Protein AF-A0A3F2S3S7-F1 (afdb_monomer_lite)

Structure (mmCIF, N/CA/C/O backbone):
data_AF-A0A3F2S3S7-F1
#
_entry.id   AF-A0A3F2S3S7-F1
#
loop_
_atom_site.group_PDB
_atom_site.id
_atom_site.type_symbol
_atom_site.label_atom_id
_atom_site.label_alt_id
_atom_site.label_comp_id
_atom_site.label_asym_id
_atom_site.label_entity_id
_atom_site.label_seq_id
_atom_site.pdbx_PDB_ins_code
_atom_site.Cartn_x
_atom_site.Cartn_y
_atom_site.Cartn_z
_atom_site.occupancy
_atom_site.B_iso_or_equiv
_atom_site.auth_seq_id
_atom_site.auth_comp_id
_atom_site.auth_asym_id
_atom_site.auth_atom_id
_atom_site.pdbx_PDB_model_num
ATOM 1 N N . MET A 1 1 ? 6.492 31.441 -4.919 1.00 53.03 1 MET A N 1
ATOM 2 C CA . MET A 1 1 ? 5.828 30.799 -6.078 1.00 53.03 1 MET A CA 1
ATOM 3 C C . MET A 1 1 ? 6.768 29.996 -6.998 1.00 53.03 1 MET A C 1
ATOM 5 O O . MET A 1 1 ? 6.278 29.413 -7.951 1.00 53.03 1 MET A O 1
ATOM 9 N N . SER A 1 2 ? 8.088 29.900 -6.761 1.00 66.88 2 SER A N 1
ATOM 10 C CA . SER A 1 2 ? 9.006 29.275 -7.739 1.00 66.88 2 SER A CA 1
ATOM 11 C C . SER A 1 2 ? 9.050 27.738 -7.707 1.00 66.88 2 SER A C 1
ATOM 13 O O . SER A 1 2 ? 9.159 27.119 -8.759 1.00 66.88 2 SER A O 1
ATOM 15 N N . ALA A 1 3 ? 8.939 27.093 -6.540 1.00 77.31 3 ALA A N 1
ATOM 16 C CA . ALA A 1 3 ? 9.101 25.634 -6.430 1.00 77.31 3 ALA A CA 1
ATOM 17 C C . ALA A 1 3 ? 7.978 24.833 -7.119 1.00 77.31 3 ALA A C 1
ATOM 19 O O . ALA A 1 3 ? 8.246 23.836 -7.785 1.00 77.31 3 ALA A O 1
ATOM 20 N N . THR A 1 4 ? 6.731 25.294 -7.005 1.00 84.00 4 THR A N 1
ATOM 21 C CA . THR A 1 4 ? 5.565 24.675 -7.656 1.00 84.00 4 THR A CA 1
ATOM 22 C C . THR A 1 4 ? 5.602 24.838 -9.175 1.00 84.00 4 THR A C 1
ATOM 24 O O . THR A 1 4 ? 5.294 23.894 -9.897 1.00 84.00 4 THR A O 1
ATOM 27 N N . ALA A 1 5 ? 6.055 25.993 -9.671 1.00 88.06 5 ALA A N 1
ATOM 28 C CA . ALA A 1 5 ? 6.214 26.232 -11.104 1.00 88.06 5 ALA A CA 1
ATOM 29 C C . ALA A 1 5 ? 7.306 25.338 -11.722 1.00 88.06 5 ALA A C 1
ATOM 31 O O . ALA A 1 5 ? 7.126 24.797 -12.812 1.00 88.06 5 ALA A O 1
ATOM 32 N N . TRP A 1 6 ? 8.403 25.109 -10.992 1.00 90.00 6 TRP A N 1
ATOM 33 C CA . TRP A 1 6 ? 9.445 24.163 -11.392 1.00 90.00 6 TRP A CA 1
ATOM 34 C C . TRP A 1 6 ? 8.971 22.702 -11.400 1.00 90.00 6 TRP A C 1
ATOM 36 O O . TRP A 1 6 ? 9.357 21.961 -12.300 1.00 90.00 6 TRP A O 1
ATOM 46 N N . ALA A 1 7 ? 8.132 22.289 -10.443 1.00 88.50 7 ALA A N 1
ATOM 47 C CA . ALA A 1 7 ? 7.537 20.948 -10.436 1.00 88.50 7 ALA A CA 1
ATOM 48 C C . ALA A 1 7 ? 6.604 20.741 -11.642 1.00 88.50 7 ALA A C 1
ATOM 50 O O . ALA A 1 7 ? 6.771 19.790 -12.394 1.00 88.50 7 ALA A O 1
ATOM 51 N N . SER A 1 8 ? 5.718 21.705 -11.910 1.00 92.31 8 SER A N 1
ATOM 52 C CA . SER A 1 8 ? 4.833 21.670 -13.084 1.00 92.31 8 SER A CA 1
ATOM 53 C C . SER A 1 8 ? 5.595 21.688 -14.418 1.00 92.31 8 SER A C 1
ATOM 55 O O . SER A 1 8 ? 5.136 21.136 -15.419 1.00 92.31 8 SER A O 1
ATOM 57 N N . TRP A 1 9 ? 6.760 22.339 -14.473 1.00 94.88 9 TRP A N 1
ATOM 58 C CA . TRP A 1 9 ? 7.630 22.280 -15.647 1.00 94.88 9 TRP A CA 1
ATOM 59 C C . TRP A 1 9 ? 8.229 20.879 -15.851 1.00 94.88 9 TRP A C 1
ATOM 61 O O . TRP A 1 9 ? 8.246 20.397 -16.981 1.00 94.88 9 TRP A O 1
ATOM 71 N N . LEU A 1 10 ? 8.652 20.201 -14.776 1.00 92.94 10 LEU A N 1
ATOM 72 C CA . LEU A 1 10 ? 9.173 18.829 -14.843 1.00 92.94 10 LEU A CA 1
ATOM 73 C C . LEU A 1 10 ? 8.110 17.823 -15.301 1.00 92.94 10 LEU A C 1
ATOM 75 O O . LEU A 1 10 ? 8.396 17.027 -16.190 1.00 92.94 10 LEU A O 1
ATOM 79 N N . ASP A 1 11 ? 6.880 17.914 -14.792 1.00 94.06 11 ASP A N 1
ATOM 80 C CA . ASP A 1 11 ? 5.785 17.033 -15.229 1.00 94.06 11 ASP A CA 1
ATOM 81 C C . ASP A 1 11 ? 5.514 17.181 -16.738 1.00 94.06 11 ASP A C 1
ATOM 83 O O . ASP A 1 11 ? 5.297 16.207 -17.464 1.00 94.06 11 ASP A O 1
ATOM 87 N N . ARG A 1 12 ? 5.580 18.418 -17.249 1.00 95.69 12 ARG A N 1
ATOM 88 C CA . ARG A 1 12 ? 5.424 18.702 -18.683 1.00 95.69 12 ARG A CA 1
ATOM 89 C C . ARG A 1 12 ? 6.602 18.185 -19.509 1.00 95.69 12 ARG A C 1
ATOM 91 O O . ARG A 1 12 ? 6.380 17.714 -20.623 1.00 95.69 12 ARG A O 1
ATOM 98 N N . LEU A 1 13 ? 7.822 18.230 -18.972 1.00 95.19 13 LEU A N 1
ATOM 99 C CA . LEU A 1 13 ? 9.010 17.651 -19.603 1.00 95.19 13 LEU A CA 1
ATOM 100 C C . LEU A 1 13 ? 8.894 16.122 -19.707 1.00 95.19 13 LEU A C 1
ATOM 102 O O . LEU A 1 13 ? 9.175 15.556 -20.762 1.00 95.19 13 LEU A O 1
ATOM 106 N N . GLU A 1 14 ? 8.443 15.453 -18.644 1.00 94.81 14 GLU A N 1
ATOM 107 C CA . GLU A 1 14 ? 8.211 14.003 -18.643 1.00 94.81 14 GLU A CA 1
ATOM 108 C C . GLU A 1 14 ? 7.103 13.607 -19.624 1.00 94.81 14 GLU A C 1
ATOM 110 O O . GLU A 1 14 ? 7.271 12.666 -20.403 1.00 94.81 14 GLU A O 1
ATOM 115 N N . SER A 1 15 ? 6.012 14.377 -19.676 1.00 94.00 15 SER A N 1
ATOM 116 C CA . SER A 1 15 ? 4.956 14.166 -20.668 1.00 94.00 15 SER A CA 1
ATOM 117 C C . SER A 1 15 ? 5.464 14.329 -22.106 1.00 94.00 15 SER A C 1
ATOM 119 O O . SER A 1 15 ? 5.075 13.542 -22.969 1.00 94.00 15 SER A O 1
ATOM 121 N N . ALA A 1 16 ? 6.314 15.324 -22.381 1.00 94.38 16 ALA A N 1
ATOM 122 C CA . ALA A 1 16 ? 6.889 15.533 -23.711 1.00 94.38 16 ALA A CA 1
ATOM 123 C C . ALA A 1 16 ? 7.863 14.406 -24.098 1.00 94.38 16 ALA A C 1
ATOM 125 O O . ALA A 1 16 ? 7.842 13.945 -25.236 1.00 94.38 16 ALA A O 1
ATOM 126 N N . ARG A 1 17 ? 8.636 13.873 -23.143 1.00 95.31 17 ARG A N 1
ATOM 127 C CA . ARG A 1 17 ? 9.455 12.665 -23.350 1.00 95.31 17 ARG A CA 1
ATOM 128 C C . ARG A 1 17 ? 8.622 11.427 -23.663 1.00 95.31 17 ARG A C 1
ATOM 130 O O . ARG A 1 17 ? 8.972 10.662 -24.552 1.00 95.31 17 ARG A O 1
ATOM 137 N N . GLY A 1 18 ? 7.493 11.239 -22.981 1.00 91.81 18 GLY A N 1
ATOM 138 C CA . GLY A 1 18 ? 6.561 10.161 -23.320 1.00 91.81 18 GLY A CA 1
ATOM 139 C C . GLY A 1 18 ? 6.016 10.290 -24.750 1.00 91.81 18 GLY A C 1
ATOM 140 O O . GLY A 1 18 ? 5.890 9.295 -25.461 1.00 91.81 18 GLY A O 1
ATOM 141 N N . GLN A 1 19 ? 5.730 11.519 -25.196 1.00 91.62 19 GLN A N 1
ATOM 142 C CA . GLN A 1 19 ? 5.289 11.796 -26.568 1.00 91.62 19 GLN A CA 1
ATOM 143 C C . GLN A 1 19 ? 6.383 11.520 -27.608 1.00 91.62 19 GLN A C 1
ATOM 145 O O . GLN A 1 19 ? 6.072 10.947 -28.652 1.00 91.62 19 GLN A O 1
ATOM 150 N N . GLU A 1 20 ? 7.635 11.880 -27.318 1.00 95.12 20 GLU A N 1
ATOM 151 C CA . GLU A 1 20 ? 8.806 11.575 -28.153 1.00 95.12 20 GLU A CA 1
ATOM 152 C C . GLU A 1 20 ? 8.982 10.062 -28.326 1.00 95.12 20 GLU A C 1
ATOM 154 O O . GLU A 1 20 ? 8.972 9.575 -29.451 1.00 95.12 20 GLU A O 1
ATOM 159 N N . GLN A 1 21 ? 8.952 9.276 -27.247 1.00 92.06 21 GLN A N 1
ATOM 160 C CA . GLN A 1 21 ? 9.091 7.818 -27.353 1.00 92.06 21 GLN A CA 1
ATOM 161 C C . GLN A 1 21 ? 7.981 7.178 -28.197 1.00 92.06 21 GLN A C 1
ATOM 163 O O . GLN A 1 21 ? 8.213 6.243 -28.973 1.00 92.06 21 GLN A O 1
ATOM 168 N N . VAL A 1 22 ? 6.748 7.674 -28.060 1.00 89.38 22 VAL A N 1
ATOM 169 C CA . VAL A 1 22 ? 5.618 7.237 -28.889 1.00 89.38 22 VAL A CA 1
ATOM 170 C C . VAL A 1 22 ? 5.836 7.626 -30.352 1.00 89.38 22 VAL A C 1
ATOM 172 O O . VAL A 1 22 ? 5.530 6.826 -31.241 1.00 89.38 22 VAL A O 1
ATOM 175 N N . LEU A 1 23 ? 6.366 8.820 -30.618 1.00 90.81 23 LEU A N 1
ATOM 176 C CA . LEU A 1 23 ? 6.694 9.284 -31.961 1.00 90.81 23 LEU A CA 1
ATOM 177 C C . LEU A 1 23 ? 7.798 8.425 -32.594 1.00 90.81 23 LEU A C 1
ATOM 179 O O . LEU A 1 23 ? 7.564 7.871 -33.671 1.00 90.81 23 LEU A O 1
ATOM 183 N N . ALA A 1 24 ? 8.914 8.206 -31.903 1.00 90.62 24 ALA A N 1
ATOM 184 C CA . ALA A 1 24 ? 10.000 7.333 -32.338 1.00 90.62 24 ALA A CA 1
ATOM 185 C C . ALA A 1 24 ? 9.495 5.909 -32.649 1.00 90.62 24 ALA A C 1
ATOM 187 O O . ALA A 1 24 ? 9.855 5.292 -33.656 1.00 90.62 24 ALA A O 1
ATOM 188 N N . ASN A 1 25 ? 8.574 5.377 -31.836 1.00 88.31 25 ASN A N 1
ATOM 189 C CA . ASN A 1 25 ? 7.920 4.087 -32.093 1.00 88.31 25 ASN A CA 1
ATOM 190 C C . ASN A 1 25 ? 7.022 4.103 -33.341 1.00 88.31 25 ASN A C 1
ATOM 192 O O . ASN A 1 25 ? 7.020 3.141 -34.118 1.00 88.31 25 ASN A O 1
ATOM 196 N N . LYS A 1 26 ? 6.273 5.185 -33.578 1.00 87.56 26 LYS A N 1
ATOM 197 C CA . LYS A 1 26 ? 5.453 5.354 -34.792 1.00 87.56 26 LYS A CA 1
ATOM 198 C C . LYS A 1 26 ? 6.315 5.477 -36.049 1.00 87.56 26 LYS A C 1
ATOM 200 O O . LYS A 1 26 ? 5.993 4.868 -37.070 1.00 87.56 26 LYS A O 1
ATOM 205 N N . ILE A 1 27 ? 7.430 6.202 -35.966 1.00 86.56 27 ILE A N 1
ATOM 206 C CA . ILE A 1 27 ? 8.414 6.314 -37.045 1.00 86.56 27 ILE A CA 1
ATOM 207 C C . ILE A 1 27 ? 9.010 4.933 -37.343 1.00 86.56 27 ILE A C 1
ATOM 209 O O . ILE A 1 27 ? 8.982 4.501 -38.495 1.00 86.56 27 ILE A O 1
ATOM 213 N N . ARG A 1 28 ? 9.445 4.172 -36.331 1.00 86.31 28 ARG A N 1
ATOM 214 C CA . ARG A 1 28 ? 9.983 2.811 -36.528 1.00 86.31 28 ARG A CA 1
ATOM 215 C C . ARG A 1 28 ? 8.964 1.837 -37.126 1.00 86.31 28 ARG A C 1
ATOM 217 O O . ARG A 1 28 ? 9.299 1.103 -38.050 1.00 86.31 28 ARG A O 1
ATOM 224 N N . SER A 1 29 ? 7.716 1.874 -36.662 1.00 85.06 29 SER A N 1
ATOM 225 C CA . SER A 1 29 ? 6.637 0.999 -37.154 1.00 85.06 29 SER A CA 1
ATOM 226 C C . SER A 1 29 ? 6.087 1.381 -38.537 1.00 85.06 29 SER A C 1
ATOM 228 O O . SER A 1 29 ? 5.342 0.605 -39.127 1.00 85.06 29 SER A O 1
ATOM 230 N N . GLY A 1 30 ? 6.465 2.540 -39.089 1.00 79.62 30 GLY A N 1
ATOM 231 C CA . GLY A 1 30 ? 6.090 2.944 -40.449 1.00 79.62 30 GLY A CA 1
ATOM 232 C C . GLY A 1 30 ? 4.631 3.379 -40.613 1.00 79.62 30 GLY A C 1
ATOM 233 O O . GLY A 1 30 ? 4.138 3.451 -41.738 1.00 79.62 30 GLY A O 1
ATOM 234 N N . ASN A 1 31 ? 3.931 3.694 -39.522 1.00 76.44 31 ASN A N 1
ATOM 235 C CA . ASN A 1 31 ? 2.533 4.119 -39.568 1.00 76.44 31 ASN A CA 1
ATOM 236 C C . ASN A 1 31 ? 2.408 5.605 -39.960 1.00 76.44 31 ASN A C 1
ATOM 238 O O . ASN A 1 31 ? 2.245 6.472 -39.106 1.00 76.44 31 ASN A O 1
ATOM 242 N N . ALA A 1 32 ? 2.514 5.910 -41.257 1.00 67.25 32 ALA A N 1
ATOM 243 C CA . ALA A 1 32 ? 2.670 7.274 -41.776 1.00 67.25 32 ALA A CA 1
ATOM 244 C C . ALA A 1 32 ? 1.478 8.223 -41.533 1.00 67.25 32 ALA A C 1
ATOM 246 O O . ALA A 1 32 ? 1.677 9.432 -41.416 1.00 67.25 32 ALA A O 1
ATOM 247 N N . ALA A 1 33 ? 0.251 7.702 -41.422 1.00 68.94 33 ALA A N 1
ATOM 248 C CA . ALA A 1 33 ? -0.969 8.517 -41.440 1.00 68.94 33 ALA A CA 1
ATOM 249 C C . ALA A 1 33 ? -1.153 9.422 -40.203 1.00 68.94 33 ALA A C 1
ATOM 251 O O . ALA A 1 33 ? -1.863 10.420 -40.281 1.00 68.94 33 ALA A O 1
ATOM 252 N N . ALA A 1 34 ? -0.501 9.108 -39.076 1.00 70.50 34 ALA A N 1
ATOM 253 C CA . ALA A 1 34 ? -0.641 9.844 -37.811 1.00 70.50 34 ALA A CA 1
ATOM 254 C C . ALA A 1 34 ? 0.682 10.428 -37.273 1.00 70.50 34 ALA A C 1
ATOM 256 O O . ALA A 1 34 ? 0.738 10.904 -36.133 1.00 70.50 34 ALA A O 1
ATOM 257 N N . ILE A 1 35 ? 1.764 10.371 -38.060 1.00 84.12 35 ILE A N 1
ATOM 258 C CA . ILE A 1 35 ? 3.079 10.873 -37.632 1.00 84.12 35 ILE A CA 1
ATOM 259 C C . ILE A 1 35 ? 3.093 12.402 -37.653 1.00 84.12 35 ILE A C 1
ATOM 261 O O . ILE A 1 35 ? 3.485 13.003 -36.661 1.00 84.12 35 ILE A O 1
ATOM 265 N N . GLY A 1 36 ? 2.581 13.037 -38.713 1.00 80.31 36 GLY A N 1
ATOM 266 C CA . GLY A 1 36 ? 2.633 14.498 -38.865 1.00 80.31 36 GLY A CA 1
ATOM 267 C C . GLY A 1 36 ? 1.998 15.278 -37.705 1.00 80.31 36 GLY A C 1
ATOM 268 O O . GLY A 1 36 ? 2.596 16.225 -37.201 1.00 80.31 36 GLY A O 1
ATOM 269 N N . THR A 1 37 ? 0.835 14.839 -37.218 1.00 82.50 37 THR A N 1
ATOM 270 C CA . THR A 1 37 ? 0.155 15.468 -36.071 1.00 82.50 37 THR A CA 1
ATOM 271 C C . THR A 1 37 ? 0.921 15.269 -34.762 1.00 82.50 37 THR A C 1
ATOM 273 O O . THR A 1 37 ? 1.019 16.193 -33.959 1.00 82.50 37 THR A O 1
ATOM 276 N N . SER A 1 38 ? 1.516 14.087 -34.569 1.00 85.62 38 SER A N 1
ATOM 277 C CA . SER A 1 38 ? 2.321 13.766 -33.381 1.00 85.62 38 SER A CA 1
ATOM 278 C C . SER A 1 38 ? 3.622 14.582 -33.347 1.00 85.62 38 SER A C 1
ATOM 280 O O . SER A 1 38 ? 3.979 15.120 -32.302 1.00 85.62 38 SER A O 1
ATOM 282 N N . VAL A 1 39 ? 4.286 14.731 -34.499 1.00 88.81 39 VAL A N 1
ATOM 283 C CA . VAL A 1 39 ? 5.495 15.555 -34.668 1.00 88.81 39 VAL A CA 1
ATOM 284 C C . VAL A 1 39 ? 5.210 17.017 -34.324 1.00 88.81 39 VAL A C 1
ATOM 286 O O . VAL A 1 39 ? 5.943 17.629 -33.548 1.00 88.81 39 VAL A O 1
ATOM 289 N N . PHE A 1 40 ? 4.130 17.580 -34.872 1.00 87.38 40 PHE A N 1
ATOM 290 C CA . PHE A 1 40 ? 3.785 18.984 -34.653 1.00 87.38 40 PHE A CA 1
ATOM 291 C C . PHE A 1 40 ? 3.396 19.268 -33.195 1.00 87.38 40 PHE A C 1
ATOM 293 O O . PHE A 1 40 ? 3.816 20.275 -32.622 1.00 87.38 40 PHE A O 1
ATOM 300 N N . ALA A 1 41 ? 2.638 18.362 -32.568 1.00 87.44 41 ALA A N 1
ATOM 301 C CA . ALA A 1 41 ? 2.272 18.476 -31.159 1.00 87.44 41 ALA A CA 1
ATOM 302 C C . ALA A 1 41 ? 3.507 18.464 -30.241 1.00 87.44 41 ALA A C 1
ATOM 304 O O . ALA A 1 41 ? 3.605 19.301 -29.340 1.00 87.44 41 ALA A O 1
ATOM 305 N N . LEU A 1 42 ? 4.469 17.572 -30.508 1.00 91.62 42 LEU A N 1
ATOM 306 C CA . LEU A 1 42 ? 5.729 17.507 -29.768 1.00 91.62 42 LEU A CA 1
ATOM 307 C C . LEU A 1 42 ? 6.570 18.775 -29.980 1.00 91.62 42 LEU A C 1
ATOM 309 O O . LEU A 1 42 ? 7.049 19.375 -29.023 1.00 91.62 42 LEU A O 1
ATOM 313 N N . GLN A 1 43 ? 6.672 19.267 -31.214 1.00 93.38 43 GLN A N 1
ATOM 314 C CA . GLN A 1 43 ? 7.387 20.513 -31.502 1.00 93.38 43 GLN A CA 1
ATOM 315 C C . GLN A 1 43 ? 6.808 21.710 -30.743 1.00 93.38 43 GLN A C 1
ATOM 317 O O . GLN A 1 43 ? 7.548 22.558 -30.228 1.00 93.38 43 GLN A O 1
ATOM 322 N N . GLN A 1 44 ? 5.480 21.782 -30.646 1.00 91.94 44 GLN A N 1
ATOM 323 C CA . GLN A 1 44 ? 4.812 22.837 -29.900 1.00 91.94 44 GLN A CA 1
ATOM 324 C C . GLN A 1 44 ? 5.039 22.699 -28.388 1.00 91.94 44 GLN A C 1
ATOM 326 O O . GLN A 1 44 ? 5.221 23.720 -27.717 1.00 91.94 44 GLN A O 1
ATOM 331 N N . SER A 1 45 ? 5.047 21.475 -27.846 1.00 92.00 45 SER A N 1
ATOM 332 C CA . SER A 1 45 ? 5.262 21.238 -26.414 1.00 92.00 45 SER A CA 1
ATOM 333 C C . SER A 1 45 ? 6.699 21.566 -25.997 1.00 92.00 45 SER A C 1
ATOM 335 O O . SER A 1 45 ? 6.881 22.316 -25.037 1.00 92.00 45 SER A O 1
ATOM 337 N N . VAL A 1 46 ? 7.702 21.145 -26.774 1.00 95.44 46 VAL A N 1
ATOM 338 C CA . VAL A 1 46 ? 9.125 21.471 -26.563 1.00 95.44 46 VAL A CA 1
ATOM 339 C C . VAL A 1 46 ? 9.358 22.987 -26.649 1.00 95.44 46 VAL A C 1
ATOM 341 O O . VAL A 1 46 ? 9.963 23.581 -25.757 1.00 95.44 46 VAL A O 1
ATOM 344 N N . SER A 1 47 ? 8.773 23.666 -27.643 1.00 94.31 47 SER A N 1
ATOM 345 C CA . SER A 1 47 ? 8.894 25.130 -27.790 1.00 94.31 47 SER A CA 1
ATOM 346 C C . SER A 1 47 ? 8.251 25.921 -26.642 1.00 94.31 47 SER A C 1
ATOM 348 O O . SER A 1 47 ? 8.649 27.055 -26.352 1.00 94.31 47 SER A O 1
ATOM 350 N N . ARG A 1 48 ? 7.201 25.376 -26.015 1.00 94.00 48 ARG A N 1
ATOM 351 C CA . ARG A 1 48 ? 6.590 25.955 -24.806 1.00 94.00 48 ARG A CA 1
ATOM 352 C C . ARG A 1 48 ? 7.458 25.674 -23.579 1.00 94.00 48 ARG A C 1
ATOM 354 O O . ARG A 1 48 ? 7.741 26.603 -22.834 1.00 94.00 48 ARG A O 1
ATOM 361 N N . LEU A 1 49 ? 7.949 24.441 -23.426 1.00 95.75 49 LEU A N 1
ATOM 362 C CA . LEU A 1 49 ? 8.870 24.045 -22.356 1.00 95.75 49 LEU A CA 1
ATOM 363 C C . LEU A 1 49 ? 10.126 24.917 -22.318 1.00 95.75 49 LEU A C 1
ATOM 365 O O . LEU A 1 49 ? 10.522 25.339 -21.234 1.00 95.75 49 LEU A O 1
ATOM 369 N N . LYS A 1 50 ? 10.708 25.241 -23.477 1.00 96.06 50 LYS A N 1
ATOM 370 C CA . LYS A 1 50 ? 11.873 26.130 -23.573 1.00 96.06 50 LYS A CA 1
ATOM 371 C C . LYS A 1 50 ? 11.581 27.545 -23.081 1.00 96.06 50 LYS A C 1
ATOM 373 O O . LYS A 1 50 ? 12.321 28.080 -22.262 1.00 96.06 50 LYS A O 1
ATOM 378 N N . ARG A 1 51 ? 10.464 28.134 -23.518 1.00 95.88 51 ARG A N 1
ATOM 379 C CA . ARG A 1 51 ? 10.046 29.474 -23.072 1.00 95.88 51 ARG A CA 1
ATOM 380 C C . ARG A 1 51 ? 9.786 29.522 -21.569 1.00 95.88 51 ARG A C 1
ATOM 382 O O . ARG A 1 51 ? 10.257 30.443 -20.903 1.00 95.88 51 ARG A O 1
ATOM 389 N N . ASP A 1 52 ? 9.090 28.519 -21.041 1.00 94.19 52 ASP A N 1
ATOM 390 C CA . ASP A 1 52 ? 8.824 28.401 -19.608 1.00 94.19 52 ASP A CA 1
ATOM 391 C C . ASP A 1 52 ? 10.132 28.216 -18.823 1.00 94.19 52 ASP A C 1
ATOM 393 O O . ASP A 1 52 ? 10.312 28.835 -17.775 1.00 94.19 52 ASP A O 1
ATOM 397 N N . PHE A 1 53 ? 11.072 27.421 -19.346 1.00 94.88 53 PHE A N 1
ATOM 398 C CA . PHE A 1 53 ? 12.393 27.229 -18.749 1.00 94.88 53 PHE A CA 1
ATOM 399 C C . PHE A 1 53 ? 13.171 28.544 -18.668 1.00 94.88 53 PHE A C 1
ATOM 401 O O . PHE A 1 53 ? 13.664 28.894 -17.597 1.00 94.88 53 PHE A O 1
ATOM 408 N N . ASP A 1 54 ? 13.225 29.315 -19.756 1.00 94.44 54 ASP A N 1
ATOM 409 C CA . ASP A 1 54 ? 13.898 30.617 -19.788 1.00 94.44 54 ASP A CA 1
ATOM 410 C C . ASP A 1 54 ? 13.251 31.625 -18.831 1.00 94.44 54 ASP A C 1
ATOM 412 O O . ASP A 1 54 ? 13.946 32.378 -18.141 1.00 94.44 54 ASP A O 1
ATOM 416 N N . GLN A 1 55 ? 11.918 31.634 -18.750 1.00 92.25 55 GLN A N 1
ATOM 417 C CA . GLN A 1 55 ? 11.183 32.487 -17.820 1.00 92.25 55 GLN A CA 1
ATOM 418 C C . GLN A 1 55 ? 11.475 32.105 -16.361 1.00 92.25 55 GLN A C 1
ATOM 420 O O . GLN A 1 55 ? 11.709 32.980 -15.518 1.00 92.25 55 GLN A O 1
ATOM 425 N N . LEU A 1 56 ? 11.513 30.806 -16.056 1.00 91.19 56 LEU A N 1
ATOM 426 C CA . LEU A 1 56 ? 11.853 30.289 -14.731 1.00 91.19 56 LEU A CA 1
ATOM 427 C C . LEU A 1 56 ? 13.322 30.545 -14.376 1.00 91.19 56 LEU A C 1
ATOM 429 O O . LEU A 1 56 ? 13.616 30.949 -13.254 1.00 91.19 56 LEU A O 1
ATOM 433 N N . LYS A 1 57 ? 14.243 30.405 -15.333 1.00 91.00 57 LYS A N 1
ATOM 434 C CA . LYS A 1 57 ? 15.673 30.707 -15.172 1.00 91.00 57 LYS A CA 1
ATOM 435 C C . LYS A 1 57 ? 15.901 32.186 -14.839 1.00 91.00 57 LYS A C 1
ATOM 437 O O . LYS A 1 57 ? 16.719 32.484 -13.975 1.00 91.00 57 LYS A O 1
ATOM 442 N N . ARG A 1 58 ? 15.138 33.105 -15.447 1.00 89.06 58 ARG A N 1
ATOM 443 C CA . ARG A 1 58 ? 15.195 34.555 -15.154 1.00 89.06 58 ARG A CA 1
ATOM 444 C C . ARG A 1 58 ? 14.538 34.951 -13.828 1.00 89.06 58 ARG A C 1
ATOM 446 O O . ARG A 1 58 ? 14.971 35.917 -13.211 1.00 89.06 58 ARG A O 1
ATOM 453 N N . SER A 1 59 ? 13.492 34.240 -13.401 1.00 84.12 59 SER A N 1
ATOM 454 C CA . SER A 1 59 ? 12.728 34.549 -12.175 1.00 84.12 59 SER A CA 1
ATOM 455 C C . SER A 1 59 ? 13.192 33.779 -10.932 1.00 84.12 59 SER A C 1
ATOM 457 O O . SER A 1 59 ? 12.743 34.062 -9.821 1.00 84.12 59 SER A O 1
ATOM 459 N N . SER A 1 60 ? 14.094 32.808 -11.086 1.00 77.06 60 SER A N 1
ATOM 460 C CA . SER A 1 60 ? 14.597 31.989 -9.985 1.00 77.06 60 SER A CA 1
ATOM 461 C C . SER A 1 60 ? 15.664 32.734 -9.184 1.00 77.06 60 SER A C 1
ATOM 463 O O . SER A 1 60 ? 16.838 32.719 -9.541 1.00 77.06 60 SER A O 1
ATOM 465 N N . THR A 1 61 ? 15.270 33.351 -8.067 1.00 59.84 61 THR A N 1
ATOM 466 C CA . THR A 1 61 ? 16.205 34.086 -7.200 1.00 59.84 61 THR A CA 1
ATOM 467 C C . THR A 1 61 ? 16.831 33.260 -6.073 1.00 59.84 61 THR A C 1
ATOM 469 O O . THR A 1 61 ? 17.918 33.622 -5.644 1.00 59.84 61 THR A O 1
ATOM 472 N N . THR A 1 62 ? 16.248 32.142 -5.607 1.00 57.75 62 THR A N 1
ATOM 473 C CA . THR A 1 62 ? 16.826 31.397 -4.451 1.00 57.75 62 THR A CA 1
ATOM 474 C C . THR A 1 62 ? 16.432 29.918 -4.286 1.00 57.75 62 THR A C 1
ATOM 476 O O . THR A 1 62 ? 17.055 29.219 -3.492 1.00 57.75 62 THR A O 1
ATOM 479 N N . ALA A 1 63 ? 15.413 29.402 -4.985 1.00 67.19 63 ALA A N 1
ATOM 480 C CA . ALA A 1 63 ? 14.818 28.097 -4.640 1.00 67.19 63 ALA A CA 1
ATOM 481 C C . ALA A 1 63 ? 15.442 26.873 -5.338 1.00 67.19 63 ALA A C 1
ATOM 483 O O . ALA A 1 63 ? 15.224 25.746 -4.900 1.00 67.19 63 ALA A O 1
ATOM 484 N N . VAL A 1 64 ? 16.180 27.072 -6.433 1.00 78.44 64 VAL A N 1
ATOM 485 C CA . VAL A 1 64 ? 16.786 25.987 -7.219 1.00 78.44 64 VAL A CA 1
ATOM 486 C C . VAL A 1 64 ? 18.272 26.270 -7.369 1.00 78.44 64 VAL A C 1
ATOM 488 O O . VAL A 1 64 ? 18.662 27.372 -7.753 1.00 78.44 64 VAL A O 1
ATOM 491 N N . THR A 1 65 ? 19.107 25.286 -7.035 1.00 86.12 65 THR A N 1
ATOM 492 C CA . THR A 1 65 ? 20.562 25.422 -7.133 1.00 86.12 65 THR A CA 1
ATOM 493 C C . THR A 1 65 ? 20.982 25.576 -8.595 1.00 86.12 65 THR A C 1
ATOM 495 O O . THR A 1 65 ? 20.368 25.004 -9.497 1.00 86.12 65 THR A O 1
ATOM 498 N N . LYS A 1 66 ? 22.065 26.320 -8.850 1.00 86.88 66 LYS A N 1
ATOM 499 C CA . LYS A 1 66 ? 22.609 26.516 -10.206 1.00 86.88 66 LYS A CA 1
ATOM 500 C C . LYS A 1 66 ? 22.864 25.184 -10.932 1.00 86.88 66 LYS A C 1
ATOM 502 O O . LYS A 1 66 ? 22.532 25.052 -12.103 1.00 86.88 66 LYS A O 1
ATOM 507 N N . GLN A 1 67 ? 23.359 24.182 -10.205 1.00 85.00 67 GLN A N 1
ATOM 508 C CA . GLN A 1 67 ? 23.594 22.830 -10.724 1.00 85.00 67 GLN A CA 1
ATOM 509 C C . GLN A 1 67 ? 22.307 22.138 -11.197 1.00 85.00 67 GLN A C 1
ATOM 511 O O . GLN A 1 67 ? 22.313 21.432 -12.203 1.00 85.00 67 GLN A O 1
ATOM 516 N N . GLU A 1 68 ? 21.193 22.337 -10.492 1.00 86.94 68 GLU A N 1
ATOM 517 C CA . GLU A 1 68 ? 19.904 21.758 -10.872 1.00 86.94 68 GLU A CA 1
ATOM 518 C C . GLU A 1 68 ? 19.305 22.480 -12.091 1.00 86.94 68 GLU A C 1
ATOM 520 O O . GLU A 1 68 ? 18.695 21.836 -12.942 1.00 86.94 68 GLU A O 1
ATOM 525 N N . ILE A 1 69 ? 19.547 23.788 -12.243 1.00 90.62 69 ILE A N 1
ATOM 526 C CA . ILE A 1 69 ? 19.194 24.526 -13.468 1.00 90.62 69 ILE A CA 1
ATOM 527 C C . ILE A 1 69 ? 19.980 23.971 -14.667 1.00 90.62 69 ILE A C 1
ATOM 529 O O . ILE A 1 69 ? 19.374 23.629 -15.677 1.00 90.62 69 ILE A O 1
ATOM 533 N N . GLU A 1 70 ? 21.298 23.790 -14.539 1.00 92.50 70 GLU A N 1
ATOM 534 C CA . GLU A 1 70 ? 22.154 23.213 -15.593 1.00 92.50 70 GLU A CA 1
ATOM 535 C C . GLU A 1 70 ? 21.787 21.757 -15.931 1.00 92.50 70 GLU A C 1
ATOM 537 O O . GLU A 1 70 ? 21.934 21.300 -17.065 1.00 92.50 70 GLU A O 1
ATOM 542 N N . ARG A 1 71 ? 21.312 20.981 -14.950 1.00 91.12 71 ARG A N 1
ATOM 543 C CA . ARG A 1 71 ? 20.793 19.629 -15.192 1.00 91.12 71 ARG A CA 1
ATOM 544 C C . ARG A 1 71 ? 19.520 19.670 -16.035 1.00 91.12 71 ARG A C 1
ATOM 546 O O . ARG A 1 71 ? 19.399 18.891 -16.974 1.00 91.12 71 ARG A O 1
ATOM 553 N N . ARG A 1 72 ? 18.579 20.547 -15.692 1.00 93.00 72 ARG A N 1
ATOM 554 C CA . ARG A 1 72 ? 17.302 20.688 -16.407 1.00 93.00 72 ARG A CA 1
ATOM 555 C C . ARG A 1 72 ? 17.493 21.215 -17.825 1.00 93.00 72 ARG A C 1
ATOM 557 O O . ARG A 1 72 ? 16.828 20.720 -18.726 1.00 93.00 72 ARG A O 1
ATOM 564 N N . GLU A 1 73 ? 18.444 22.126 -18.017 1.00 95.31 73 GLU A N 1
ATOM 565 C CA . GLU A 1 73 ? 18.871 22.612 -19.335 1.00 95.31 73 GLU A CA 1
ATOM 566 C C . GLU A 1 73 ? 19.349 21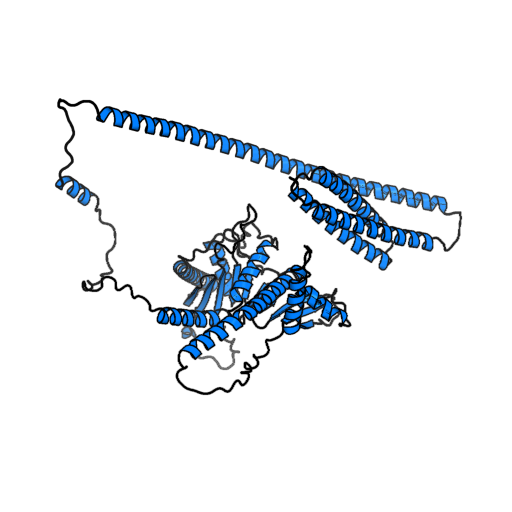.450 -20.216 1.00 95.31 73 GLU A C 1
ATOM 568 O O . GLU A 1 73 ? 18.796 21.229 -21.285 1.00 95.31 73 GLU A O 1
ATOM 573 N N . ARG A 1 74 ? 20.239 20.589 -19.701 1.00 96.00 74 ARG A N 1
ATOM 574 C CA . ARG A 1 74 ? 20.707 19.399 -20.437 1.00 96.00 74 ARG A CA 1
ATOM 575 C C . ARG A 1 74 ? 19.595 18.418 -20.812 1.00 96.00 74 ARG A C 1
ATOM 577 O O . ARG A 1 74 ? 19.668 17.793 -21.864 1.00 96.00 74 ARG A O 1
ATOM 584 N N . LEU A 1 75 ? 18.590 18.236 -19.953 1.00 93.38 75 LEU A N 1
ATOM 585 C CA . LEU A 1 75 ? 17.457 17.352 -20.258 1.00 93.38 75 LEU A CA 1
ATOM 586 C C . LEU A 1 75 ? 16.562 17.926 -21.359 1.00 93.38 75 LEU A C 1
ATOM 588 O O . LEU A 1 75 ? 16.033 17.161 -22.164 1.00 93.38 75 LEU A O 1
ATOM 592 N N . LEU A 1 76 ? 16.396 19.250 -21.377 1.00 95.50 76 LEU A N 1
ATOM 593 C CA . LEU A 1 76 ? 15.667 19.955 -22.424 1.00 95.50 76 LEU A CA 1
ATOM 594 C C . LEU A 1 76 ? 16.434 19.910 -23.751 1.00 95.50 76 LEU A C 1
ATOM 596 O O . LEU A 1 76 ? 15.840 19.564 -24.766 1.00 95.50 76 LEU A O 1
ATOM 600 N N . ASP A 1 77 ? 17.744 20.169 -23.730 1.00 95.69 77 ASP A N 1
ATOM 601 C CA . ASP A 1 77 ? 18.607 20.092 -24.916 1.00 95.69 77 ASP A CA 1
ATOM 602 C C . ASP A 1 77 ? 18.613 18.679 -25.515 1.00 95.69 77 ASP A C 1
ATOM 604 O O . ASP A 1 77 ? 18.552 18.514 -26.731 1.00 95.69 77 ASP A O 1
ATOM 608 N N . GLN A 1 78 ? 18.634 17.647 -24.663 1.00 95.12 78 GLN A N 1
ATOM 609 C CA . GLN A 1 78 ? 18.526 16.260 -25.110 1.00 95.12 78 GLN A CA 1
ATOM 610 C C . GLN A 1 78 ? 17.189 16.001 -25.814 1.00 95.12 78 GLN A C 1
ATOM 612 O O . GLN A 1 78 ? 17.178 15.441 -26.901 1.00 95.12 78 GLN A O 1
ATOM 617 N N . LEU A 1 79 ? 16.073 16.454 -25.232 1.00 94.81 79 LEU A N 1
ATOM 618 C CA . LEU A 1 79 ? 14.753 16.298 -25.846 1.00 94.81 79 LEU A CA 1
ATOM 619 C C . LEU A 1 79 ? 14.643 17.054 -27.182 1.00 94.81 79 LEU A C 1
ATOM 621 O O . LEU A 1 79 ? 14.020 16.555 -28.113 1.00 94.81 79 LEU A O 1
ATOM 625 N N . GLU A 1 80 ? 15.247 18.242 -27.293 1.00 95.00 80 GLU A N 1
ATOM 626 C CA . GLU A 1 80 ? 15.318 18.988 -28.557 1.00 95.00 80 GLU A CA 1
ATOM 627 C C . GLU A 1 80 ? 16.118 18.238 -29.625 1.00 95.00 80 GLU A C 1
ATOM 629 O O . GLU A 1 80 ? 15.719 18.220 -30.791 1.00 95.00 80 GLU A O 1
ATOM 634 N N . GLN A 1 81 ? 17.231 17.616 -29.232 1.00 95.69 81 GLN A N 1
ATOM 635 C CA . GLN A 1 81 ? 18.057 16.824 -30.135 1.00 95.69 81 GLN A CA 1
ATOM 636 C C . GLN A 1 81 ? 17.320 15.564 -30.606 1.00 95.69 81 GLN A C 1
ATOM 638 O O . GLN A 1 81 ? 17.241 15.341 -31.811 1.00 95.69 81 GLN A O 1
ATOM 643 N N . ASP A 1 82 ? 16.710 14.810 -29.688 1.00 92.44 82 ASP A N 1
ATOM 644 C CA . ASP A 1 82 ? 15.938 13.600 -30.004 1.00 92.44 82 ASP A CA 1
ATOM 645 C C . ASP A 1 82 ? 14.770 13.935 -30.956 1.00 92.44 82 ASP A C 1
ATOM 647 O O . ASP A 1 82 ? 14.574 13.295 -31.991 1.00 92.44 82 ASP A O 1
ATOM 651 N N . GLN A 1 83 ? 14.050 15.029 -30.676 1.00 93.69 83 GLN A N 1
ATOM 652 C CA . GLN A 1 83 ? 12.978 15.521 -31.540 1.00 93.69 83 GLN A CA 1
ATOM 653 C C . GLN A 1 83 ? 13.483 15.887 -32.947 1.00 93.69 83 GLN A C 1
ATOM 655 O O . GLN A 1 83 ? 12.790 15.649 -33.941 1.00 93.69 83 GLN A O 1
ATOM 660 N N . LYS A 1 84 ? 14.659 16.514 -33.044 1.00 93.56 84 LYS A N 1
ATOM 661 C CA . LYS A 1 84 ? 15.261 16.901 -34.323 1.00 93.56 84 LYS A CA 1
ATOM 662 C C . LYS A 1 84 ? 15.673 15.676 -35.138 1.00 93.56 84 LYS A C 1
ATOM 664 O O . LYS A 1 84 ? 15.383 15.634 -36.332 1.00 93.56 84 LYS A O 1
ATOM 669 N N . ASP A 1 85 ? 16.274 14.683 -34.493 1.00 92.25 85 ASP A N 1
ATOM 670 C CA . ASP A 1 85 ? 16.689 13.437 -35.136 1.00 92.25 85 ASP A CA 1
ATOM 671 C C . ASP A 1 85 ? 15.469 12.677 -35.691 1.00 92.25 85 ASP A C 1
ATOM 673 O O . ASP A 1 85 ? 15.466 12.253 -36.851 1.00 92.25 85 ASP A O 1
ATOM 677 N N . ASP A 1 86 ? 14.377 12.605 -34.924 1.00 89.12 86 ASP A N 1
ATOM 678 C CA . ASP A 1 86 ? 13.095 12.048 -35.377 1.00 89.12 86 ASP A CA 1
ATOM 679 C C . ASP A 1 86 ? 12.512 12.812 -36.580 1.00 89.12 86 ASP A C 1
ATOM 681 O O . ASP A 1 86 ? 11.980 12.211 -37.524 1.00 89.12 86 ASP A O 1
ATOM 685 N N . LEU A 1 87 ? 12.629 14.145 -36.579 1.00 88.88 87 LEU A N 1
ATOM 686 C CA . LEU A 1 87 ? 12.184 14.997 -37.682 1.00 88.88 87 LEU A CA 1
ATOM 687 C C . LEU A 1 87 ? 12.975 14.719 -38.966 1.00 88.88 87 LEU A C 1
ATOM 689 O O . LEU A 1 87 ? 12.391 14.630 -40.050 1.00 88.88 87 LEU A O 1
ATOM 693 N N . ASP A 1 88 ? 14.292 14.570 -38.848 1.00 90.00 88 ASP A N 1
ATOM 694 C CA . ASP A 1 88 ? 15.185 14.296 -39.970 1.00 90.00 88 ASP A CA 1
ATOM 695 C C . ASP A 1 88 ? 14.917 12.903 -40.552 1.00 90.00 88 ASP A C 1
ATOM 697 O O . ASP A 1 88 ? 14.811 12.748 -41.773 1.00 90.00 88 ASP A O 1
ATOM 701 N N . VAL A 1 89 ? 14.687 11.894 -39.704 1.00 87.75 89 VAL A N 1
ATOM 702 C CA . VAL A 1 89 ? 14.264 10.553 -40.144 1.00 87.75 89 VAL A CA 1
ATOM 703 C C . VAL A 1 89 ? 12.920 10.615 -40.874 1.00 87.75 89 VAL A C 1
ATOM 705 O O . VAL A 1 89 ? 12.768 10.018 -41.946 1.00 87.75 89 VAL A O 1
ATOM 708 N N . TYR A 1 90 ? 11.950 11.362 -40.343 1.00 85.44 90 TYR A N 1
ATOM 709 C CA . TYR A 1 90 ? 10.649 11.545 -40.985 1.00 85.44 90 TYR A CA 1
ATOM 710 C C . TYR A 1 90 ? 10.765 12.235 -42.356 1.00 85.44 90 TYR A C 1
ATOM 712 O O . TYR A 1 90 ? 10.194 11.753 -43.340 1.00 85.44 90 TYR A O 1
ATOM 720 N N . ASN A 1 91 ? 11.544 13.316 -42.456 1.00 85.56 91 ASN A N 1
ATOM 721 C CA . ASN A 1 91 ? 11.758 14.061 -43.700 1.00 85.56 91 ASN A CA 1
ATOM 722 C C . ASN A 1 91 ? 12.500 13.228 -44.755 1.00 85.56 91 ASN A C 1
ATOM 724 O O . ASN A 1 91 ? 12.086 13.195 -45.917 1.00 85.56 91 ASN A O 1
ATOM 728 N N . ASN A 1 92 ? 13.536 12.487 -44.353 1.00 85.88 92 ASN A N 1
ATOM 729 C CA . ASN A 1 92 ? 14.268 11.580 -45.239 1.00 85.88 92 ASN A CA 1
ATOM 730 C C . ASN A 1 92 ? 13.359 10.477 -45.798 1.00 85.88 92 ASN A C 1
ATOM 732 O O . ASN A 1 92 ? 13.459 10.112 -46.974 1.00 85.88 92 ASN A O 1
ATOM 736 N N . ARG A 1 93 ? 12.415 9.979 -44.991 1.00 80.06 93 ARG A N 1
ATOM 737 C CA . ARG A 1 93 ? 11.442 8.967 -45.422 1.00 80.06 93 ARG A CA 1
ATOM 738 C C . ARG A 1 93 ? 10.381 9.535 -46.366 1.00 80.06 93 ARG A C 1
ATOM 740 O O . ARG A 1 93 ? 10.058 8.919 -47.377 1.00 80.06 93 ARG A O 1
ATOM 747 N N . LYS A 1 94 ? 9.886 10.741 -46.084 1.00 77.25 94 LYS A N 1
A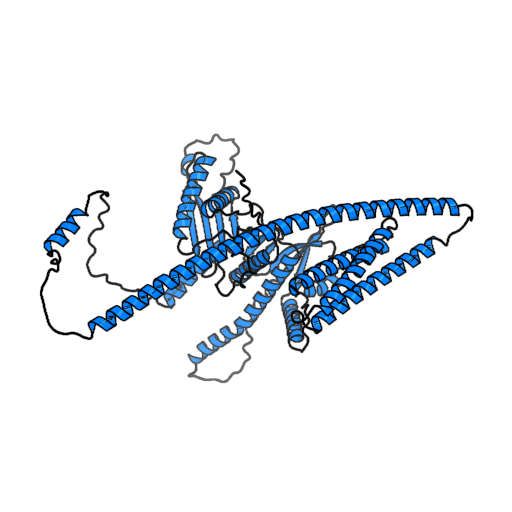TOM 748 C CA . LYS A 1 94 ? 8.935 11.452 -46.952 1.00 77.25 94 LYS A CA 1
ATOM 749 C C . LYS A 1 94 ? 9.540 11.768 -48.329 1.00 77.25 94 LYS A C 1
ATOM 751 O O . LYS A 1 94 ? 8.865 11.597 -49.347 1.00 77.25 94 LYS A O 1
ATOM 756 N N . ASN A 1 95 ? 10.814 12.164 -48.367 1.00 74.25 95 ASN A N 1
ATOM 757 C CA . ASN A 1 95 ? 11.539 12.459 -49.607 1.00 74.25 95 ASN A CA 1
ATOM 758 C C . ASN A 1 95 ? 11.900 11.194 -50.408 1.00 74.25 95 ASN A C 1
ATOM 760 O O . ASN A 1 95 ? 11.866 11.214 -51.634 1.00 74.25 95 ASN A O 1
ATOM 764 N N . SER A 1 96 ? 12.193 10.069 -49.747 1.00 66.69 96 SER A N 1
ATOM 765 C CA . SER A 1 96 ? 12.475 8.797 -50.439 1.00 66.69 96 SER A CA 1
ATOM 766 C C . SER A 1 96 ? 11.217 8.133 -51.011 1.00 66.69 96 SER A C 1
ATOM 768 O O . SER A 1 96 ? 11.280 7.504 -52.065 1.00 66.69 96 SER A O 1
ATOM 770 N N . GLN A 1 97 ? 10.050 8.333 -50.394 1.00 61.78 97 GLN A N 1
ATOM 771 C CA . GLN A 1 97 ? 8.774 7.800 -50.888 1.00 61.78 97 GLN A CA 1
ATOM 772 C C . GLN A 1 97 ? 8.200 8.584 -52.088 1.00 61.78 97 GLN A C 1
ATOM 774 O O . GLN A 1 97 ? 7.286 8.110 -52.757 1.00 61.78 97 GLN A O 1
ATOM 779 N N . SER A 1 98 ? 8.748 9.766 -52.388 1.00 53.59 98 SER A N 1
ATOM 780 C CA . SER A 1 98 ? 8.359 10.606 -53.531 1.00 53.59 98 SER A CA 1
ATOM 781 C C . SER A 1 98 ? 9.252 10.426 -54.773 1.00 53.59 98 SER A C 1
ATOM 783 O O . SER A 1 98 ? 8.972 11.028 -55.807 1.00 53.59 98 SER A O 1
ATOM 785 N N . ALA A 1 99 ? 10.275 9.562 -54.713 1.00 47.53 99 ALA A N 1
ATOM 786 C CA . ALA A 1 99 ? 11.249 9.348 -55.791 1.00 47.53 99 ALA A CA 1
ATOM 787 C C . ALA A 1 99 ? 10.916 8.196 -56.774 1.00 47.53 99 ALA A C 1
ATOM 789 O O . ALA A 1 99 ? 11.724 7.893 -57.650 1.00 47.53 99 ALA A O 1
ATOM 790 N N . VAL A 1 100 ? 9.731 7.574 -56.692 1.00 48.12 100 VAL A N 1
ATOM 791 C CA . VAL A 1 100 ? 9.243 6.594 -57.688 1.00 48.12 100 VAL A CA 1
ATOM 792 C C . VAL A 1 100 ? 8.081 7.221 -58.494 1.00 48.12 100 VAL A C 1
ATOM 794 O O . VAL A 1 100 ? 6.978 7.378 -57.985 1.00 48.12 100 VAL A O 1
ATOM 797 N N . SER A 1 101 ? 8.418 7.648 -59.722 1.00 45.97 101 SER A N 1
ATOM 798 C CA . SER A 1 101 ? 7.715 8.429 -60.789 1.00 45.97 101 SER A CA 1
ATOM 799 C C . SER A 1 101 ? 6.325 7.924 -61.272 1.00 45.97 101 SER A C 1
ATOM 801 O O . SER A 1 101 ? 5.969 6.815 -60.883 1.00 45.97 101 SER A O 1
ATOM 803 N N . PRO A 1 102 ? 5.583 8.578 -62.223 1.00 52.47 102 PRO A N 1
ATOM 804 C CA . PRO A 1 102 ? 5.739 9.892 -62.897 1.00 52.47 102 PRO A CA 1
ATOM 805 C C . PRO A 1 102 ? 4.437 10.762 -62.944 1.00 52.47 102 PRO A C 1
ATOM 807 O O . PRO A 1 102 ? 3.356 10.293 -62.611 1.00 52.47 102 PRO A O 1
ATOM 810 N N . GLY A 1 103 ? 4.505 12.005 -63.457 1.00 42.12 103 GLY A N 1
ATOM 811 C CA . GLY A 1 103 ? 3.343 12.674 -64.091 1.00 42.12 103 GLY A CA 1
ATOM 812 C C . GLY A 1 103 ? 2.999 14.094 -63.615 1.00 42.12 103 GLY A C 1
ATOM 813 O O . GLY A 1 103 ? 2.351 14.293 -62.593 1.00 42.12 103 GLY A O 1
ATOM 814 N N . ALA A 1 104 ? 3.350 15.099 -64.422 1.00 49.59 104 ALA A N 1
ATOM 815 C CA . ALA A 1 104 ? 3.114 16.530 -64.193 1.00 49.59 104 ALA A CA 1
ATOM 816 C C . ALA A 1 104 ? 1.647 17.006 -64.382 1.00 49.59 104 ALA A C 1
ATOM 818 O O . ALA A 1 104 ? 1.416 18.197 -64.571 1.00 49.59 104 ALA A O 1
ATOM 819 N N . ALA A 1 105 ? 0.653 16.110 -64.323 1.00 52.59 105 ALA A N 1
ATOM 820 C CA . ALA A 1 105 ? -0.767 16.444 -64.514 1.00 52.59 105 ALA A CA 1
ATOM 821 C C . ALA A 1 105 ? -1.575 16.564 -63.199 1.00 52.59 105 ALA A C 1
ATOM 823 O O . ALA A 1 105 ? -2.628 17.194 -63.191 1.00 52.59 105 ALA A O 1
ATOM 824 N N . ASP A 1 106 ? -1.063 16.048 -62.072 1.00 52.88 106 ASP A N 1
ATOM 825 C CA . ASP A 1 106 ? -1.796 15.980 -60.789 1.00 52.88 106 ASP A CA 1
ATOM 826 C C . ASP A 1 106 ? -1.484 17.117 -59.799 1.00 52.88 106 ASP A C 1
ATOM 828 O O . ASP A 1 106 ? -1.983 17.137 -58.668 1.00 52.88 106 ASP A O 1
ATOM 832 N N . ALA A 1 107 ? -0.667 18.095 -60.197 1.00 57.22 107 ALA A N 1
ATOM 833 C CA . ALA A 1 107 ? -0.315 19.235 -59.348 1.00 57.22 107 ALA A CA 1
ATOM 834 C C . ALA A 1 107 ? -1.537 20.027 -58.814 1.00 57.22 107 ALA A C 1
ATOM 836 O O . ALA A 1 107 ? -1.527 20.367 -57.627 1.00 57.22 107 ALA A O 1
ATOM 837 N N . PRO A 1 108 ? -2.614 20.273 -59.597 1.00 60.62 108 PRO A N 1
ATOM 838 C CA . PRO A 1 108 ? -3.787 21.000 -59.104 1.00 60.62 108 PRO A CA 1
ATOM 839 C C . PRO A 1 108 ? -4.592 20.192 -58.081 1.00 60.62 108 PRO A C 1
ATOM 841 O O . PRO A 1 108 ? -5.013 20.732 -57.062 1.00 60.62 108 PRO A O 1
ATOM 844 N N . ALA A 1 109 ? -4.764 18.886 -58.312 1.00 63.41 109 ALA A N 1
ATOM 845 C CA . ALA A 1 109 ? -5.499 18.001 -57.410 1.00 63.41 109 ALA A CA 1
ATOM 846 C C . ALA A 1 109 ? -4.757 17.808 -56.077 1.00 63.41 109 ALA A C 1
ATOM 848 O O . ALA A 1 109 ? -5.378 17.800 -55.013 1.00 63.41 109 ALA A O 1
ATOM 849 N N . ARG A 1 110 ? -3.418 17.739 -56.113 1.00 64.69 110 ARG A N 1
ATOM 850 C CA . ARG A 1 110 ? -2.581 17.727 -54.904 1.00 64.69 110 ARG A CA 1
ATOM 851 C C . ARG A 1 110 ? -2.643 19.046 -54.136 1.00 64.69 110 ARG A C 1
ATOM 853 O O . ARG A 1 110 ? -2.714 19.009 -52.912 1.00 64.69 110 ARG A O 1
ATOM 860 N N . LEU A 1 111 ? -2.663 20.190 -54.822 1.00 71.81 111 LEU A N 1
ATOM 861 C CA . LEU A 1 111 ? -2.840 21.498 -54.178 1.00 71.81 111 LEU A CA 1
ATOM 862 C C . LEU A 1 111 ? -4.214 21.627 -53.513 1.00 71.81 111 LEU A C 1
ATOM 864 O O . LEU A 1 111 ? -4.282 22.063 -52.368 1.00 71.81 111 LEU A O 1
ATOM 868 N N . LEU A 1 112 ? -5.285 21.177 -54.172 1.00 75.50 112 LEU A N 1
ATOM 869 C CA . LEU A 1 112 ? -6.639 21.184 -53.604 1.00 75.50 112 LEU A CA 1
ATOM 870 C C . LEU A 1 112 ? -6.768 20.228 -52.409 1.00 75.50 112 LEU A C 1
ATOM 872 O O . LEU A 1 112 ? -7.360 20.572 -51.390 1.00 75.50 112 LEU A O 1
ATOM 876 N N . SER A 1 113 ? -6.154 19.046 -52.500 1.00 72.88 113 SER A N 1
ATOM 877 C CA . SER A 1 113 ? -6.022 18.107 -51.381 1.00 72.88 113 SER A CA 1
ATOM 878 C C . SER A 1 113 ? -5.275 18.736 -50.205 1.00 72.88 113 SER A C 1
ATOM 880 O O . SER A 1 113 ? -5.688 18.577 -49.059 1.00 72.88 113 SER A O 1
ATOM 882 N N . MET A 1 114 ? -4.173 19.441 -50.470 1.00 70.88 114 MET A N 1
ATOM 883 C CA . MET A 1 114 ? -3.386 20.105 -49.433 1.00 70.88 114 MET A CA 1
ATOM 884 C C . MET A 1 114 ? -4.167 21.260 -48.804 1.00 70.88 114 MET A C 1
ATOM 886 O O . MET A 1 114 ? -4.161 21.399 -47.587 1.00 70.88 114 MET A O 1
ATOM 890 N N . GLN A 1 115 ? -4.894 22.042 -49.603 1.00 75.31 115 GLN A N 1
ATOM 891 C CA . GLN A 1 115 ? -5.740 23.131 -49.121 1.00 75.31 115 GLN A CA 1
ATOM 892 C C . GLN A 1 115 ? -6.888 22.619 -48.241 1.00 75.31 115 GLN A C 1
ATOM 894 O O . GLN A 1 115 ? -7.110 23.162 -47.162 1.00 75.31 115 GLN A O 1
ATOM 899 N N . ASN A 1 116 ? -7.564 21.538 -48.641 1.00 82.44 116 ASN A N 1
ATOM 900 C CA . ASN A 1 116 ? -8.608 20.912 -47.826 1.00 82.44 116 ASN A CA 1
ATOM 901 C C . ASN A 1 116 ? -8.054 20.344 -46.515 1.00 82.44 116 ASN A C 1
ATOM 903 O O . ASN A 1 116 ? -8.698 20.459 -45.474 1.00 82.44 116 ASN A O 1
ATOM 907 N N . GLN A 1 117 ? -6.850 19.764 -46.545 1.00 74.19 117 GLN A N 1
ATOM 908 C CA . GLN A 1 117 ? -6.192 19.300 -45.327 1.00 74.19 117 GLN A CA 1
ATOM 909 C C . GLN A 1 117 ? -5.823 20.472 -44.408 1.00 74.19 117 GLN A C 1
ATOM 911 O O . GLN A 1 117 ? -6.057 20.387 -43.210 1.00 74.19 117 GLN A O 1
ATOM 916 N N . ILE A 1 118 ? -5.327 21.586 -44.960 1.00 77.44 118 ILE A N 1
ATOM 917 C CA . ILE A 1 118 ? -5.020 22.800 -44.189 1.00 77.44 118 ILE A CA 1
ATOM 918 C C . ILE A 1 118 ? -6.284 23.366 -43.538 1.00 77.44 118 ILE A C 1
ATOM 920 O O . ILE A 1 118 ? -6.243 23.708 -42.362 1.00 77.44 118 ILE A O 1
ATOM 924 N N . MET A 1 119 ? -7.406 23.435 -44.262 1.00 81.94 119 MET A N 1
ATOM 925 C CA . MET A 1 119 ? -8.675 23.899 -43.690 1.00 81.94 119 MET A CA 1
ATOM 926 C C . MET A 1 119 ? -9.140 22.992 -42.549 1.00 81.94 119 MET A C 1
ATOM 928 O O . MET A 1 119 ? -9.512 23.478 -41.487 1.00 81.94 119 MET A O 1
ATOM 932 N N . LYS A 1 120 ? -9.038 21.671 -42.727 1.00 85.38 120 LYS A N 1
ATOM 933 C CA . LYS A 1 120 ? -9.402 20.706 -41.687 1.00 85.38 120 LYS A CA 1
ATOM 934 C C . LYS A 1 120 ? -8.509 20.813 -40.447 1.00 85.38 120 LYS A C 1
ATOM 936 O O . LYS A 1 120 ? -9.007 20.746 -39.326 1.00 85.38 120 LYS A O 1
ATOM 941 N N . ASP A 1 121 ? -7.206 21.003 -40.642 1.00 78.25 121 ASP A N 1
ATOM 942 C CA . ASP A 1 121 ? -6.255 21.200 -39.548 1.00 78.25 121 ASP A CA 1
ATOM 943 C C . ASP A 1 121 ? -6.518 22.536 -38.823 1.00 78.25 121 ASP A C 1
ATOM 945 O O . ASP A 1 121 ? -6.427 22.599 -37.597 1.00 78.25 121 ASP A O 1
ATOM 949 N N . GLN A 1 122 ? -6.889 23.594 -39.556 1.00 84.31 122 GLN A N 1
ATOM 950 C CA . GLN A 1 122 ? -7.286 24.885 -38.985 1.00 84.31 122 GLN A CA 1
ATOM 951 C C . GLN A 1 122 ? -8.572 24.779 -38.159 1.00 84.31 122 GLN A C 1
ATOM 953 O O . GLN A 1 122 ? -8.602 25.285 -37.039 1.00 84.31 122 GLN A O 1
ATOM 958 N N . ASP A 1 123 ? -9.594 24.076 -38.648 1.00 88.94 123 ASP A N 1
ATOM 959 C CA . ASP A 1 123 ? -10.836 23.850 -37.900 1.00 88.94 123 ASP A CA 1
ATOM 960 C C . ASP A 1 123 ? -10.579 23.049 -36.618 1.00 88.94 123 ASP A C 1
ATOM 962 O O . ASP A 1 123 ? -11.061 23.413 -35.545 1.00 88.94 123 ASP A O 1
ATOM 966 N N . GLN A 1 124 ? -9.736 22.014 -36.690 1.00 83.81 124 GLN A N 1
ATOM 967 C CA . GLN A 1 124 ? -9.343 21.243 -35.510 1.00 83.81 124 GLN A CA 1
ATOM 968 C C . GLN A 1 124 ? -8.564 22.101 -34.498 1.00 83.81 124 GLN A C 1
ATOM 970 O O . GLN A 1 124 ? -8.755 21.972 -33.287 1.00 83.81 124 GLN A O 1
ATOM 975 N N . GLN A 1 125 ? -7.697 23.005 -34.965 1.00 79.62 125 GLN A N 1
ATOM 976 C CA . GLN A 1 125 ? -7.008 23.955 -34.090 1.00 79.62 125 GLN A CA 1
ATOM 977 C C . GLN A 1 125 ? -7.975 24.950 -33.445 1.00 79.62 125 GLN A C 1
ATOM 979 O O . GLN A 1 125 ? -7.837 25.233 -32.256 1.00 79.62 125 GLN A O 1
ATOM 984 N N . LEU A 1 126 ? -8.960 25.457 -34.189 1.00 89.50 126 LEU A N 1
ATOM 985 C CA . LEU A 1 126 ? -9.989 26.348 -33.653 1.00 89.50 126 LEU A CA 1
ATOM 986 C C . LEU A 1 126 ? -10.859 25.643 -32.609 1.00 89.50 126 LEU A C 1
ATOM 988 O O . LEU A 1 126 ? -11.170 26.244 -31.583 1.00 89.50 126 LEU A O 1
ATOM 992 N N . GLU A 1 127 ? -11.181 24.365 -32.805 1.00 90.06 127 GLU A N 1
ATOM 993 C CA . GLU A 1 127 ? -11.906 23.564 -31.816 1.00 90.06 127 GLU A CA 1
ATOM 994 C C . GLU A 1 127 ? -11.087 23.372 -30.530 1.00 90.06 127 GLU A C 1
ATOM 996 O O . GLU A 1 127 ? -11.595 23.594 -29.428 1.00 90.06 127 GLU A O 1
ATOM 1001 N N . LEU A 1 128 ? -9.794 23.050 -30.652 1.00 78.31 128 LEU A N 1
ATOM 1002 C CA . LEU A 1 128 ? -8.884 22.951 -29.506 1.00 78.31 128 LEU A CA 1
ATOM 1003 C C . LEU A 1 128 ? -8.732 24.289 -28.771 1.00 78.31 128 LEU A C 1
ATOM 1005 O O . LEU A 1 128 ? -8.675 24.315 -27.541 1.00 78.31 128 LEU A O 1
ATOM 1009 N N . ILE A 1 129 ? -8.693 25.406 -29.504 1.00 86.50 129 ILE A N 1
ATOM 1010 C CA . ILE A 1 129 ? -8.701 26.749 -28.914 1.00 86.50 129 ILE A CA 1
ATOM 1011 C C . ILE A 1 129 ? -10.032 26.998 -28.198 1.00 86.50 129 ILE A C 1
ATOM 1013 O O . ILE A 1 129 ? -10.015 27.478 -27.069 1.00 86.50 129 ILE A O 1
ATOM 1017 N N . GLY A 1 130 ? -11.167 26.625 -28.791 1.00 89.75 130 GLY A N 1
ATOM 1018 C CA . GLY A 1 130 ? -12.490 26.746 -28.175 1.00 89.75 130 GLY A CA 1
ATOM 1019 C C . GLY A 1 130 ? -12.600 25.970 -26.860 1.00 89.75 130 GLY A C 1
ATOM 1020 O O . GLY A 1 130 ? -13.012 26.527 -25.841 1.00 89.75 130 GLY A O 1
ATOM 1021 N N . GLN A 1 131 ? -12.136 24.718 -26.842 1.00 84.12 131 GLN A N 1
ATOM 1022 C CA . GLN A 1 131 ? -12.047 23.911 -25.621 1.00 84.12 131 GLN A CA 1
ATOM 1023 C C . GLN A 1 131 ? -11.086 24.538 -24.600 1.00 84.12 131 GLN A C 1
ATOM 1025 O O . GLN A 1 131 ? -11.396 24.601 -23.410 1.00 84.12 131 GLN A O 1
ATOM 1030 N N . GLY A 1 132 ? -9.945 25.062 -25.055 1.00 83.62 132 GLY A N 1
ATOM 1031 C CA . GLY A 1 132 ? -8.985 25.778 -24.215 1.00 83.62 132 GLY A CA 1
ATOM 1032 C C . GLY A 1 132 ? -9.577 27.027 -23.556 1.00 83.62 132 GLY A C 1
ATOM 1033 O O . GLY A 1 132 ? -9.386 27.225 -22.358 1.00 83.62 132 GLY A O 1
ATOM 1034 N N . VAL A 1 133 ? -10.339 27.833 -24.301 1.00 90.75 133 VAL A N 1
ATOM 1035 C CA . VAL A 1 133 ? -11.036 29.025 -23.791 1.00 90.75 133 VAL A CA 1
ATOM 1036 C C . VAL A 1 133 ? -12.130 28.634 -22.799 1.00 90.75 133 VAL A C 1
ATOM 1038 O O . VAL A 1 133 ? -12.229 29.256 -21.744 1.00 90.75 133 VAL A O 1
ATOM 1041 N N . SER A 1 134 ? -12.900 27.576 -23.074 1.00 88.81 134 SER A N 1
ATOM 1042 C CA . SER A 1 134 ? -13.912 27.073 -22.134 1.00 88.81 134 SER A CA 1
ATOM 1043 C C . SER A 1 134 ? -13.283 26.580 -20.828 1.00 88.81 134 SER A C 1
ATOM 1045 O O . SER A 1 134 ? -13.783 26.879 -19.745 1.00 88.81 134 SER A O 1
ATOM 1047 N N . ASN A 1 135 ? -12.159 25.866 -20.911 1.00 81.81 135 ASN A N 1
ATOM 1048 C CA . ASN A 1 135 ? -11.421 25.424 -19.732 1.00 81.81 135 ASN A CA 1
ATOM 1049 C C . ASN A 1 135 ? -10.852 26.617 -18.959 1.00 81.81 135 ASN A C 1
ATOM 1051 O O . ASN A 1 135 ? -10.976 26.667 -17.739 1.00 81.81 135 ASN A O 1
ATOM 1055 N N . LEU A 1 136 ? -10.275 27.603 -19.652 1.00 87.44 136 LEU A N 1
ATOM 1056 C CA . LEU A 1 136 ? -9.747 28.818 -19.032 1.00 87.44 136 LEU A CA 1
ATOM 1057 C C . LEU A 1 136 ? -10.849 29.636 -18.345 1.00 87.44 136 LEU A C 1
ATOM 1059 O O . LEU A 1 136 ? -10.623 30.172 -17.264 1.00 87.44 136 LEU A O 1
ATOM 1063 N N . HIS A 1 137 ? -12.048 29.683 -18.925 1.00 91.62 137 HIS A N 1
ATOM 1064 C CA . HIS A 1 137 ? -13.214 30.298 -18.300 1.00 91.62 137 HIS A CA 1
ATOM 1065 C C . HIS A 1 137 ? -13.612 29.581 -17.002 1.00 91.62 137 HIS A C 1
ATOM 1067 O O . HIS A 1 137 ? -13.786 30.237 -15.976 1.00 91.62 137 HIS A O 1
ATOM 1073 N N . ASN A 1 138 ? -13.667 28.245 -17.015 1.00 87.69 138 ASN A N 1
ATOM 1074 C CA . ASN A 1 138 ? -13.950 27.455 -15.814 1.00 87.69 138 ASN A CA 1
ATOM 1075 C C . ASN A 1 138 ? -12.888 27.677 -14.729 1.00 87.69 138 ASN A C 1
ATOM 1077 O O . ASN A 1 138 ? -13.236 27.945 -13.583 1.00 87.69 138 ASN A O 1
ATOM 1081 N N . TYR A 1 139 ? -11.600 27.658 -15.094 1.00 84.62 139 TYR A N 1
ATOM 1082 C CA . TYR A 1 139 ? -10.517 27.980 -14.161 1.00 84.62 139 TYR A CA 1
ATOM 1083 C C . TYR A 1 139 ? -10.646 29.398 -13.603 1.00 84.62 139 TYR A C 1
ATOM 1085 O O . TYR A 1 139 ? -10.456 29.599 -12.409 1.00 84.62 139 TYR A O 1
ATOM 1093 N N . SER A 1 140 ? -11.003 30.378 -14.436 1.00 88.69 140 SER A N 1
ATOM 1094 C CA . SER A 1 140 ? -11.217 31.756 -13.989 1.00 88.69 140 SER A CA 1
ATOM 1095 C C . SER A 1 140 ? -12.375 31.870 -12.996 1.00 88.69 140 SER A C 1
ATOM 1097 O O . SER A 1 140 ? -12.269 32.657 -12.059 1.00 88.69 140 SER A O 1
ATOM 1099 N N . MET A 1 141 ? -13.456 31.107 -13.181 1.00 89.25 141 MET A N 1
ATOM 1100 C CA . MET A 1 141 ? -14.566 31.060 -12.224 1.00 89.25 141 MET A CA 1
ATOM 1101 C C . MET A 1 141 ? -14.136 30.419 -10.905 1.00 89.25 141 MET A C 1
ATOM 1103 O O . MET A 1 141 ? -14.349 31.007 -9.854 1.00 89.25 141 MET A O 1
ATOM 1107 N N . THR A 1 142 ? -13.433 29.285 -10.945 1.00 88.38 142 THR A N 1
ATOM 1108 C CA . THR A 1 142 ? -12.923 28.640 -9.724 1.00 88.38 142 THR A CA 1
ATOM 1109 C C . THR A 1 142 ? -11.946 29.535 -8.961 1.00 88.38 142 THR A C 1
ATOM 1111 O O . THR A 1 142 ? -12.016 29.621 -7.740 1.00 88.38 142 THR A O 1
ATOM 1114 N N . VAL A 1 143 ? -11.051 30.237 -9.665 1.00 87.12 143 VAL A N 1
ATOM 1115 C CA . VAL A 1 143 ? -10.137 31.204 -9.040 1.00 87.12 143 VAL A CA 1
ATOM 1116 C C . VAL A 1 143 ? -10.920 32.343 -8.396 1.00 87.12 143 VAL A C 1
ATOM 1118 O O . VAL A 1 143 ? -10.595 32.734 -7.280 1.00 87.12 143 VAL A O 1
ATOM 1121 N N . LYS A 1 144 ? -11.958 32.857 -9.065 1.00 94.25 144 LYS A N 1
ATOM 1122 C CA . LYS A 1 144 ? -12.828 33.887 -8.498 1.00 94.25 144 LYS A CA 1
ATOM 1123 C C . LYS A 1 144 ? -13.490 33.397 -7.203 1.00 94.25 144 LYS A C 1
ATOM 1125 O O . LYS A 1 144 ? -13.371 34.081 -6.189 1.00 94.25 144 LYS A O 1
ATOM 1130 N N . ASP A 1 145 ? -14.099 32.215 -7.213 1.00 92.31 145 ASP A N 1
ATOM 1131 C CA . ASP A 1 145 ? -14.768 31.636 -6.040 1.00 92.31 145 ASP A CA 1
ATOM 1132 C C . ASP A 1 145 ? -13.793 31.440 -4.865 1.00 92.31 145 ASP A C 1
ATOM 1134 O O . ASP A 1 145 ? -14.101 31.806 -3.729 1.00 92.31 145 ASP A O 1
ATOM 1138 N N . GLU A 1 146 ? -12.581 30.948 -5.139 1.00 89.62 146 GLU A N 1
ATOM 1139 C CA . GLU A 1 146 ? -11.528 30.787 -4.129 1.00 89.62 146 GLU A CA 1
ATOM 1140 C C . GLU A 1 146 ? -11.065 32.141 -3.572 1.00 89.62 146 GLU A C 1
ATOM 1142 O O . GLU A 1 146 ? -10.874 32.298 -2.367 1.00 89.62 146 GLU A O 1
ATOM 1147 N N . THR A 1 147 ? -10.916 33.159 -4.427 1.00 90.38 147 THR A N 1
ATOM 1148 C CA . THR A 1 147 ? -10.558 34.506 -3.962 1.00 90.38 147 THR A CA 1
ATOM 1149 C C . THR A 1 147 ? -11.659 35.138 -3.116 1.00 90.38 147 THR A C 1
ATOM 1151 O O . THR A 1 147 ? -11.347 35.789 -2.122 1.00 90.38 147 THR A O 1
ATOM 1154 N N . GLU A 1 148 ? -12.935 34.915 -3.443 1.00 94.12 148 GLU A N 1
ATOM 1155 C CA . GLU A 1 148 ? -14.054 35.370 -2.614 1.00 94.12 148 GLU A CA 1
ATOM 1156 C C . GLU A 1 148 ? -14.070 34.659 -1.253 1.00 94.12 148 GLU A C 1
ATOM 1158 O O . GLU A 1 148 ? -14.293 35.308 -0.228 1.00 94.12 148 GLU A O 1
ATOM 1163 N N . LEU A 1 149 ? -13.779 33.353 -1.217 1.00 93.69 149 LEU A N 1
ATOM 1164 C CA . LEU A 1 149 ? -13.636 32.595 0.027 1.00 93.69 149 LEU A CA 1
ATOM 1165 C C . LEU A 1 149 ? -12.477 33.127 0.880 1.00 93.69 149 LEU A C 1
ATOM 1167 O O . LEU A 1 149 ? -12.657 33.371 2.072 1.00 93.69 149 LEU A O 1
ATOM 1171 N N . HIS A 1 150 ? -11.309 33.356 0.276 1.00 92.56 150 HIS A N 1
ATOM 1172 C CA . HIS A 1 150 ? -10.149 33.912 0.972 1.00 92.56 150 HIS A CA 1
ATOM 1173 C C . HIS A 1 150 ? -10.430 35.293 1.566 1.00 92.56 150 HIS A C 1
ATOM 1175 O O . HIS A 1 150 ? -10.021 35.557 2.692 1.00 92.56 150 HIS A O 1
ATOM 1181 N N . VAL A 1 151 ? -11.153 36.162 0.853 1.00 94.94 151 VAL A N 1
ATOM 1182 C CA . VAL A 1 151 ? -11.552 37.475 1.385 1.00 94.94 151 VAL A CA 1
ATOM 1183 C C . VAL A 1 151 ? -12.472 37.322 2.599 1.00 94.94 151 VAL A C 1
ATOM 1185 O O . VAL A 1 151 ? -12.287 38.028 3.585 1.00 94.94 151 VAL A O 1
ATOM 1188 N N . ARG A 1 152 ? -13.425 36.379 2.576 1.00 93.50 152 ARG A N 1
ATOM 1189 C CA . ARG A 1 152 ? -14.292 36.117 3.740 1.00 93.50 152 ARG A CA 1
ATOM 1190 C C . ARG A 1 152 ? -13.503 35.613 4.945 1.00 93.50 152 ARG A C 1
ATOM 1192 O O . ARG A 1 152 ? -13.688 36.141 6.032 1.00 93.50 152 ARG A O 1
ATOM 1199 N N . LEU A 1 153 ? -12.598 34.657 4.740 1.00 91.12 153 LEU A N 1
ATOM 1200 C CA . LEU A 1 153 ? -11.751 34.125 5.812 1.00 91.12 153 LEU A CA 1
ATOM 1201 C C . LEU A 1 153 ? -10.837 35.197 6.412 1.00 91.12 153 LEU A C 1
ATOM 1203 O O . LEU A 1 153 ? -10.633 35.216 7.620 1.00 91.12 153 LEU A O 1
ATOM 1207 N N . LEU A 1 154 ? -10.294 36.098 5.588 1.00 94.81 154 LEU A N 1
ATOM 1208 C CA . LEU A 1 154 ? -9.493 37.218 6.084 1.00 94.81 154 LEU A CA 1
ATOM 1209 C C . LEU A 1 154 ? -10.329 38.180 6.934 1.00 94.81 154 LEU A C 1
ATOM 1211 O O . LEU A 1 154 ? -9.866 38.578 7.994 1.00 94.81 154 LEU A O 1
ATOM 1215 N N . ASN A 1 155 ? -11.565 38.478 6.528 1.00 95.06 155 ASN A N 1
ATOM 1216 C CA . ASN A 1 155 ? -12.464 39.302 7.339 1.00 95.06 155 ASN A CA 1
ATOM 1217 C C . ASN A 1 155 ? -12.822 38.621 8.675 1.00 95.06 155 ASN A C 1
ATOM 1219 O O . ASN A 1 155 ? -12.841 39.281 9.706 1.00 95.06 155 ASN A O 1
ATOM 1223 N N . GLU A 1 156 ? -13.064 37.304 8.681 1.00 96.06 156 GLU A N 1
ATOM 1224 C CA . GLU A 1 156 ? -13.311 36.547 9.921 1.00 96.06 156 GLU A CA 1
ATOM 1225 C C . GLU A 1 156 ? -12.091 36.561 10.855 1.00 96.06 156 GLU A C 1
ATOM 1227 O O . GLU A 1 156 ? -12.237 36.720 12.067 1.00 96.06 156 GLU A O 1
ATOM 1232 N N . ILE A 1 157 ? -10.882 36.435 10.296 1.00 94.31 157 ILE A N 1
ATOM 1233 C CA . ILE A 1 157 ? -9.638 36.543 11.066 1.00 94.31 157 ILE A CA 1
ATOM 1234 C C . ILE A 1 157 ? -9.482 37.953 11.639 1.00 94.31 157 ILE A C 1
ATOM 1236 O O . ILE A 1 157 ? -9.115 38.077 12.805 1.00 94.31 157 ILE A O 1
ATOM 1240 N N . ASP A 1 158 ? -9.766 39.000 10.864 1.00 96.12 158 ASP A N 1
ATOM 1241 C CA . ASP A 1 158 ? -9.712 40.380 11.354 1.00 96.12 158 ASP A CA 1
ATOM 1242 C C . ASP A 1 158 ? -10.701 40.590 12.518 1.00 96.12 158 ASP A C 1
ATOM 1244 O O . ASP A 1 158 ? -10.315 41.144 13.549 1.00 96.12 158 ASP A O 1
ATOM 1248 N N . ASP A 1 159 ? -11.924 40.053 12.429 1.00 96.56 159 ASP A N 1
ATOM 1249 C CA . ASP A 1 159 ? -12.919 40.107 13.512 1.00 96.56 159 ASP A CA 1
ATOM 1250 C C . ASP A 1 159 ? -12.461 39.368 14.784 1.00 96.56 159 ASP A C 1
ATOM 1252 O O . ASP A 1 159 ? -12.723 39.811 15.911 1.00 96.56 159 ASP A O 1
ATOM 1256 N N . ASP A 1 160 ? -11.802 38.217 14.631 1.00 95.38 160 ASP A N 1
ATOM 1257 C CA . ASP A 1 160 ? -11.237 37.453 15.748 1.00 95.38 160 ASP A CA 1
ATOM 1258 C C . ASP A 1 160 ? -10.028 38.170 16.369 1.00 95.38 160 ASP A C 1
ATOM 1260 O O . ASP A 1 160 ? -9.891 38.197 17.596 1.00 95.38 160 ASP A O 1
ATOM 1264 N N . VAL A 1 161 ? -9.176 38.798 15.552 1.00 96.44 161 VAL A N 1
ATOM 1265 C CA . VAL A 1 161 ? -8.039 39.610 16.010 1.00 96.44 161 VAL A CA 1
ATOM 1266 C C . VAL A 1 161 ? -8.532 40.838 16.771 1.00 96.44 161 VAL A C 1
ATOM 1268 O O . VAL A 1 161 ? -8.000 41.124 17.846 1.00 96.44 161 VAL A O 1
ATOM 1271 N N . SER A 1 162 ? -9.570 41.526 16.291 1.00 96.69 162 SER A N 1
ATOM 1272 C CA . SER A 1 162 ? -10.196 42.631 17.026 1.00 96.69 162 SER A CA 1
ATOM 1273 C C . SER A 1 162 ? -10.747 42.166 18.373 1.00 96.69 162 SER A C 1
ATOM 1275 O O . SER A 1 162 ? -10.410 42.751 19.399 1.00 96.69 162 SER A O 1
ATOM 1277 N N . ARG A 1 163 ? -11.489 41.050 18.414 1.00 95.25 163 ARG A N 1
ATOM 1278 C CA . ARG A 1 163 ? -12.000 40.484 19.677 1.00 95.25 163 ARG A CA 1
ATOM 1279 C C . ARG A 1 163 ? -10.891 40.083 20.649 1.00 95.25 163 ARG A C 1
ATOM 1281 O O . ARG A 1 163 ? -11.021 40.305 21.852 1.00 95.25 163 ARG A O 1
ATOM 1288 N N . ALA A 1 164 ? -9.807 39.492 20.151 1.00 94.56 164 ALA A N 1
ATOM 1289 C CA . ALA A 1 164 ? -8.654 39.141 20.974 1.00 94.56 164 ALA A CA 1
ATOM 1290 C C . ALA A 1 164 ? -7.944 40.390 21.517 1.00 94.56 164 ALA A C 1
ATOM 1292 O O . ALA A 1 164 ? -7.530 40.400 22.676 1.00 94.56 164 ALA A O 1
ATOM 1293 N N . THR A 1 165 ? -7.842 41.442 20.703 1.00 96.38 165 THR A N 1
ATOM 1294 C CA . THR A 1 165 ? -7.242 42.725 21.091 1.00 96.38 165 THR A CA 1
ATOM 1295 C C . THR A 1 165 ? -8.067 43.403 22.182 1.00 96.38 165 THR A C 1
ATOM 1297 O O . THR A 1 165 ? -7.521 43.707 23.240 1.00 96.38 165 THR A O 1
ATOM 1300 N N . ASP A 1 166 ? -9.385 43.516 22.002 1.00 95.56 166 ASP A N 1
ATOM 1301 C CA . ASP A 1 166 ? -10.301 44.059 23.015 1.00 95.56 166 ASP A CA 1
ATOM 1302 C C . ASP A 1 166 ? -10.239 43.252 24.324 1.00 95.56 166 ASP A C 1
ATOM 1304 O O . ASP A 1 166 ? -10.221 43.804 25.429 1.00 95.56 166 ASP A O 1
ATOM 1308 N N . GLY A 1 167 ? -10.170 41.919 24.210 1.00 94.38 167 GLY A N 1
ATOM 1309 C CA . GLY A 1 167 ? -9.997 41.015 25.343 1.00 94.38 167 GLY A CA 1
ATOM 1310 C C . GLY A 1 167 ? -8.707 41.298 26.115 1.00 94.38 167 GLY A C 1
ATOM 1311 O O . GLY A 1 167 ? -8.750 41.459 27.337 1.00 94.38 167 GLY A O 1
ATOM 1312 N N . LEU A 1 168 ? -7.580 41.420 25.409 1.00 94.44 168 LEU A N 1
ATOM 1313 C CA . LEU A 1 168 ? -6.275 41.736 25.993 1.00 94.44 168 LEU A CA 1
ATOM 1314 C C . LEU A 1 168 ? -6.242 43.123 26.636 1.00 94.44 168 LEU A C 1
ATOM 1316 O O . LEU A 1 168 ? -5.729 43.254 27.745 1.00 94.44 168 LEU A O 1
ATOM 1320 N N . GLU A 1 169 ? -6.811 44.144 25.997 1.00 95.19 169 GLU A N 1
ATOM 1321 C CA . GLU A 1 169 ? -6.900 45.489 26.574 1.00 95.19 169 GLU A CA 1
ATOM 1322 C C . GLU A 1 169 ? -7.743 45.492 27.854 1.00 95.19 169 GLU A C 1
ATOM 1324 O O . GLU A 1 169 ? -7.347 46.076 28.869 1.00 95.19 169 GLU A O 1
ATOM 1329 N N . SER A 1 170 ? -8.875 44.778 27.851 1.00 93.44 170 SER A N 1
ATOM 1330 C CA . SER A 1 170 ? -9.741 44.662 29.027 1.00 93.44 170 SER A CA 1
ATOM 1331 C C . SER A 1 170 ? -9.048 43.950 30.194 1.00 93.44 170 SER A C 1
ATOM 1333 O O . SER A 1 170 ? -9.194 44.369 31.348 1.00 93.44 170 SER A O 1
ATOM 1335 N N . GLU A 1 171 ? -8.253 42.917 29.904 1.00 92.62 171 GLU A N 1
ATOM 1336 C CA . GLU A 1 171 ? -7.513 42.155 30.907 1.00 92.62 171 GLU A CA 1
ATOM 1337 C C . GLU A 1 171 ? -6.291 42.936 31.406 1.00 92.62 171 GLU A C 1
ATOM 1339 O O . GLU A 1 171 ? -6.044 42.988 32.609 1.00 92.62 171 GLU A O 1
ATOM 1344 N N . SER A 1 172 ? -5.602 43.668 30.526 1.00 91.88 172 SER A N 1
ATOM 1345 C CA . SER A 1 172 ? -4.540 44.609 30.904 1.00 91.88 172 SER A CA 1
ATOM 1346 C C . SER A 1 172 ? -5.070 45.709 31.831 1.00 91.88 172 SER A C 1
ATOM 1348 O O . SER A 1 172 ? -4.443 46.038 32.839 1.00 91.88 172 SER A O 1
ATOM 1350 N N . ALA A 1 173 ? -6.263 46.248 31.556 1.00 92.00 173 ALA A N 1
ATOM 1351 C CA . ALA A 1 173 ? -6.916 47.234 32.418 1.00 92.00 173 ALA A CA 1
ATOM 1352 C C . ALA A 1 173 ? -7.374 46.649 33.769 1.00 92.00 173 ALA A C 1
ATOM 1354 O O . ALA A 1 173 ? -7.538 47.388 34.746 1.00 92.00 173 ALA A O 1
ATOM 1355 N N . ARG A 1 174 ? -7.627 45.337 33.856 1.00 88.69 174 ARG A N 1
ATOM 1356 C CA . ARG A 1 174 ? -7.873 44.648 35.134 1.00 88.69 174 ARG A CA 1
ATOM 1357 C C . ARG A 1 174 ? -6.574 44.440 35.899 1.00 88.69 174 ARG A C 1
ATOM 1359 O O . ARG A 1 174 ? -6.529 44.798 37.070 1.00 88.69 174 ARG A O 1
ATOM 1366 N N . ALA A 1 175 ? -5.524 43.966 35.233 1.00 88.44 175 ALA A N 1
ATOM 1367 C CA . ALA A 1 175 ? -4.207 43.776 35.828 1.00 88.44 175 ALA A CA 1
ATOM 1368 C C . ALA A 1 175 ? -3.658 45.082 36.426 1.00 88.44 175 ALA A C 1
ATOM 1370 O O . ALA A 1 175 ? -3.242 45.097 37.580 1.00 88.44 175 ALA A O 1
ATOM 1371 N N . HIS A 1 176 ? -3.762 46.207 35.708 1.00 84.38 176 HIS A N 1
ATOM 1372 C CA . HIS A 1 176 ? -3.360 47.516 36.238 1.00 84.38 176 HIS A CA 1
ATOM 1373 C C . HIS A 1 176 ? -4.194 47.985 37.436 1.00 84.38 176 HIS A C 1
ATOM 1375 O O . HIS A 1 176 ? -3.663 48.641 38.329 1.00 84.38 176 HIS A O 1
ATOM 1381 N N . ARG A 1 177 ? -5.489 47.650 37.493 1.00 82.44 177 ARG A N 1
ATOM 1382 C CA . ARG A 1 177 ? -6.320 47.956 38.668 1.00 82.44 177 ARG A CA 1
ATOM 1383 C C . ARG A 1 177 ? -5.949 47.101 39.875 1.00 82.44 177 ARG A C 1
ATOM 1385 O O . ARG A 1 177 ? -5.973 47.616 40.987 1.00 82.44 177 ARG A O 1
ATOM 1392 N N . SER A 1 178 ? -5.598 45.835 39.666 1.00 77.50 178 SER A N 1
ATOM 1393 C CA . SER A 1 178 ? -5.102 44.965 40.736 1.00 77.50 178 SER A CA 1
ATOM 1394 C C . SER A 1 178 ? -3.770 45.464 41.300 1.00 77.50 178 SER A C 1
ATOM 1396 O O . SER A 1 178 ? -3.626 45.534 42.514 1.00 77.50 178 SER A O 1
ATOM 1398 N N . ASP A 1 179 ? -2.858 45.911 40.435 1.00 75.50 179 ASP A N 1
ATOM 1399 C CA . ASP A 1 179 ? -1.550 46.455 40.829 1.00 75.50 179 ASP A CA 1
ATOM 1400 C C . ASP A 1 179 ? -1.686 47.777 41.624 1.00 75.50 179 ASP A C 1
ATOM 1402 O O . ASP A 1 179 ? -1.060 47.976 42.666 1.00 75.50 179 ASP A O 1
ATOM 1406 N N . GLN A 1 180 ? -2.608 48.662 41.219 1.00 68.19 180 GLN A N 1
ATOM 1407 C CA . GLN A 1 180 ? -2.938 49.876 41.989 1.00 68.19 180 GLN A CA 1
ATOM 1408 C C . GLN A 1 180 ? -3.677 49.580 43.306 1.00 68.19 180 GLN A C 1
ATOM 1410 O O . GLN A 1 180 ? -3.522 50.319 44.281 1.00 68.19 180 GLN A O 1
ATOM 1415 N N . GLY A 1 181 ? -4.483 48.514 43.345 1.00 58.97 181 GLY A N 1
ATOM 1416 C CA . GLY A 1 181 ? -5.168 48.050 44.550 1.00 58.97 181 GLY A CA 1
ATOM 1417 C C . GLY A 1 181 ? -4.207 47.475 45.591 1.00 58.97 181 GLY A C 1
ATOM 1418 O O . GLY A 1 181 ? -4.406 47.703 46.781 1.00 58.97 181 GLY A O 1
ATOM 1419 N N . GLU A 1 182 ? -3.139 46.799 45.163 1.00 54.66 182 GLU A N 1
ATOM 1420 C CA . GLU A 1 182 ? -2.087 46.312 46.063 1.00 54.66 182 GLU A CA 1
ATOM 1421 C C . GLU A 1 182 ? -1.221 47.459 46.611 1.00 54.66 182 GLU A C 1
ATOM 1423 O O . GLU A 1 182 ? -0.900 47.460 47.799 1.00 54.66 182 GLU A O 1
ATOM 1428 N N . GLN A 1 183 ? -0.952 48.510 45.825 1.00 52.56 183 GLN A N 1
ATOM 1429 C CA . GLN A 1 183 ? -0.198 49.682 46.303 1.00 52.56 183 GLN A CA 1
ATOM 1430 C C . GLN A 1 183 ? -0.957 50.563 47.314 1.00 52.56 183 GLN A C 1
ATOM 1432 O O . GLN A 1 183 ? -0.325 51.234 48.130 1.00 52.56 183 GLN A O 1
ATOM 1437 N N . GLN A 1 184 ? -2.297 50.557 47.328 1.00 49.12 184 GLN A N 1
ATOM 1438 C CA . GLN A 1 184 ? -3.076 51.291 48.342 1.00 49.12 184 GLN A CA 1
ATOM 1439 C C . GLN A 1 184 ? -3.213 50.554 49.685 1.00 49.12 184 GLN A C 1
ATOM 1441 O O . GLN A 1 184 ? -3.598 51.175 50.674 1.00 49.12 184 GLN A O 1
ATOM 1446 N N . VAL A 1 185 ? -2.873 49.263 49.764 1.00 50.50 185 VAL A N 1
ATOM 1447 C CA . VAL A 1 185 ? -2.964 48.487 51.017 1.00 50.50 185 VAL A CA 1
ATOM 1448 C C . VAL A 1 185 ? -1.713 48.653 51.897 1.00 50.50 185 VAL A C 1
ATOM 1450 O O . VAL A 1 185 ? -1.762 48.367 53.092 1.00 50.50 185 VAL A O 1
ATOM 1453 N N . GLU A 1 186 ? -0.616 49.202 51.365 1.00 48.38 186 GLU A N 1
ATOM 1454 C CA . GLU A 1 186 ? 0.658 49.328 52.094 1.00 48.38 186 GLU A CA 1
ATOM 1455 C C . GLU A 1 186 ? 0.889 50.689 52.782 1.00 48.38 186 GLU A C 1
ATOM 1457 O O . GLU A 1 186 ? 1.857 50.860 53.520 1.00 48.38 186 GLU A O 1
ATOM 1462 N N . THR A 1 187 ? -0.016 51.661 52.625 1.00 46.84 187 THR A N 1
ATOM 1463 C CA . THR A 1 187 ? 0.085 52.965 53.306 1.00 46.84 187 THR A CA 1
ATOM 1464 C C . THR A 1 187 ? -1.268 53.451 53.815 1.00 46.84 187 THR A C 1
ATOM 1466 O O . THR A 1 187 ? -1.930 54.235 53.153 1.00 46.84 187 THR A O 1
ATOM 1469 N N . LEU A 1 188 ? -1.676 52.998 55.008 1.00 38.22 188 LEU A N 1
ATOM 1470 C CA . LEU A 1 188 ? -2.355 53.797 56.048 1.00 38.22 188 LEU A CA 1
ATOM 1471 C C . LEU A 1 188 ? -2.869 52.888 57.172 1.00 38.22 188 LEU A C 1
ATOM 1473 O O . LEU A 1 188 ? -3.822 52.126 57.032 1.00 38.22 188 LEU A O 1
ATOM 1477 N N . SER A 1 189 ? -2.229 53.013 58.326 1.00 39.69 189 SER A N 1
ATOM 1478 C CA . SER A 1 189 ? -2.713 52.525 59.610 1.00 39.69 189 SER A CA 1
ATOM 1479 C C . SER A 1 189 ? -3.727 53.498 60.243 1.00 39.69 189 SER A C 1
ATOM 1481 O O . SER A 1 189 ? -3.559 54.712 60.142 1.00 39.69 189 SER A O 1
ATOM 1483 N N . VAL A 1 190 ? -4.661 52.910 61.010 1.00 40.09 190 VAL A N 1
ATOM 1484 C CA . VAL A 1 190 ? -5.637 53.446 62.001 1.00 40.09 190 VAL A CA 1
ATOM 1485 C C . VAL A 1 190 ? -7.024 53.937 61.479 1.00 40.09 190 VAL A C 1
ATOM 1487 O O . VAL A 1 190 ? -7.182 54.157 60.285 1.00 40.09 190 VAL A O 1
ATOM 1490 N N . PRO A 1 191 ? -8.090 53.985 62.323 1.00 61.22 191 PRO A N 1
ATOM 1491 C CA . PRO A 1 191 ? -9.117 52.936 62.439 1.00 61.22 191 PRO A CA 1
ATOM 1492 C C . PRO A 1 191 ? -10.548 53.454 62.148 1.00 61.22 191 PRO A C 1
ATOM 1494 O O . PRO A 1 191 ? -10.811 54.634 62.330 1.00 61.22 191 PRO A O 1
ATOM 1497 N N . MET A 1 192 ? -11.508 52.592 61.792 1.00 37.25 192 MET A N 1
ATOM 1498 C CA . MET A 1 192 ? -12.891 52.632 62.320 1.00 37.25 192 MET A CA 1
ATOM 1499 C C . MET A 1 192 ? -13.796 51.565 61.690 1.00 37.25 192 MET A C 1
ATOM 1501 O O . MET A 1 192 ? -13.610 51.113 60.564 1.00 37.25 192 MET A O 1
ATOM 1505 N N . GLU A 1 193 ? -14.771 51.175 62.504 1.00 44.38 193 GLU A N 1
ATOM 1506 C CA . GLU A 1 193 ? -15.835 50.198 62.312 1.00 44.38 193 GLU A CA 1
ATOM 1507 C C . GLU A 1 193 ? -16.679 50.416 61.046 1.00 44.38 193 GLU A C 1
ATOM 1509 O O . GLU A 1 193 ? -17.166 51.517 60.804 1.00 44.38 193 GLU A O 1
ATOM 1514 N N . ASN A 1 194 ? -16.979 49.338 60.311 1.00 39.59 194 ASN A N 1
ATOM 1515 C CA . ASN A 1 194 ? -18.344 48.797 60.239 1.00 39.59 194 ASN A CA 1
ATOM 1516 C C . ASN A 1 194 ? -18.475 47.596 59.284 1.00 39.59 194 ASN A C 1
ATOM 1518 O O . ASN A 1 194 ? -18.034 47.622 58.141 1.00 39.59 194 ASN A O 1
ATOM 1522 N N . SER A 1 195 ? -19.210 46.591 59.770 1.00 47.91 195 SER A N 1
ATOM 1523 C CA . SER A 1 195 ? -20.038 45.641 59.008 1.00 47.91 195 SER A CA 1
ATOM 1524 C C . SER A 1 195 ? -19.352 44.717 57.991 1.00 47.91 195 SER A C 1
ATOM 1526 O O . SER A 1 195 ? -19.478 44.880 56.780 1.00 47.91 195 SER A O 1
ATOM 1528 N N . ARG A 1 196 ? -18.745 43.633 58.495 1.00 41.69 196 ARG A N 1
ATOM 1529 C CA . ARG A 1 196 ? -18.459 42.419 57.712 1.00 41.69 196 ARG A CA 1
ATOM 1530 C C . ARG A 1 196 ? -19.390 41.288 58.183 1.00 41.69 196 ARG A C 1
ATOM 1532 O O . ARG A 1 196 ? -19.428 41.033 59.387 1.00 41.69 196 ARG A O 1
ATOM 1539 N N . PRO A 1 197 ? -20.140 40.612 57.294 1.00 44.81 197 PRO A N 1
ATOM 1540 C CA . PRO A 1 197 ? -20.980 39.488 57.691 1.00 44.81 197 PRO A CA 1
ATOM 1541 C C . PRO A 1 197 ? -20.102 38.320 58.156 1.00 44.81 197 PRO A C 1
ATOM 1543 O O . PRO A 1 197 ? -19.117 37.969 57.502 1.00 44.81 197 PRO A O 1
ATOM 1546 N N . GLN A 1 198 ? -20.445 37.750 59.314 1.00 49.28 198 GLN A N 1
ATOM 1547 C CA . GLN A 1 198 ? -19.775 36.578 59.873 1.00 49.28 198 GLN A CA 1
ATOM 1548 C C . GLN A 1 198 ? -19.835 35.395 58.891 1.00 49.28 198 GLN A C 1
ATOM 1550 O O . GLN A 1 198 ? -20.875 35.178 58.261 1.00 49.28 198 GLN A O 1
ATOM 1555 N N . PRO A 1 199 ? -18.756 34.602 58.771 1.00 56.66 199 PRO A N 1
ATOM 1556 C CA . PRO A 1 199 ? -18.812 33.347 58.040 1.00 56.66 199 PRO A CA 1
ATOM 1557 C C . PRO A 1 199 ? -19.795 32.388 58.736 1.00 56.66 199 PRO A C 1
ATOM 1559 O O . PRO A 1 199 ? -19.848 32.363 59.970 1.00 56.66 199 PRO A O 1
ATOM 1562 N N . PRO A 1 200 ? -20.575 31.601 57.975 1.00 51.28 200 PRO A N 1
ATOM 1563 C CA . PRO A 1 200 ? -21.522 30.655 58.550 1.00 51.28 200 PRO A CA 1
ATOM 1564 C C . PRO A 1 200 ? -20.780 29.637 59.418 1.00 51.28 200 PRO A C 1
ATOM 1566 O O . PRO A 1 200 ? -19.710 29.147 59.045 1.00 51.28 200 PRO A O 1
ATOM 1569 N N . SER A 1 201 ? -21.353 29.330 60.583 1.00 67.00 201 SER A N 1
ATOM 1570 C CA . SER A 1 201 ? -20.778 28.380 61.533 1.00 67.00 201 SER A CA 1
ATOM 1571 C C . SER A 1 201 ? -20.615 26.996 60.894 1.00 67.00 201 SER A C 1
ATOM 1573 O O . SER A 1 201 ? -21.325 26.633 59.950 1.00 67.00 201 SER A O 1
ATOM 1575 N N . ALA A 1 202 ? -19.684 26.197 61.423 1.00 63.69 202 ALA A N 1
ATOM 1576 C CA . ALA A 1 202 ? -19.413 24.840 60.941 1.00 63.69 202 ALA A CA 1
ATOM 1577 C C . ALA A 1 202 ? -20.688 23.968 60.865 1.00 63.69 202 ALA A C 1
ATOM 1579 O O . ALA A 1 202 ? -20.821 23.138 59.967 1.00 63.69 202 ALA A O 1
ATOM 1580 N N . GLU A 1 203 ? -21.679 24.229 61.722 1.00 66.19 203 GLU A N 1
ATOM 1581 C CA . GLU A 1 203 ? -22.984 23.558 61.704 1.00 66.19 203 GLU A CA 1
ATOM 1582 C C . GLU A 1 203 ? -23.856 23.936 60.491 1.00 66.19 203 GLU A C 1
ATOM 1584 O O . GLU A 1 203 ? -24.581 23.094 59.960 1.00 66.19 203 GLU A O 1
ATOM 1589 N N . GLN A 1 204 ? -23.770 25.174 59.992 1.00 65.81 204 GLN A N 1
ATOM 1590 C CA . GLN A 1 204 ? -24.471 25.599 58.773 1.00 65.81 204 GLN A CA 1
ATOM 1591 C C . GLN A 1 204 ? -23.838 25.008 57.508 1.00 65.81 204 GLN A C 1
ATOM 1593 O O . GLN A 1 204 ? -24.556 24.635 56.579 1.00 65.81 204 GLN A O 1
ATOM 1598 N N . GLN A 1 205 ? -22.509 24.866 57.479 1.00 64.75 205 GLN A N 1
ATOM 1599 C CA . GLN A 1 205 ? -21.820 24.184 56.378 1.00 64.75 205 GLN A CA 1
ATOM 1600 C C . GLN A 1 205 ? -22.110 22.677 56.362 1.00 64.75 205 GLN A C 1
ATOM 1602 O O . GLN A 1 205 ? -22.194 22.086 55.285 1.00 64.75 205 GLN A O 1
ATOM 1607 N N . GLN A 1 206 ? -22.332 22.065 57.528 1.00 68.81 206 GLN A N 1
ATOM 1608 C CA . GLN A 1 206 ? -22.728 20.662 57.625 1.00 68.81 206 GLN A CA 1
ATOM 1609 C C . GLN A 1 206 ? -24.187 20.444 57.189 1.00 68.81 206 GLN A C 1
ATOM 1611 O O . GLN A 1 206 ? -24.444 19.563 56.370 1.00 68.81 206 GLN A O 1
ATOM 1616 N N . LYS A 1 207 ? -25.115 21.336 57.573 1.00 67.25 207 LYS A N 1
ATOM 1617 C CA . LYS A 1 207 ? -26.504 21.325 57.065 1.00 67.25 207 LYS A CA 1
ATOM 1618 C C . LYS A 1 207 ? -26.612 21.542 55.553 1.00 67.25 207 LYS A C 1
ATOM 1620 O O . LYS A 1 207 ? -27.471 20.942 54.913 1.00 67.25 207 LYS A O 1
ATOM 1625 N N . LEU A 1 208 ? -25.741 22.360 54.956 1.00 62.41 208 LEU A N 1
ATOM 1626 C CA . LEU A 1 208 ? -25.693 22.542 53.497 1.00 62.41 208 LEU A CA 1
ATOM 1627 C C . LEU A 1 208 ? -25.163 21.300 52.762 1.00 62.41 208 LEU A C 1
ATOM 1629 O O . LEU A 1 208 ? -25.596 21.029 51.642 1.00 62.41 208 LEU A O 1
ATOM 1633 N N . ARG A 1 209 ? -24.275 20.517 53.390 1.00 60.62 209 ARG A N 1
ATOM 1634 C CA . ARG A 1 209 ? -23.801 19.229 52.850 1.00 60.62 209 ARG A CA 1
ATOM 1635 C C . ARG A 1 209 ? -24.862 18.130 52.956 1.00 60.62 209 ARG A C 1
ATOM 1637 O O . ARG A 1 209 ? -24.985 17.316 52.042 1.00 60.62 209 ARG A O 1
ATOM 1644 N N . GLU A 1 210 ? -25.669 18.148 54.012 1.00 58.94 210 GLU A N 1
ATOM 1645 C CA . GLU A 1 210 ? -26.808 17.235 54.185 1.00 58.94 210 GLU A CA 1
ATOM 1646 C C . GLU A 1 210 ? -27.980 17.580 53.246 1.00 58.94 210 GLU A C 1
ATOM 1648 O O . GLU A 1 210 ? -28.660 16.686 52.752 1.00 58.94 210 GLU A O 1
ATOM 1653 N N . ALA A 1 211 ? -28.176 18.858 52.901 1.00 55.06 211 ALA A N 1
ATOM 1654 C CA . ALA A 1 211 ? -29.237 19.289 51.984 1.00 55.06 211 ALA A CA 1
ATOM 1655 C C . ALA A 1 211 ? -28.987 18.930 50.501 1.00 55.06 211 ALA A C 1
ATOM 1657 O O . ALA A 1 211 ? -29.933 18.908 49.714 1.00 55.06 211 ALA A O 1
ATOM 1658 N N . TYR A 1 212 ? -27.742 18.629 50.110 1.00 44.62 212 TYR A N 1
ATOM 1659 C CA . TYR A 1 212 ? -27.378 18.252 48.732 1.00 44.62 212 TYR A CA 1
ATOM 1660 C C . TYR A 1 212 ? -27.241 16.742 48.496 1.00 44.62 212 TYR A C 1
ATOM 1662 O O . TYR A 1 212 ? -26.963 16.312 47.376 1.00 44.62 212 TYR A O 1
ATOM 1670 N N . THR A 1 213 ? -27.485 15.913 49.510 1.00 47.38 213 THR A N 1
ATOM 1671 C CA . THR A 1 213 ? -27.538 14.454 49.353 1.00 47.38 213 THR A CA 1
ATOM 1672 C C . THR A 1 213 ? -28.988 14.004 49.190 1.00 47.38 213 THR A C 1
ATOM 1674 O O . THR A 1 213 ? -29.637 13.558 50.130 1.00 47.38 213 THR A O 1
ATOM 1677 N N . SER A 1 214 ? -29.518 14.133 47.968 1.00 38.84 214 SER A N 1
ATOM 1678 C CA . SER A 1 214 ? -30.813 13.543 47.610 1.00 38.84 214 SER A CA 1
ATOM 1679 C C . SER A 1 214 ? -30.648 12.139 46.999 1.00 38.84 214 SER A C 1
ATOM 1681 O O . SER A 1 214 ? -29.654 11.875 46.314 1.00 38.84 214 SER A O 1
ATOM 1683 N N . PRO A 1 215 ? -31.597 11.216 47.244 1.00 45.72 215 PRO A N 1
ATOM 1684 C CA . PRO A 1 215 ? -31.364 9.781 47.241 1.00 45.72 215 PRO A CA 1
ATOM 1685 C C . PRO A 1 215 ? -31.866 9.145 45.947 1.00 45.72 215 PRO A C 1
ATOM 1687 O O . PRO A 1 215 ? -33.021 8.755 45.838 1.00 45.72 215 PRO A O 1
ATOM 1690 N N . MET A 1 216 ? -30.998 9.006 44.954 1.00 34.06 216 MET A N 1
ATOM 1691 C CA . MET A 1 216 ? -31.266 8.164 43.785 1.00 34.06 216 MET A CA 1
ATOM 1692 C C . MET A 1 216 ? -29.934 7.650 43.244 1.00 34.06 216 MET A C 1
ATOM 1694 O O . MET A 1 216 ? -29.359 8.239 42.332 1.00 34.06 216 MET A O 1
ATOM 1698 N N . ARG A 1 217 ? -29.452 6.517 43.769 1.00 39.09 217 ARG A N 1
ATOM 1699 C CA . ARG A 1 217 ? -28.957 5.455 42.885 1.00 39.09 217 ARG A CA 1
ATOM 1700 C C . ARG A 1 217 ? -28.922 4.071 43.549 1.00 39.09 217 ARG A C 1
ATOM 1702 O O . ARG A 1 217 ? -28.728 3.987 44.759 1.00 39.09 217 ARG A O 1
ATOM 1709 N N . PRO A 1 218 ? -29.143 3.008 42.749 1.00 37.91 218 PRO A N 1
ATOM 1710 C CA . PRO A 1 218 ? -29.404 1.655 43.212 1.00 37.91 218 PRO A CA 1
ATOM 1711 C C . PRO A 1 218 ? -28.252 1.005 43.965 1.00 37.91 218 PRO A C 1
ATOM 1713 O O . PRO A 1 218 ? -27.074 1.165 43.654 1.00 37.91 218 PRO A O 1
ATOM 1716 N N . THR A 1 219 ? -28.684 0.202 44.918 1.00 37.38 219 THR A N 1
ATOM 1717 C CA . THR A 1 219 ? -27.958 -0.768 45.712 1.00 37.38 219 THR A CA 1
ATOM 1718 C C . THR A 1 219 ? -27.316 -1.888 44.880 1.00 37.38 219 THR A C 1
ATOM 1720 O O . THR A 1 219 ? -27.805 -2.256 43.816 1.00 37.38 219 THR A O 1
ATOM 1723 N N . GLN A 1 220 ? -26.288 -2.488 45.497 1.00 36.06 220 GLN A N 1
ATOM 1724 C CA . GLN A 1 220 ? -25.777 -3.857 45.317 1.00 36.06 220 GLN A CA 1
ATOM 1725 C C . GLN A 1 220 ? -24.747 -4.104 44.201 1.00 36.06 220 GLN A C 1
ATOM 1727 O O . GLN A 1 220 ? -25.077 -4.543 43.110 1.00 36.06 220 GLN A O 1
ATOM 1732 N N . TYR A 1 221 ? -23.464 -3.976 44.558 1.00 32.00 221 TYR A N 1
ATOM 1733 C CA . TYR A 1 221 ? -22.661 -5.158 44.903 1.00 32.00 221 TYR A CA 1
ATOM 1734 C C . TYR A 1 221 ? -21.795 -4.839 46.128 1.00 32.00 221 TYR A C 1
ATOM 1736 O O . TYR A 1 221 ? -20.938 -3.961 46.106 1.00 32.00 221 TYR A O 1
ATOM 1744 N N . THR A 1 222 ? -22.066 -5.546 47.219 1.00 34.47 222 THR A N 1
ATOM 1745 C CA . THR A 1 222 ? -21.249 -5.610 48.431 1.00 34.47 222 THR A CA 1
ATOM 1746 C C . THR A 1 222 ? -19.876 -6.182 48.096 1.00 34.47 222 THR A C 1
ATOM 1748 O O . THR A 1 222 ? -19.752 -7.376 47.825 1.00 34.47 222 THR A O 1
ATOM 1751 N N . ARG A 1 223 ? -18.845 -5.335 48.136 1.00 33.78 223 ARG A N 1
ATOM 1752 C CA . ARG A 1 223 ? -17.459 -5.772 48.298 1.00 33.78 223 ARG A CA 1
ATOM 1753 C C . ARG A 1 223 ? -17.212 -5.900 49.801 1.00 33.78 223 ARG A C 1
ATOM 1755 O O . ARG A 1 223 ? -17.394 -4.936 50.540 1.00 33.78 223 ARG A O 1
ATOM 1762 N N . SER A 1 224 ? -16.916 -7.121 50.232 1.00 30.66 224 SER A N 1
ATOM 1763 C CA . SER A 1 224 ? -16.535 -7.454 51.607 1.00 30.66 224 SER A CA 1
ATOM 1764 C C . SER A 1 224 ? -15.320 -6.610 52.031 1.00 30.66 224 SER A C 1
ATOM 1766 O O . SER A 1 224 ? -14.502 -6.305 51.160 1.00 30.66 224 SER A O 1
ATOM 1768 N N . PRO A 1 225 ? -15.177 -6.219 53.311 1.00 40.94 225 PRO A N 1
ATOM 1769 C CA . PRO A 1 225 ? -14.030 -5.438 53.751 1.00 40.94 225 PRO A CA 1
ATOM 1770 C C . PRO A 1 225 ? -12.781 -6.322 53.708 1.00 40.94 225 PRO A C 1
ATOM 1772 O O . PRO A 1 225 ? -12.699 -7.317 54.425 1.00 40.94 225 PRO A O 1
ATOM 1775 N N . GLU A 1 226 ? -11.857 -5.974 52.816 1.00 37.78 226 GLU A N 1
ATOM 1776 C CA . GLU A 1 226 ? -10.494 -6.499 52.777 1.00 37.78 226 GLU A CA 1
ATOM 1777 C C . GLU A 1 226 ? -9.702 -5.945 53.976 1.00 37.78 226 GLU A C 1
ATOM 1779 O O . GLU A 1 226 ? -9.871 -4.791 54.384 1.00 37.78 226 GLU A O 1
ATOM 1784 N N . ASP A 1 227 ? -8.862 -6.813 54.539 1.00 36.06 227 ASP A N 1
ATOM 1785 C CA . ASP A 1 227 ? -7.885 -6.541 55.588 1.00 36.06 227 ASP A CA 1
ATOM 1786 C C . ASP A 1 227 ? -6.994 -5.319 55.272 1.00 36.06 227 ASP A C 1
ATOM 1788 O O . ASP A 1 227 ? -6.569 -5.134 54.129 1.00 36.06 227 ASP A O 1
ATOM 1792 N N . PRO A 1 228 ? -6.615 -4.503 56.272 1.00 38.59 228 PRO A N 1
ATOM 1793 C CA . PRO A 1 228 ? -5.818 -3.292 56.066 1.00 38.59 228 PRO A CA 1
ATOM 1794 C C . PRO A 1 228 ? -4.306 -3.550 55.872 1.00 38.59 228 PRO A C 1
ATOM 1796 O O . PRO A 1 228 ? -3.489 -2.733 56.292 1.00 38.59 228 PRO A O 1
ATOM 1799 N N . SER A 1 229 ? -3.895 -4.659 55.244 1.00 40.25 229 SER A N 1
ATOM 1800 C CA . SER A 1 229 ? -2.473 -5.031 55.097 1.00 40.25 229 SER A CA 1
ATOM 1801 C C . SER A 1 229 ? -1.925 -5.079 53.664 1.00 40.25 229 SER A C 1
ATOM 1803 O O . SER A 1 229 ? -0.743 -5.368 53.490 1.00 40.25 229 SER A O 1
ATOM 1805 N N . GLU A 1 230 ? -2.694 -4.694 52.641 1.00 40.91 230 GLU A N 1
ATOM 1806 C CA . GLU A 1 230 ? -2.180 -4.545 51.267 1.00 40.91 230 GLU A CA 1
ATOM 1807 C C . GLU A 1 230 ? -2.101 -3.075 50.826 1.00 40.91 230 GLU A C 1
ATOM 1809 O O . GLU A 1 230 ? -2.711 -2.631 49.854 1.00 40.91 230 GLU A O 1
ATOM 1814 N N . GLN A 1 231 ? -1.289 -2.290 51.536 1.00 39.09 231 GLN A N 1
ATOM 1815 C CA . GLN A 1 231 ? -0.704 -1.085 50.951 1.00 39.09 231 GLN A CA 1
ATOM 1816 C C . GLN A 1 231 ? 0.396 -1.502 49.968 1.00 39.09 231 GLN A C 1
ATOM 1818 O O . GLN A 1 231 ? 1.422 -2.041 50.370 1.00 39.09 231 GLN A O 1
ATOM 1823 N N . GLN A 1 232 ? 0.149 -1.260 48.677 1.00 43.44 232 GLN A N 1
ATOM 1824 C CA . GLN A 1 232 ? 1.154 -0.996 47.639 1.00 43.44 232 GLN A CA 1
ATOM 1825 C C . GLN A 1 232 ? 2.479 -1.771 47.777 1.00 43.44 232 GLN A C 1
ATOM 1827 O O . GLN A 1 232 ? 3.544 -1.193 47.980 1.00 43.44 232 GLN A O 1
ATOM 1832 N N . LYS A 1 233 ? 2.448 -3.086 47.538 1.00 41.25 233 LYS A N 1
ATOM 1833 C CA . LYS A 1 233 ? 3.585 -3.704 46.849 1.00 41.25 233 LYS A CA 1
ATOM 1834 C C . LYS A 1 233 ? 3.457 -3.334 45.382 1.00 41.25 233 LYS A C 1
ATOM 1836 O O . LYS A 1 233 ? 2.787 -4.015 44.611 1.00 41.25 233 LYS A O 1
ATOM 1841 N N . GLU A 1 234 ? 4.097 -2.234 45.010 1.00 46.03 234 GLU A N 1
ATOM 1842 C CA . GLU A 1 234 ? 4.632 -2.089 43.665 1.00 46.03 234 GLU A CA 1
ATOM 1843 C C . GLU A 1 234 ? 5.514 -3.329 43.459 1.00 46.03 234 GLU A C 1
ATOM 1845 O O . GLU A 1 234 ? 6.609 -3.439 44.013 1.00 46.03 234 GLU A O 1
ATOM 1850 N N . ILE A 1 235 ? 4.962 -4.365 42.820 1.00 51.12 235 ILE A N 1
ATOM 1851 C CA . ILE A 1 235 ? 5.741 -5.532 42.428 1.00 51.12 235 ILE A CA 1
ATOM 1852 C C . ILE A 1 235 ? 6.712 -4.971 41.402 1.00 51.12 235 ILE A C 1
ATOM 1854 O O . ILE A 1 235 ? 6.347 -4.749 40.250 1.00 51.12 235 ILE A O 1
ATOM 1858 N N . VAL A 1 236 ? 7.921 -4.657 41.863 1.00 57.66 236 VAL A N 1
ATOM 1859 C CA . VAL A 1 236 ? 9.066 -4.338 41.022 1.00 57.66 236 VAL A CA 1
ATOM 1860 C C . VAL A 1 236 ? 9.308 -5.591 40.190 1.00 57.66 236 VAL A C 1
ATOM 1862 O O . VAL A 1 236 ? 9.998 -6.514 40.622 1.00 57.66 236 VAL A O 1
ATOM 1865 N N . GLU A 1 237 ? 8.627 -5.663 39.045 1.00 51.19 237 GLU A N 1
ATOM 1866 C CA . GLU A 1 237 ? 8.727 -6.752 38.081 1.00 51.19 237 GLU A CA 1
ATOM 1867 C C . GLU A 1 237 ? 10.208 -6.871 37.743 1.00 51.19 237 GLU A C 1
ATOM 1869 O O . GLU A 1 237 ? 10.838 -5.924 37.259 1.00 51.19 237 GLU A O 1
ATOM 1874 N N . THR A 1 238 ? 10.810 -8.004 38.098 1.00 75.94 238 THR A N 1
ATOM 1875 C CA . THR A 1 238 ? 12.250 -8.138 37.913 1.00 75.94 238 THR A CA 1
ATOM 1876 C C . THR A 1 238 ? 12.550 -8.050 36.411 1.00 75.94 238 THR A C 1
ATOM 1878 O O . THR A 1 238 ? 11.764 -8.543 35.596 1.00 75.94 238 THR A O 1
ATOM 1881 N N . PRO A 1 239 ? 13.691 -7.477 35.982 1.00 70.56 239 PRO A N 1
ATOM 1882 C CA . PRO A 1 239 ? 14.041 -7.390 34.559 1.00 70.56 239 PRO A CA 1
ATOM 1883 C C . PRO A 1 239 ? 13.956 -8.738 33.820 1.00 70.56 239 PRO A C 1
ATOM 1885 O O . PRO A 1 239 ? 13.698 -8.788 32.619 1.00 70.56 239 PRO A O 1
ATOM 1888 N N . ARG A 1 240 ? 14.130 -9.841 34.559 1.00 63.53 240 ARG A N 1
ATOM 1889 C CA . ARG A 1 240 ? 14.001 -11.216 34.076 1.00 63.53 240 ARG A CA 1
ATOM 1890 C C . ARG A 1 240 ? 12.544 -11.642 33.852 1.00 63.53 240 ARG A C 1
ATOM 1892 O O . ARG A 1 240 ? 12.266 -12.301 32.854 1.00 63.53 240 ARG A O 1
ATOM 1899 N N . GLU A 1 241 ? 11.620 -11.254 34.726 1.00 72.38 241 GLU A N 1
ATOM 1900 C CA . GLU A 1 241 ? 10.179 -11.493 34.555 1.00 72.38 241 GLU A CA 1
ATOM 1901 C C . GLU A 1 241 ? 9.602 -10.635 33.427 1.00 72.38 241 GLU A C 1
ATOM 1903 O O . GLU A 1 241 ? 8.893 -11.158 32.567 1.00 72.38 241 GLU A O 1
ATOM 1908 N N . ALA A 1 242 ? 10.010 -9.365 33.340 1.00 66.25 242 ALA A N 1
ATOM 1909 C CA . ALA A 1 242 ? 9.642 -8.485 32.234 1.00 66.25 242 ALA A CA 1
ATOM 1910 C C . ALA A 1 242 ? 10.150 -9.020 30.878 1.00 66.25 242 ALA A C 1
ATOM 1912 O O . ALA A 1 242 ? 9.435 -8.968 29.874 1.00 66.25 242 ALA A O 1
ATOM 1913 N N . ALA A 1 243 ? 11.365 -9.585 30.833 1.00 65.50 243 ALA A N 1
ATOM 1914 C CA . ALA A 1 243 ? 11.898 -10.239 29.636 1.00 65.50 243 ALA A CA 1
ATOM 1915 C C . ALA A 1 243 ? 11.104 -11.503 29.261 1.00 65.50 243 ALA A C 1
ATOM 1917 O O . ALA A 1 243 ? 10.709 -11.653 28.105 1.00 65.50 243 ALA A O 1
ATOM 1918 N N . ALA A 1 244 ? 10.797 -12.368 30.234 1.00 67.94 244 ALA A N 1
ATOM 1919 C CA . ALA A 1 244 ? 10.016 -13.586 30.009 1.00 67.94 244 ALA A CA 1
ATOM 1920 C C . ALA A 1 244 ? 8.576 -13.285 29.552 1.00 67.94 244 ALA A C 1
ATOM 1922 O O . ALA A 1 244 ? 8.019 -13.987 28.704 1.00 67.94 244 ALA A O 1
ATOM 1923 N N . ARG A 1 245 ? 7.965 -12.217 30.076 1.00 72.38 245 ARG A N 1
ATOM 1924 C CA . ARG A 1 245 ? 6.661 -11.730 29.622 1.00 72.38 245 ARG A CA 1
ATOM 1925 C C . ARG A 1 245 ? 6.723 -11.234 28.177 1.00 72.38 245 ARG A C 1
ATOM 1927 O O . ARG A 1 245 ? 5.909 -11.674 27.366 1.00 72.38 245 ARG A O 1
ATOM 1934 N N . LYS A 1 246 ? 7.712 -10.401 27.831 1.00 67.62 246 LYS A N 1
ATOM 1935 C CA . LYS A 1 246 ? 7.935 -9.937 26.448 1.00 67.62 246 LYS A CA 1
ATOM 1936 C C . LYS A 1 246 ? 8.150 -11.099 25.479 1.00 67.62 246 LYS A C 1
ATOM 1938 O O . LYS A 1 246 ? 7.677 -11.047 24.347 1.00 67.62 246 LYS A O 1
ATOM 1943 N N . GLU A 1 247 ? 8.828 -12.156 25.911 1.00 60.78 247 GLU A N 1
ATOM 1944 C CA . GLU A 1 247 ? 9.044 -13.358 25.103 1.00 60.78 247 GLU A CA 1
ATOM 1945 C C . GLU A 1 247 ? 7.739 -14.134 24.862 1.00 60.78 247 GLU A C 1
ATOM 1947 O O . GLU A 1 247 ? 7.429 -14.479 23.722 1.00 60.78 247 GLU A O 1
ATOM 1952 N N . ARG A 1 248 ? 6.901 -14.321 25.890 1.00 68.06 248 ARG A N 1
ATOM 1953 C CA . ARG A 1 248 ? 5.563 -14.927 25.730 1.00 68.06 248 ARG A CA 1
ATOM 1954 C C . ARG A 1 248 ? 4.646 -14.086 24.840 1.00 68.06 248 ARG A C 1
ATOM 1956 O O . ARG A 1 248 ? 3.910 -14.635 24.019 1.00 68.06 248 ARG A O 1
ATOM 1963 N N . GLU A 1 249 ? 4.690 -12.764 24.985 1.00 68.94 249 GLU A N 1
ATOM 1964 C CA . GLU A 1 249 ? 3.949 -11.828 24.134 1.00 68.94 249 GLU A CA 1
ATOM 1965 C C . GLU A 1 249 ? 4.428 -11.903 22.673 1.00 68.94 249 GLU A C 1
ATOM 1967 O O . GLU A 1 249 ? 3.594 -11.952 21.766 1.00 68.94 249 GLU A O 1
ATOM 1972 N N . ARG A 1 250 ? 5.745 -12.016 22.437 1.00 61.94 250 ARG A N 1
ATOM 1973 C CA . ARG A 1 250 ? 6.331 -12.231 21.101 1.00 61.94 250 ARG A CA 1
ATOM 1974 C C . ARG A 1 250 ? 5.882 -13.540 20.470 1.00 61.94 250 ARG A C 1
ATOM 1976 O O . ARG A 1 250 ? 5.332 -13.503 19.373 1.00 61.94 250 ARG A O 1
ATOM 1983 N N . LEU A 1 251 ? 6.029 -14.661 21.175 1.00 63.09 251 LEU A N 1
ATOM 1984 C CA . LEU A 1 251 ? 5.594 -15.977 20.692 1.00 63.09 251 LEU A CA 1
ATOM 1985 C C . LEU A 1 251 ? 4.094 -15.983 20.365 1.00 63.09 251 LEU A C 1
ATOM 1987 O O . LEU A 1 251 ? 3.654 -16.605 19.400 1.00 63.09 251 LEU A O 1
ATOM 1991 N N . SER A 1 252 ? 3.291 -15.239 21.129 1.00 80.00 252 SER A N 1
ATOM 1992 C CA . SER A 1 252 ? 1.874 -15.077 20.822 1.00 80.00 252 SER A CA 1
ATOM 1993 C C . SER A 1 252 ? 1.608 -14.177 19.613 1.00 80.00 252 SER A C 1
ATOM 1995 O O . SER A 1 252 ? 0.616 -14.406 18.923 1.00 80.00 252 SER A O 1
ATOM 1997 N N . MET A 1 253 ? 2.412 -13.141 19.376 1.00 87.06 253 MET A N 1
ATOM 1998 C CA . MET A 1 253 ? 2.249 -12.256 18.221 1.00 87.06 253 MET A CA 1
ATOM 1999 C C . MET A 1 253 ? 2.665 -12.956 16.924 1.00 87.06 253 MET A C 1
ATOM 2001 O O . MET A 1 253 ? 1.976 -12.844 15.910 1.00 87.06 253 MET A O 1
ATOM 2005 N N . GLU A 1 254 ? 3.733 -13.749 16.978 1.00 87.12 254 GLU A N 1
ATOM 2006 C CA . GLU A 1 254 ? 4.201 -14.586 15.873 1.00 87.12 254 GLU A CA 1
ATOM 2007 C C . GLU A 1 254 ? 3.097 -15.513 15.364 1.00 87.12 254 GLU A C 1
ATOM 2009 O O . GLU A 1 254 ? 2.820 -15.557 14.168 1.00 87.12 254 GLU A O 1
ATOM 2014 N N . GLN A 1 255 ? 2.378 -16.171 16.277 1.00 87.44 255 GLN A N 1
ATOM 2015 C CA . GLN A 1 255 ? 1.246 -17.039 15.934 1.00 87.44 255 GLN A CA 1
ATOM 2016 C C . GLN A 1 255 ? 0.101 -16.304 15.225 1.00 87.44 255 GLN A C 1
ATOM 2018 O O . GLN A 1 255 ? -0.660 -16.920 14.466 1.00 87.44 255 GLN A O 1
ATOM 2023 N N . VAL A 1 256 ? -0.063 -15.007 15.504 1.00 88.12 256 VAL A N 1
ATOM 2024 C CA . VAL A 1 256 ? -1.103 -14.180 14.891 1.00 88.12 256 VAL A CA 1
ATOM 2025 C C . VAL A 1 256 ? -0.666 -13.713 13.513 1.00 88.12 256 VAL A C 1
ATOM 2027 O O . VAL A 1 256 ? -1.476 -13.814 12.592 1.00 88.12 256 VAL A O 1
ATOM 2030 N N . LEU A 1 257 ? 0.560 -13.212 13.361 1.00 90.44 257 LEU A N 1
ATOM 2031 C CA . LEU A 1 257 ? 1.017 -12.545 12.140 1.00 90.44 257 LEU A CA 1
ATOM 2032 C C . LEU A 1 257 ? 1.630 -13.488 11.106 1.00 90.44 257 LEU A C 1
ATOM 2034 O O . LEU A 1 257 ? 1.329 -13.336 9.920 1.00 90.44 257 LEU A O 1
ATOM 2038 N N . LEU A 1 258 ? 2.478 -14.423 11.540 1.00 92.81 258 LEU A N 1
ATOM 2039 C CA . LEU A 1 258 ? 3.343 -15.187 10.646 1.00 92.81 258 LEU A CA 1
ATOM 2040 C C . LEU A 1 258 ? 2.599 -16.303 9.907 1.00 92.81 258 LEU A C 1
ATOM 2042 O O . LEU A 1 258 ? 1.627 -16.874 10.408 1.00 92.81 258 LEU A O 1
ATOM 2046 N N . GLY A 1 259 ? 3.089 -16.622 8.706 1.00 87.94 259 GLY A N 1
ATOM 2047 C CA . GLY A 1 259 ? 2.612 -17.725 7.868 1.00 87.94 259 GLY A CA 1
ATOM 2048 C C . GLY A 1 259 ? 1.192 -17.531 7.340 1.00 87.94 259 GLY A C 1
ATOM 2049 O O . GLY A 1 259 ? 0.508 -18.504 7.025 1.00 87.94 259 GLY A O 1
ATOM 2050 N N . ARG A 1 260 ? 0.703 -16.287 7.316 1.00 91.81 260 ARG A N 1
ATOM 2051 C CA . ARG A 1 260 ? -0.672 -15.960 6.938 1.00 91.81 260 ARG A CA 1
ATOM 2052 C C . ARG A 1 260 ? -0.698 -14.753 6.013 1.00 91.81 260 ARG A C 1
ATOM 2054 O O . ARG A 1 260 ? 0.031 -13.787 6.232 1.00 91.81 260 ARG A O 1
ATOM 2061 N N . ARG A 1 261 ? -1.597 -14.806 5.030 1.00 93.81 261 ARG A N 1
ATOM 2062 C CA . ARG A 1 261 ? -1.855 -13.718 4.086 1.00 93.81 261 ARG A CA 1
ATOM 2063 C C . ARG A 1 261 ? -2.737 -12.653 4.712 1.00 93.81 261 ARG A C 1
ATOM 2065 O O . ARG A 1 261 ? -3.815 -12.952 5.225 1.00 93.81 261 ARG A O 1
ATOM 2072 N N . TRP A 1 262 ? -2.264 -11.423 4.647 1.00 95.31 262 TRP A N 1
ATOM 2073 C CA . TRP A 1 262 ? -2.951 -10.211 5.050 1.00 95.31 262 TRP A CA 1
ATOM 2074 C C . TRP A 1 262 ? -3.263 -9.382 3.818 1.00 95.31 262 TRP A C 1
ATOM 2076 O O . TRP A 1 262 ? -2.523 -9.412 2.842 1.00 95.31 262 TRP A O 1
ATOM 2086 N N . VAL A 1 263 ? -4.366 -8.656 3.859 1.00 93.75 263 VAL A N 1
ATOM 2087 C CA . VAL A 1 263 ? -4.827 -7.824 2.754 1.00 93.75 263 VAL A CA 1
ATOM 2088 C C . VAL A 1 263 ? -4.720 -6.371 3.181 1.00 93.75 263 VAL A C 1
ATOM 2090 O O . VAL A 1 263 ? -5.193 -6.010 4.259 1.00 93.75 263 VAL A O 1
ATOM 2093 N N . PHE A 1 264 ? -4.062 -5.551 2.371 1.00 92.12 264 PHE A N 1
ATOM 2094 C CA . PHE A 1 264 ? -3.807 -4.153 2.679 1.00 92.12 264 PHE A CA 1
ATOM 2095 C C . PHE A 1 264 ? -4.977 -3.252 2.270 1.00 92.12 264 PHE A C 1
ATOM 2097 O O . PHE A 1 264 ? -5.351 -3.185 1.098 1.00 92.12 264 PHE A O 1
ATOM 2104 N N . HIS A 1 265 ? -5.543 -2.540 3.244 1.00 88.38 265 HIS A N 1
ATOM 2105 C CA . HIS A 1 265 ? -6.643 -1.602 3.046 1.00 88.38 265 HIS A CA 1
ATOM 2106 C C . HIS A 1 265 ? -6.220 -0.183 3.423 1.00 88.38 265 HIS A C 1
ATOM 2108 O O . HIS A 1 265 ? -5.488 0.031 4.392 1.00 88.38 265 HIS A O 1
ATOM 2114 N N . CYS A 1 266 ? -6.729 0.795 2.675 1.00 81.00 266 CYS A N 1
ATOM 2115 C CA . CYS A 1 266 ? -6.629 2.196 3.049 1.00 81.00 266 CYS A CA 1
ATOM 2116 C C . CYS A 1 266 ? -7.798 2.578 3.966 1.00 81.00 266 CYS A C 1
ATOM 2118 O O . CYS A 1 266 ? -8.944 2.151 3.779 1.00 81.00 266 CYS A O 1
ATOM 2120 N N . THR A 1 267 ? -7.493 3.398 4.965 1.00 82.00 267 THR A N 1
ATOM 2121 C CA . THR A 1 267 ? -8.483 4.021 5.842 1.00 82.00 267 THR A CA 1
ATOM 2122 C C . THR A 1 267 ? -8.503 5.520 5.601 1.00 82.00 267 THR A C 1
ATOM 2124 O O . THR A 1 267 ? -7.469 6.124 5.305 1.00 82.00 267 THR A O 1
ATOM 2127 N N . SER A 1 268 ? -9.680 6.128 5.755 1.00 78.25 268 SER A N 1
ATOM 2128 C CA . SER A 1 268 ? -9.811 7.587 5.787 1.00 78.25 268 SER A CA 1
ATOM 2129 C C . SER A 1 268 ? -8.862 8.207 6.826 1.00 78.25 268 SER A C 1
ATOM 2131 O O . SER A 1 268 ? -8.653 7.600 7.877 1.00 78.25 268 SER A O 1
ATOM 2133 N N . PRO A 1 269 ? -8.324 9.413 6.594 1.00 72.50 269 PRO A N 1
ATOM 2134 C CA . PRO A 1 269 ? -7.482 10.091 7.576 1.00 72.50 269 PRO A CA 1
ATOM 2135 C C . PRO A 1 269 ? -8.211 10.471 8.881 1.00 72.50 269 PRO A C 1
ATOM 2137 O O . PRO A 1 269 ? -7.575 10.608 9.919 1.00 72.50 269 PRO A O 1
ATOM 2140 N N . LEU A 1 270 ? -9.551 10.499 8.875 1.00 72.88 270 LEU A N 1
ATOM 2141 C CA . LEU A 1 270 ? -10.377 10.648 10.084 1.00 72.88 270 LEU A CA 1
ATOM 2142 C C . LEU A 1 270 ? -10.327 9.424 11.016 1.00 72.88 270 LEU A C 1
ATOM 2144 O O . LEU A 1 270 ? -10.844 9.455 12.134 1.00 72.88 270 LEU A O 1
ATOM 2148 N N . PHE A 1 271 ? -9.710 8.333 10.573 1.00 78.69 271 PHE A N 1
ATOM 2149 C CA . PHE A 1 271 ? -9.587 7.101 11.331 1.00 78.69 271 PHE A CA 1
ATOM 2150 C C . PHE A 1 271 ? -8.544 7.226 12.449 1.00 78.69 271 PHE A C 1
ATOM 2152 O O . PHE A 1 271 ? -7.341 7.111 12.219 1.00 78.69 271 PHE A O 1
ATOM 2159 N N . HIS A 1 272 ? -9.023 7.428 13.678 1.00 79.50 272 HIS A N 1
ATOM 2160 C CA . HIS A 1 272 ? -8.181 7.590 14.860 1.00 79.50 272 HIS A CA 1
ATOM 2161 C C . HIS A 1 272 ? -8.492 6.516 15.903 1.00 79.50 272 HIS A C 1
ATOM 2163 O O . HIS A 1 272 ? -9.479 6.596 16.630 1.00 79.50 272 HIS A O 1
ATOM 2169 N N . PHE A 1 273 ? -7.629 5.505 15.993 1.00 85.62 273 PHE A N 1
ATOM 2170 C CA . PHE A 1 273 ? -7.631 4.565 17.111 1.00 85.62 273 PHE A CA 1
ATOM 2171 C C . PHE A 1 273 ? -6.817 5.100 18.290 1.00 85.62 273 PHE A C 1
ATOM 2173 O O . PHE A 1 273 ? -5.636 5.418 18.143 1.00 85.62 273 PHE A O 1
ATOM 2180 N N . HIS A 1 274 ? -7.414 5.110 19.481 1.00 86.94 274 HIS A N 1
ATOM 2181 C CA . HIS A 1 274 ? -6.692 5.392 20.718 1.00 86.94 274 HIS A CA 1
ATOM 2182 C C . HIS A 1 274 ? -6.195 4.095 21.358 1.00 86.94 274 HIS A C 1
ATOM 2184 O O . HIS A 1 274 ? -6.975 3.196 21.676 1.00 86.94 274 HIS A O 1
ATOM 2190 N N . ARG A 1 275 ? -4.880 4.003 21.586 1.00 86.06 275 ARG A N 1
ATOM 2191 C CA . ARG A 1 275 ? -4.242 2.827 22.202 1.00 86.06 275 ARG A CA 1
ATOM 2192 C C . ARG A 1 275 ? -4.738 2.549 23.627 1.00 86.06 275 ARG A C 1
ATOM 2194 O O . ARG A 1 275 ? -4.697 1.411 24.081 1.00 86.06 275 ARG A O 1
ATOM 2201 N N . GLU A 1 276 ? -5.238 3.566 24.314 1.00 90.06 276 GLU A N 1
ATOM 2202 C CA . GLU A 1 276 ? -5.780 3.453 25.673 1.00 90.06 276 GLU A CA 1
ATOM 2203 C C . GLU A 1 276 ? -7.167 2.788 25.703 1.00 90.06 276 GLU A C 1
ATOM 2205 O O . GLU A 1 276 ? -7.538 2.173 26.696 1.00 90.06 276 GLU A O 1
ATOM 2210 N N . GLN A 1 277 ? -7.909 2.828 24.590 1.00 92.69 277 GLN A N 1
ATOM 2211 C CA . GLN A 1 277 ? -9.300 2.360 24.498 1.00 92.69 277 GLN A CA 1
ATOM 2212 C C . GLN A 1 277 ? -9.436 0.980 23.830 1.00 92.69 277 GLN A C 1
ATOM 2214 O O . GLN A 1 277 ? -10.531 0.568 23.448 1.00 92.69 277 GLN A O 1
ATOM 2219 N N . LEU A 1 278 ? -8.341 0.226 23.669 1.00 92.06 278 LEU A N 1
ATOM 2220 C CA . LEU A 1 278 ? -8.354 -1.045 22.927 1.00 92.06 278 LEU A CA 1
ATOM 2221 C C . LEU A 1 278 ? -9.346 -2.072 23.501 1.00 92.06 278 LEU A C 1
ATOM 2223 O O . LEU A 1 278 ? -10.015 -2.774 22.740 1.00 92.06 278 LEU A O 1
ATOM 2227 N N . SER A 1 279 ? -9.460 -2.158 24.828 1.00 92.62 279 SER A N 1
ATOM 2228 C CA . SER A 1 279 ? -10.402 -3.056 25.509 1.00 92.62 279 SER A CA 1
ATOM 2229 C C . SER A 1 279 ? -11.860 -2.667 25.247 1.00 92.62 279 SER A C 1
ATOM 2231 O O . SER A 1 279 ? -12.686 -3.534 24.950 1.00 92.62 279 SER A O 1
ATOM 2233 N N . GLU A 1 280 ? -12.166 -1.369 25.289 1.00 94.75 280 GLU A N 1
ATOM 2234 C CA . GLU A 1 280 ? -13.486 -0.829 24.963 1.00 94.75 280 GLU A CA 1
ATOM 2235 C C . GLU A 1 280 ? -13.852 -1.128 23.510 1.00 94.75 280 GLU A C 1
ATOM 2237 O O . GLU A 1 280 ? -14.951 -1.616 23.238 1.00 94.75 280 GLU A O 1
ATOM 2242 N N . TYR A 1 281 ? -12.906 -0.935 22.585 1.00 95.12 281 TYR A N 1
ATOM 2243 C CA . TYR A 1 281 ? -13.097 -1.257 21.174 1.00 95.12 281 TYR A CA 1
ATOM 2244 C C . TYR A 1 281 ? -13.361 -2.744 20.943 1.00 95.12 281 TYR A C 1
ATOM 2246 O O . TYR A 1 281 ? -14.248 -3.084 20.165 1.00 95.12 281 TYR A O 1
ATOM 2254 N N . ALA A 1 282 ? -12.654 -3.648 21.627 1.00 94.56 282 ALA A N 1
ATOM 2255 C CA . ALA A 1 282 ? -12.933 -5.078 21.508 1.00 94.56 282 ALA A CA 1
ATOM 2256 C C . ALA A 1 282 ? -14.323 -5.446 22.042 1.00 94.56 282 ALA A C 1
ATOM 2258 O O . ALA A 1 282 ? -15.021 -6.258 21.431 1.00 94.56 282 ALA A O 1
ATOM 2259 N N . HIS A 1 283 ? -14.745 -4.851 23.159 1.00 95.69 283 HIS A N 1
ATOM 2260 C CA . HIS A 1 283 ? -16.066 -5.108 23.722 1.00 95.69 283 HIS A CA 1
ATOM 2261 C C . HIS A 1 283 ? -17.189 -4.589 22.813 1.00 95.69 283 HIS A C 1
ATOM 2263 O O . HIS A 1 283 ? -18.174 -5.294 22.577 1.00 95.69 283 HIS A O 1
ATOM 2269 N N . ASP A 1 284 ? -17.022 -3.386 22.265 1.00 96.69 284 ASP A N 1
ATOM 2270 C CA . ASP A 1 284 ? -17.948 -2.797 21.300 1.00 96.69 284 ASP A CA 1
ATOM 2271 C C . ASP A 1 284 ? -18.006 -3.610 19.997 1.00 96.69 284 ASP A C 1
ATOM 2273 O O . ASP A 1 284 ? -19.090 -3.955 19.522 1.00 96.69 284 ASP A O 1
ATOM 2277 N N . LEU A 1 285 ? -16.852 -4.045 19.482 1.00 96.19 285 LEU A N 1
ATOM 2278 C CA . LEU A 1 285 ? -16.772 -4.923 18.317 1.00 96.19 285 LEU A CA 1
ATOM 2279 C C . LEU A 1 285 ? -17.533 -6.237 18.545 1.00 96.19 285 LEU A C 1
ATOM 2281 O O . LEU A 1 285 ? -18.323 -6.642 17.695 1.00 96.19 285 LEU A O 1
ATOM 2285 N N . VAL A 1 286 ? -17.360 -6.897 19.695 1.00 96.38 286 VAL A N 1
ATOM 2286 C CA . VAL A 1 286 ? -18.107 -8.127 20.021 1.00 96.38 286 VAL A CA 1
ATOM 2287 C C . VAL A 1 286 ? -19.617 -7.873 20.032 1.00 96.38 286 VAL A C 1
ATOM 2289 O O . VAL A 1 286 ? -20.373 -8.680 19.485 1.00 96.38 286 VAL A O 1
ATOM 2292 N N . LYS A 1 287 ? -20.075 -6.758 20.617 1.00 96.62 287 LYS A N 1
ATOM 2293 C CA . LYS A 1 287 ? -21.498 -6.377 20.605 1.00 96.62 287 LYS A CA 1
ATOM 2294 C C . LYS A 1 287 ? -22.009 -6.170 19.181 1.00 96.62 287 LYS A C 1
ATOM 2296 O O . LYS A 1 287 ? -23.055 -6.716 18.825 1.00 96.62 287 LYS A O 1
ATOM 2301 N N . ALA A 1 288 ? -21.257 -5.442 18.359 1.00 96.19 288 ALA A N 1
ATOM 2302 C CA . ALA A 1 288 ? -21.606 -5.174 16.971 1.00 96.19 288 ALA A CA 1
ATOM 2303 C C . ALA A 1 288 ? -21.675 -6.461 16.133 1.00 96.19 288 ALA A C 1
ATOM 2305 O O . ALA A 1 288 ? -22.636 -6.646 15.384 1.00 96.19 288 ALA A O 1
ATOM 2306 N N . LEU A 1 289 ? -20.716 -7.379 16.302 1.00 95.88 289 LEU A N 1
ATOM 2307 C CA . LEU A 1 289 ? -20.699 -8.677 15.620 1.00 95.88 289 LEU A CA 1
ATOM 2308 C C . LEU A 1 289 ? -21.891 -9.551 16.028 1.00 95.88 289 LEU A C 1
ATOM 2310 O O . LEU A 1 289 ? -22.564 -10.101 15.159 1.00 95.88 289 LEU A O 1
ATOM 2314 N N . ARG A 1 290 ? -22.226 -9.618 17.325 1.00 94.88 290 ARG A N 1
ATOM 2315 C CA . ARG A 1 290 ? -23.422 -10.339 17.804 1.00 94.88 290 ARG A CA 1
ATOM 2316 C C . ARG A 1 290 ? -24.709 -9.767 17.215 1.00 94.88 290 ARG A C 1
ATOM 2318 O O . ARG A 1 290 ? -25.567 -10.525 16.771 1.00 94.88 290 ARG A O 1
ATOM 2325 N N . ALA A 1 291 ? -24.837 -8.441 17.179 1.00 95.19 291 ALA A N 1
ATOM 2326 C CA . ALA A 1 291 ? -25.998 -7.776 16.594 1.00 95.19 291 ALA A CA 1
ATOM 2327 C C . ALA A 1 291 ? -26.080 -7.972 15.069 1.00 95.19 291 ALA A C 1
ATOM 2329 O O . ALA A 1 291 ? -27.172 -8.114 14.518 1.00 95.19 291 ALA A O 1
ATOM 2330 N N . ALA A 1 292 ? -24.943 -7.986 14.366 1.00 94.06 292 ALA A N 1
ATOM 2331 C CA . ALA A 1 292 ? -24.885 -8.276 12.935 1.00 94.06 292 ALA A CA 1
ATOM 2332 C C . ALA A 1 292 ? -25.291 -9.726 12.635 1.00 94.06 292 ALA A C 1
ATOM 2334 O O . ALA A 1 292 ? -26.145 -9.950 11.780 1.00 94.06 292 ALA A O 1
ATOM 2335 N N . ALA A 1 293 ? -24.761 -10.687 13.394 1.00 92.44 293 ALA A N 1
ATOM 2336 C CA . ALA A 1 293 ? -25.117 -12.098 13.291 1.00 92.44 293 ALA A CA 1
ATOM 2337 C C . ALA A 1 293 ? -26.604 -12.355 13.555 1.00 92.44 293 ALA A C 1
ATOM 2339 O O . ALA A 1 293 ? -27.256 -13.049 12.777 1.00 92.44 293 ALA A O 1
ATOM 2340 N N . LEU A 1 294 ? -27.162 -11.743 14.605 1.00 93.56 294 LEU A N 1
ATOM 2341 C CA . LEU A 1 294 ? -28.580 -11.882 14.928 1.00 93.56 294 LEU A CA 1
ATOM 2342 C C . LEU A 1 294 ? -29.470 -11.352 13.796 1.00 93.56 294 LEU A C 1
ATOM 2344 O O . LEU A 1 294 ? -30.459 -11.991 13.454 1.00 93.56 294 LEU A O 1
ATOM 2348 N N . ARG A 1 295 ? -29.100 -10.224 13.178 1.00 93.62 295 ARG A N 1
ATOM 2349 C CA . ARG A 1 295 ? -29.839 -9.659 12.037 1.00 93.62 295 ARG A CA 1
ATOM 2350 C C . ARG A 1 295 ? -29.707 -10.496 10.766 1.00 93.62 295 ARG A C 1
ATOM 2352 O O . ARG A 1 295 ? -30.693 -10.675 10.065 1.00 93.62 295 ARG A O 1
ATOM 2359 N N . ALA A 1 296 ? -28.508 -10.989 10.460 1.00 92.50 296 ALA A N 1
ATOM 2360 C CA . ALA A 1 296 ? -28.239 -11.708 9.216 1.00 92.50 296 ALA A CA 1
ATOM 2361 C C . ALA A 1 296 ? -28.687 -13.178 9.258 1.00 92.50 296 ALA A C 1
ATOM 2363 O O . ALA A 1 296 ? -29.100 -13.727 8.240 1.00 92.50 296 ALA A O 1
ATOM 2364 N N . CYS A 1 297 ? -28.585 -13.828 10.419 1.00 89.38 297 CYS A N 1
ATOM 2365 C CA . CYS A 1 297 ? -28.793 -15.269 10.567 1.00 89.38 297 CYS A CA 1
ATOM 2366 C C . CYS A 1 297 ? -29.941 -15.636 11.517 1.00 89.38 297 CYS A C 1
ATOM 2368 O O . CYS A 1 297 ? -30.259 -16.817 11.635 1.00 89.38 297 CYS A O 1
ATOM 2370 N N . GLY A 1 298 ? -30.534 -14.674 12.233 1.00 90.56 298 GLY A N 1
ATOM 2371 C CA . GLY A 1 298 ? -31.573 -14.947 13.234 1.00 90.56 298 GLY A CA 1
ATOM 2372 C C . GLY A 1 298 ? -31.071 -15.703 14.470 1.00 90.56 298 GLY A C 1
ATOM 2373 O O . GLY A 1 298 ? -31.876 -16.154 15.279 1.00 90.56 298 GLY A O 1
ATOM 2374 N N . GLN A 1 299 ? -29.753 -15.859 14.631 1.00 88.50 299 GLN A N 1
ATOM 2375 C CA . GLN A 1 299 ? -29.131 -16.608 15.720 1.00 88.50 299 GLN A CA 1
ATOM 2376 C C . GLN A 1 299 ? -28.003 -15.790 16.355 1.00 88.50 299 GLN A C 1
ATOM 2378 O O . GLN A 1 299 ? -27.250 -15.102 15.666 1.00 88.50 299 GLN A O 1
ATOM 2383 N N . GLN A 1 300 ? -27.875 -15.881 17.680 1.00 87.19 300 GLN A N 1
ATOM 2384 C CA . GLN A 1 300 ? -26.718 -15.344 18.391 1.00 87.19 300 GLN A CA 1
ATOM 2385 C C . GLN A 1 300 ? -25.565 -16.350 18.329 1.00 87.19 300 GLN A C 1
ATOM 2387 O O . GLN A 1 300 ? -25.734 -17.514 18.689 1.00 87.19 300 GLN A O 1
ATOM 2392 N N . PHE A 1 301 ? -24.396 -15.890 17.887 1.00 89.56 301 PHE A N 1
ATOM 2393 C CA . PHE A 1 301 ? -23.152 -16.658 17.939 1.00 89.56 301 PHE A CA 1
ATOM 2394 C C . PHE A 1 301 ? -22.231 -16.124 19.038 1.00 89.56 301 PHE A C 1
ATOM 2396 O O . PHE A 1 301 ? -22.285 -14.943 19.406 1.00 89.56 301 PHE A O 1
ATOM 2403 N N . GLY A 1 302 ? -21.368 -17.000 19.553 1.00 92.25 302 GLY A N 1
ATOM 2404 C CA . GLY A 1 302 ? -20.267 -16.601 20.416 1.00 92.25 302 GLY A CA 1
ATOM 2405 C C . GLY A 1 302 ? -19.209 -15.879 19.587 1.00 92.25 302 GLY A C 1
ATOM 2406 O O . GLY A 1 302 ? -18.834 -16.335 18.513 1.00 92.25 302 GLY A O 1
ATOM 2407 N N . TYR A 1 303 ? -18.712 -14.751 20.081 1.00 95.00 303 TYR A N 1
ATOM 2408 C CA . TYR A 1 303 ? -17.556 -14.073 19.498 1.00 95.00 303 TYR A CA 1
ATOM 2409 C C . TYR A 1 303 ? -16.532 -13.848 20.596 1.00 95.00 303 TYR A C 1
ATOM 2411 O O . TYR A 1 303 ? -16.875 -13.337 21.666 1.00 95.00 303 TYR A O 1
ATOM 2419 N N . SER A 1 304 ? -15.289 -14.221 20.310 1.00 93.69 304 SER A N 1
ATOM 2420 C CA . SER A 1 304 ? -14.126 -13.908 21.134 1.00 93.69 304 SER A CA 1
ATOM 2421 C C . SER A 1 304 ? -13.165 -13.040 20.330 1.00 93.69 304 SER A C 1
ATOM 2423 O O . SER A 1 304 ? -12.928 -13.286 19.145 1.00 93.69 304 SER A O 1
ATOM 2425 N N . VAL A 1 305 ? -12.649 -11.995 20.976 1.00 95.06 305 VAL A N 1
ATOM 2426 C CA . VAL A 1 305 ? -11.663 -11.080 20.401 1.00 95.06 305 VAL A CA 1
ATOM 2427 C C . VAL A 1 305 ? -10.438 -11.097 21.302 1.00 95.06 305 VAL A C 1
ATOM 2429 O O . VAL A 1 305 ? -10.533 -10.752 22.477 1.00 95.06 305 VAL A O 1
ATOM 2432 N N . SER A 1 306 ? -9.297 -11.517 20.763 1.00 93.31 306 SER A N 1
ATOM 2433 C CA . SER A 1 306 ? -8.000 -11.421 21.426 1.00 93.31 306 SER A CA 1
ATOM 2434 C C . SER A 1 306 ? -7.222 -10.243 20.850 1.00 93.31 306 SER A C 1
ATOM 2436 O O . SER A 1 306 ? -7.061 -10.116 19.637 1.00 93.31 306 SER A O 1
ATOM 2438 N N . ILE A 1 307 ? -6.741 -9.372 21.735 1.00 93.00 307 ILE A N 1
ATOM 2439 C CA . ILE A 1 307 ? -5.921 -8.216 21.370 1.00 93.00 307 ILE A CA 1
ATOM 2440 C C . ILE A 1 307 ? -4.474 -8.541 21.709 1.00 93.00 307 ILE A C 1
ATOM 2442 O O . ILE A 1 307 ? -4.173 -8.990 22.817 1.00 93.00 307 ILE A O 1
ATOM 2446 N N . ARG A 1 308 ? -3.576 -8.302 20.760 1.00 91.69 308 ARG A N 1
ATOM 2447 C CA . ARG A 1 308 ? -2.129 -8.355 20.959 1.00 91.69 308 ARG A CA 1
ATOM 2448 C C . ARG A 1 308 ? -1.564 -6.992 20.592 1.00 91.69 308 ARG A C 1
ATOM 2450 O O . ARG A 1 308 ? -1.920 -6.449 19.553 1.00 91.69 308 ARG A O 1
ATOM 2457 N N . ASN A 1 309 ? -0.717 -6.430 21.442 1.00 90.88 309 ASN A N 1
ATOM 2458 C CA . ASN A 1 309 ? -0.208 -5.072 21.285 1.00 90.88 309 ASN A CA 1
ATOM 2459 C C . ASN A 1 309 ? 1.323 -5.080 21.359 1.00 90.88 309 ASN A C 1
ATOM 2461 O O . ASN A 1 309 ? 1.887 -5.802 22.179 1.00 90.88 309 ASN A O 1
ATOM 2465 N N . THR A 1 310 ? 1.973 -4.292 20.511 1.00 89.38 310 THR A N 1
ATOM 2466 C CA . THR A 1 310 ? 3.393 -3.933 20.588 1.00 89.38 310 THR A CA 1
ATOM 2467 C C . THR A 1 310 ? 3.526 -2.417 20.597 1.00 89.38 310 THR A C 1
ATOM 2469 O O . THR A 1 310 ? 2.566 -1.681 20.399 1.00 89.38 310 THR A O 1
ATOM 2472 N N . ASP A 1 311 ? 4.735 -1.903 20.788 1.00 84.94 311 ASP A N 1
ATOM 2473 C CA . ASP A 1 311 ? 4.965 -0.457 20.777 1.00 84.94 311 ASP A CA 1
ATOM 2474 C C . ASP A 1 311 ? 4.564 0.205 19.453 1.00 84.94 311 ASP A C 1
ATOM 2476 O O . ASP A 1 311 ? 4.138 1.355 19.475 1.00 84.94 311 ASP A O 1
ATOM 2480 N N . THR A 1 312 ? 4.565 -0.537 18.344 1.00 86.88 312 THR A N 1
ATOM 2481 C CA . THR A 1 312 ? 4.352 0.020 17.003 1.00 86.88 312 THR A CA 1
ATOM 2482 C C . THR A 1 312 ? 3.102 -0.492 16.292 1.00 86.88 312 THR A C 1
ATOM 2484 O O . THR A 1 312 ? 2.669 0.114 15.317 1.00 86.88 312 THR A O 1
ATOM 2487 N N . PHE A 1 313 ? 2.471 -1.582 16.735 1.00 90.88 313 PHE A N 1
ATOM 2488 C CA . PHE A 1 313 ? 1.233 -2.068 16.118 1.00 90.88 313 PHE A CA 1
ATOM 2489 C C . PHE A 1 313 ? 0.359 -2.888 17.068 1.00 90.88 313 PHE A C 1
ATOM 2491 O O . PHE A 1 313 ? 0.821 -3.501 18.027 1.00 90.88 313 PHE A O 1
ATOM 2498 N N . VAL A 1 314 ? -0.932 -2.954 16.751 1.00 92.81 314 VAL A N 1
ATOM 2499 C CA . VAL A 1 314 ? -1.935 -3.741 17.474 1.00 92.81 314 VAL A CA 1
ATOM 2500 C C . VAL A 1 314 ? -2.585 -4.727 16.516 1.00 92.81 314 VAL A C 1
ATOM 2502 O O . VAL A 1 314 ? -3.025 -4.345 15.437 1.00 92.81 314 VAL A O 1
ATOM 2505 N N . ALA A 1 315 ? -2.697 -5.988 16.920 1.00 94.25 315 ALA A N 1
ATOM 2506 C CA . ALA A 1 315 ? -3.412 -7.025 16.193 1.00 94.25 315 ALA A CA 1
ATOM 2507 C C . ALA A 1 315 ? -4.661 -7.465 16.968 1.00 94.25 315 ALA A C 1
ATOM 2509 O O . ALA A 1 315 ? -4.583 -7.884 18.124 1.00 94.25 315 ALA A O 1
ATOM 2510 N N . PHE A 1 316 ? -5.810 -7.415 16.302 1.00 95.50 316 PHE A N 1
ATOM 2511 C CA . PHE A 1 316 ? -7.068 -7.986 16.762 1.00 95.50 316 PHE A CA 1
ATOM 2512 C C . PHE A 1 316 ? -7.279 -9.323 16.064 1.00 95.50 316 PHE A C 1
ATOM 2514 O O . PHE A 1 316 ? -7.291 -9.397 14.837 1.00 95.50 316 PHE A O 1
ATOM 2521 N N . GLN A 1 317 ? -7.484 -10.384 16.831 1.00 95.25 317 GLN A N 1
ATOM 2522 C CA . GLN A 1 317 ? -7.876 -11.687 16.314 1.00 95.25 317 GLN A CA 1
ATOM 2523 C C . GLN A 1 317 ? -9.290 -12.004 16.789 1.00 95.25 317 GLN A C 1
ATOM 2525 O O . GLN A 1 317 ? -9.612 -11.895 17.966 1.00 95.25 317 GLN A O 1
ATOM 2530 N N . ILE A 1 318 ? -10.139 -12.396 15.847 1.00 95.69 318 ILE A N 1
ATOM 2531 C CA . ILE A 1 318 ? -11.573 -12.577 16.037 1.00 95.69 318 ILE A CA 1
ATOM 2532 C C . ILE A 1 318 ? -11.902 -14.033 15.724 1.00 95.69 318 ILE A C 1
ATOM 2534 O O . ILE A 1 318 ? -11.541 -14.545 14.658 1.00 95.69 318 ILE A O 1
ATOM 2538 N N . ARG A 1 319 ? -12.598 -14.703 16.640 1.00 94.50 319 ARG A N 1
ATOM 2539 C CA . ARG A 1 319 ? -13.085 -16.073 16.456 1.00 94.50 319 ARG A CA 1
ATOM 2540 C C . ARG A 1 319 ? -14.581 -16.127 16.730 1.00 94.50 319 ARG A C 1
ATOM 2542 O O . ARG A 1 319 ? -15.038 -15.736 17.803 1.00 94.50 319 ARG A O 1
ATOM 2549 N N . GLU A 1 320 ? -15.319 -16.615 15.741 1.00 94.38 320 GLU A N 1
ATOM 2550 C CA . GLU A 1 320 ? -16.738 -16.939 15.844 1.00 94.38 320 GLU A CA 1
ATOM 2551 C C . GLU A 1 320 ? -16.884 -18.381 16.338 1.00 94.38 320 GLU A C 1
ATOM 2553 O O . GLU A 1 320 ? -16.454 -19.332 15.681 1.00 94.38 320 GLU A O 1
ATOM 2558 N N . GLU A 1 321 ? -17.501 -18.536 17.500 1.00 90.31 321 GLU A N 1
ATOM 2559 C CA . GLU A 1 321 ? -17.857 -19.814 18.090 1.00 90.31 321 GLU A CA 1
ATOM 2560 C C . GLU A 1 321 ? -19.331 -20.103 17.794 1.00 90.31 321 GLU A C 1
ATOM 2562 O O . GLU A 1 321 ? -20.243 -19.405 18.249 1.00 90.31 321 GLU A O 1
ATOM 2567 N N . ARG A 1 322 ? -19.569 -21.138 16.985 1.00 87.06 322 ARG A N 1
ATOM 2568 C CA . ARG A 1 322 ? -20.916 -21.630 16.692 1.00 87.06 322 ARG A CA 1
ATOM 2569 C C . ARG A 1 322 ? -21.239 -22.766 17.645 1.00 87.06 322 ARG A C 1
ATOM 2571 O O . ARG A 1 322 ? -20.511 -23.758 17.679 1.00 87.06 322 ARG A O 1
ATOM 2578 N N . ASP A 1 323 ? -22.344 -22.636 18.374 1.00 77.75 323 ASP A N 1
ATOM 2579 C CA . ASP A 1 323 ? -22.822 -23.670 19.288 1.00 77.75 323 ASP A CA 1
ATOM 2580 C C . ASP A 1 323 ? -23.028 -24.996 18.542 1.00 77.75 323 ASP A C 1
ATOM 2582 O O . ASP A 1 323 ? -24.002 -25.195 17.812 1.00 77.75 323 ASP A O 1
ATOM 2586 N N . ARG A 1 324 ? -22.108 -25.945 18.752 1.00 69.56 324 ARG A N 1
ATOM 2587 C CA . ARG A 1 324 ? -22.177 -27.292 18.155 1.00 69.56 324 ARG A CA 1
ATOM 2588 C C . ARG A 1 324 ? -23.316 -28.137 18.743 1.00 69.56 324 ARG A C 1
ATOM 2590 O O . ARG A 1 324 ? -23.635 -29.203 18.221 1.00 69.56 324 ARG A O 1
ATOM 2597 N N . ARG A 1 325 ? -23.947 -27.677 19.831 1.00 62.66 325 ARG A N 1
ATOM 2598 C CA . ARG A 1 325 ? -24.924 -28.452 20.614 1.00 62.66 325 ARG A CA 1
ATOM 2599 C C . ARG A 1 325 ? -26.274 -28.655 19.923 1.00 62.66 325 ARG A C 1
ATOM 2601 O O . ARG A 1 325 ? -26.940 -29.645 20.214 1.00 62.66 325 ARG A O 1
ATOM 2608 N N . SER A 1 326 ? -26.666 -27.811 18.969 1.00 57.16 326 SER A N 1
ATOM 2609 C CA . SER A 1 326 ? -28.014 -27.885 18.376 1.00 57.16 326 SER A CA 1
ATOM 2610 C C . SER A 1 326 ? -28.230 -29.029 17.374 1.00 57.16 326 SER A C 1
ATOM 2612 O O . SER A 1 326 ? -29.360 -29.243 16.942 1.00 57.16 326 SER A O 1
ATOM 2614 N N . LYS A 1 327 ? -27.196 -29.797 17.001 1.00 55.69 327 LYS A N 1
ATOM 2615 C CA . LYS A 1 327 ? -27.319 -30.856 15.976 1.00 55.69 327 LYS A CA 1
ATOM 2616 C C . LYS A 1 327 ? -27.206 -32.292 16.480 1.00 55.69 327 LYS A C 1
ATOM 2618 O O . LYS A 1 327 ? -27.500 -33.206 15.718 1.00 55.69 327 LYS A O 1
ATOM 2623 N N . ALA A 1 328 ? -26.898 -32.516 17.756 1.00 57.12 328 ALA A N 1
ATOM 2624 C CA . ALA A 1 328 ? -26.747 -33.871 18.299 1.00 57.12 328 ALA A CA 1
ATOM 2625 C C . ALA A 1 328 ? -28.070 -34.661 18.450 1.00 57.12 328 ALA A C 1
ATOM 2627 O O . ALA A 1 328 ? -28.045 -35.796 18.913 1.00 57.12 328 ALA A O 1
ATOM 2628 N N . LYS A 1 329 ? -29.233 -34.092 18.091 1.00 56.81 329 LYS A N 1
ATOM 2629 C CA . LYS A 1 329 ? -30.550 -34.700 18.372 1.00 56.81 329 LYS A CA 1
ATOM 2630 C C . LYS A 1 329 ? -31.454 -34.985 17.171 1.00 56.81 329 LYS A C 1
ATOM 2632 O O . LYS A 1 329 ? -32.572 -35.443 17.386 1.00 56.81 329 LYS A O 1
ATOM 2637 N N . ARG A 1 330 ? -31.017 -34.768 15.925 1.00 60.50 330 ARG A N 1
ATOM 2638 C CA . ARG A 1 330 ? -31.774 -35.269 14.763 1.00 60.50 330 ARG A CA 1
ATOM 2639 C C . ARG A 1 330 ? -31.125 -36.552 14.239 1.00 60.50 330 ARG A C 1
ATOM 2641 O O . ARG A 1 330 ? -30.000 -36.462 13.757 1.00 60.50 330 ARG A O 1
ATOM 2648 N N . PRO A 1 331 ? -31.793 -37.719 14.330 1.00 62.19 331 PRO A N 1
ATOM 2649 C CA . PRO A 1 331 ? -31.297 -38.943 13.717 1.00 62.19 331 PRO A CA 1
ATOM 2650 C C . PRO A 1 331 ? -31.236 -38.722 12.205 1.00 62.19 331 PRO A C 1
ATOM 2652 O O . PRO A 1 331 ? -32.253 -38.522 11.540 1.00 62.19 331 PRO A O 1
ATOM 2655 N N . THR A 1 332 ? -30.020 -38.654 11.681 1.00 58.19 332 THR A N 1
ATOM 2656 C CA . THR A 1 332 ? -29.747 -38.457 10.262 1.00 58.19 332 THR A CA 1
ATOM 2657 C C . THR A 1 332 ? -30.240 -39.688 9.506 1.00 58.19 332 THR A C 1
ATOM 2659 O O . THR A 1 332 ? -29.735 -40.786 9.734 1.00 58.19 332 THR A O 1
ATOM 2662 N N . LEU A 1 333 ? -31.226 -39.525 8.616 1.00 67.44 333 LEU A N 1
ATOM 2663 C CA . LEU A 1 333 ? -31.574 -40.583 7.668 1.00 67.44 333 LEU A CA 1
ATOM 2664 C C . LEU A 1 333 ? -30.335 -40.927 6.815 1.00 67.44 333 LEU A C 1
ATOM 2666 O O . LEU A 1 333 ? -29.662 -40.009 6.329 1.00 67.44 333 LEU A O 1
ATOM 2670 N N . PRO A 1 334 ? -30.034 -42.219 6.607 1.00 61.31 334 PRO A N 1
ATOM 2671 C CA . PRO A 1 334 ? -28.913 -42.647 5.782 1.00 61.31 334 PRO A CA 1
ATOM 2672 C C . PRO A 1 334 ? -29.211 -42.312 4.313 1.00 61.31 334 PRO A C 1
ATOM 2674 O O . PRO A 1 334 ? -30.117 -42.887 3.719 1.00 61.31 334 PRO A O 1
ATOM 2677 N N . GLY A 1 335 ? -28.474 -41.360 3.730 1.00 66.19 335 GLY A N 1
ATOM 2678 C CA . GLY A 1 335 ? -28.501 -41.112 2.279 1.00 66.19 335 GLY A CA 1
ATOM 2679 C C . GLY A 1 335 ? -28.457 -39.652 1.822 1.00 66.19 335 GLY A C 1
ATOM 2680 O O . GLY A 1 335 ? -28.240 -39.408 0.639 1.00 66.19 335 GLY A O 1
ATOM 2681 N N . ALA A 1 336 ? -28.618 -38.665 2.709 1.00 58.06 336 ALA A N 1
ATOM 2682 C CA . ALA A 1 336 ? -28.503 -37.260 2.310 1.00 58.06 336 ALA A CA 1
ATOM 2683 C C . ALA A 1 336 ? -27.026 -36.808 2.288 1.00 58.06 336 ALA A C 1
ATOM 2685 O O . ALA A 1 336 ? -26.320 -37.026 3.277 1.00 58.06 336 ALA A O 1
ATOM 2686 N N . PRO A 1 337 ? -26.541 -36.155 1.211 1.00 53.56 337 PRO A N 1
ATOM 2687 C CA . PRO A 1 337 ? -25.171 -35.662 1.141 1.00 53.56 337 PRO A CA 1
ATOM 2688 C C . PRO A 1 337 ? -24.941 -34.653 2.266 1.00 53.56 337 PRO A C 1
ATOM 2690 O O . PRO A 1 337 ? -25.545 -33.578 2.310 1.00 53.56 337 PRO A O 1
ATOM 2693 N N . THR A 1 338 ? -24.068 -35.012 3.205 1.00 53.94 338 THR A N 1
ATOM 2694 C CA . THR A 1 338 ? -23.662 -34.157 4.315 1.00 53.94 338 THR A CA 1
ATOM 2695 C C . THR A 1 338 ? -22.966 -32.922 3.750 1.00 53.94 338 THR A C 1
ATOM 2697 O O . THR A 1 338 ? -21.773 -32.960 3.444 1.00 53.94 338 THR A O 1
ATOM 2700 N N . LYS A 1 339 ? -23.702 -31.812 3.598 1.00 53.91 339 LYS A N 1
ATOM 2701 C CA . LYS A 1 339 ? -23.105 -30.480 3.450 1.00 53.91 339 LYS A CA 1
ATOM 2702 C C . LYS A 1 339 ? -22.196 -30.274 4.661 1.00 53.91 339 LYS A C 1
ATOM 2704 O O . LYS A 1 339 ? -22.691 -30.048 5.765 1.00 53.91 339 LYS A O 1
ATOM 2709 N N . ARG A 1 340 ? -20.885 -30.444 4.441 1.00 54.50 340 ARG A N 1
ATOM 2710 C CA . ARG A 1 340 ? -19.807 -30.220 5.413 1.00 54.50 340 ARG A CA 1
ATOM 2711 C C . ARG A 1 340 ? -20.124 -28.963 6.209 1.00 54.50 340 ARG A C 1
ATOM 2713 O O . ARG A 1 340 ? -20.351 -27.903 5.626 1.00 54.50 340 ARG A O 1
ATOM 2720 N N . GLU A 1 341 ? -20.186 -29.108 7.526 1.00 53.31 341 GLU A N 1
ATOM 2721 C CA . GLU A 1 341 ? -20.406 -27.985 8.424 1.00 53.31 341 GLU A CA 1
ATOM 2722 C C . GLU A 1 341 ? -19.363 -26.908 8.147 1.00 53.31 341 GLU A C 1
ATOM 2724 O O . GLU A 1 341 ? -18.166 -27.195 8.083 1.00 53.31 341 GLU A O 1
ATOM 2729 N N . ALA A 1 342 ? -19.835 -25.681 7.922 1.00 59.03 342 ALA A N 1
ATOM 2730 C CA . ALA A 1 342 ? -18.956 -24.554 7.679 1.00 59.03 342 ALA A CA 1
ATOM 2731 C C . ALA A 1 342 ? -18.020 -24.403 8.894 1.00 59.03 342 ALA A C 1
ATOM 2733 O O . ALA A 1 342 ? -18.525 -24.303 10.018 1.00 59.03 342 ALA A O 1
ATOM 2734 N N . PRO A 1 343 ? -16.692 -24.428 8.688 1.00 68.06 343 PRO A N 1
ATOM 2735 C CA . PRO A 1 343 ? -15.715 -24.360 9.766 1.00 68.06 343 PRO A CA 1
ATOM 2736 C C . PRO A 1 343 ? -15.895 -23.087 10.600 1.00 68.06 343 PRO A C 1
ATOM 2738 O O . PRO A 1 343 ? -16.438 -22.088 10.120 1.00 68.06 343 PRO A O 1
ATOM 2741 N N . GLU A 1 344 ? -15.426 -23.134 11.851 1.00 82.56 344 GLU A N 1
ATOM 2742 C CA . GLU A 1 344 ? -15.308 -21.953 12.711 1.00 82.56 344 GLU A CA 1
ATOM 2743 C C . GLU A 1 344 ? -14.710 -20.788 11.922 1.00 82.56 344 GLU A C 1
ATOM 2745 O O . GLU A 1 344 ? -13.645 -20.906 11.306 1.00 82.56 344 GLU A O 1
ATOM 2750 N N . ARG A 1 345 ? -15.423 -19.658 11.908 1.00 91.19 345 ARG A N 1
ATOM 2751 C CA . ARG A 1 345 ? -14.979 -18.485 11.165 1.00 91.19 345 ARG A CA 1
ATOM 2752 C C . ARG A 1 345 ? -13.966 -17.744 12.014 1.00 91.19 345 ARG A C 1
ATOM 2754 O O . ARG A 1 345 ? -14.232 -17.365 13.153 1.00 91.19 345 ARG A O 1
ATOM 2761 N N . THR A 1 346 ? -12.792 -17.536 11.441 1.00 93.00 346 THR A N 1
ATOM 2762 C CA . THR A 1 346 ? -11.742 -16.738 12.061 1.00 93.00 346 THR A CA 1
ATOM 2763 C C . THR A 1 346 ? -11.420 -15.548 11.181 1.00 93.00 346 THR A C 1
ATOM 2765 O O . THR A 1 346 ? -11.534 -15.595 9.952 1.00 93.00 346 THR A O 1
ATOM 2768 N N . GLY A 1 347 ? -11.023 -14.465 11.829 1.00 94.06 347 GLY A N 1
ATOM 2769 C CA . GLY A 1 347 ? -10.517 -13.287 11.163 1.00 94.06 347 GLY A C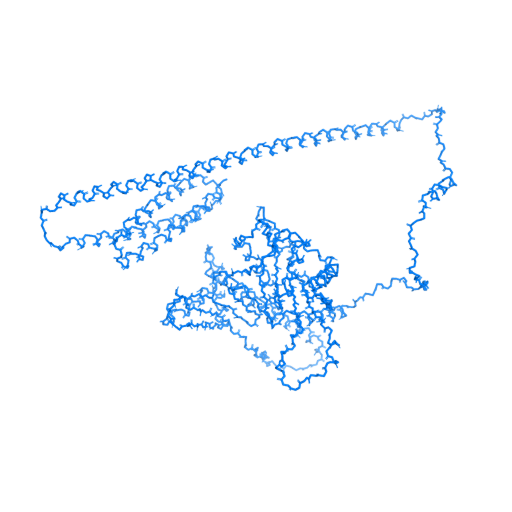A 1
ATOM 2770 C C . GLY A 1 347 ? -9.689 -12.428 12.091 1.00 94.06 347 GLY A C 1
ATOM 2771 O O . GLY A 1 347 ? -9.335 -12.841 13.196 1.00 94.06 347 GLY A O 1
ATOM 2772 N N . GLY A 1 348 ? -9.318 -11.255 11.619 1.00 94.19 348 GLY A N 1
ATOM 2773 C CA . GLY A 1 348 ? -8.520 -10.323 12.379 1.00 94.19 348 GLY A CA 1
ATOM 2774 C C . GLY A 1 348 ? -8.063 -9.149 11.543 1.00 94.19 348 GLY A C 1
ATOM 2775 O O . GLY A 1 348 ? -8.142 -9.171 10.315 1.00 94.19 348 GLY A O 1
ATOM 2776 N N . PHE A 1 349 ? -7.574 -8.134 12.235 1.00 94.69 349 PHE A N 1
ATOM 2777 C CA . PHE A 1 349 ? -7.007 -6.957 11.611 1.00 94.69 349 PHE A CA 1
ATOM 2778 C C . PHE A 1 349 ? -5.814 -6.431 12.400 1.00 94.69 349 PHE A C 1
ATOM 2780 O O . PHE A 1 349 ? -5.725 -6.643 13.609 1.00 94.69 349 PHE A O 1
ATOM 2787 N N . VAL A 1 350 ? -4.891 -5.770 11.708 1.00 94.75 350 VAL A N 1
ATOM 2788 C CA . VAL A 1 350 ? -3.695 -5.156 12.294 1.00 94.75 350 VAL A CA 1
ATOM 2789 C C . VAL A 1 350 ? -3.724 -3.663 12.022 1.00 94.75 350 VAL A C 1
ATOM 2791 O O . VAL A 1 350 ? -4.004 -3.244 10.901 1.00 94.75 350 VAL A O 1
ATOM 2794 N N . LEU A 1 351 ? -3.422 -2.891 13.060 1.00 91.38 351 LEU A N 1
ATOM 2795 C CA . LEU A 1 351 ? -3.301 -1.442 13.056 1.00 91.38 351 LEU A CA 1
ATOM 2796 C C . LEU A 1 351 ? -1.857 -1.061 13.351 1.00 91.38 351 LEU A C 1
ATOM 2798 O O . LEU A 1 351 ? -1.298 -1.519 14.346 1.00 91.38 351 LEU A O 1
ATOM 2802 N N . TYR A 1 352 ? -1.269 -0.215 12.514 1.00 90.75 352 TYR A N 1
ATOM 2803 C CA . TYR A 1 352 ? 0.083 0.301 12.717 1.00 90.75 352 TYR A CA 1
ATOM 2804 C C . TYR A 1 352 ? 0.053 1.728 13.277 1.00 90.75 352 TYR A C 1
ATOM 2806 O O . TYR A 1 352 ? -0.605 2.606 12.716 1.00 90.75 352 TYR A O 1
ATOM 2814 N N . PHE A 1 353 ? 0.798 1.949 14.359 1.00 85.75 353 PHE A N 1
ATOM 2815 C CA . PHE A 1 353 ? 0.986 3.227 15.039 1.00 85.75 353 PHE A CA 1
ATOM 2816 C C . PHE A 1 353 ? 2.462 3.627 14.908 1.00 85.75 353 PHE A C 1
ATOM 2818 O O . PHE A 1 353 ? 3.300 3.110 15.650 1.00 85.75 353 PHE A O 1
ATOM 2825 N N . PRO A 1 354 ? 2.812 4.518 13.966 1.00 80.81 354 PRO A N 1
ATOM 2826 C CA . PRO A 1 354 ? 4.195 4.954 13.813 1.00 80.81 354 PRO A CA 1
ATOM 2827 C C . PRO A 1 354 ? 4.630 5.736 15.052 1.00 80.81 354 PRO A C 1
ATOM 2829 O O . PRO A 1 354 ? 3.821 6.474 15.625 1.00 80.81 354 PRO A O 1
ATOM 2832 N N . ALA A 1 355 ? 5.901 5.634 15.436 1.00 80.00 355 ALA A N 1
ATOM 2833 C CA . ALA A 1 355 ? 6.428 6.473 16.509 1.00 80.00 355 ALA A CA 1
ATOM 2834 C C . ALA A 1 355 ? 6.420 7.958 16.090 1.00 80.00 355 ALA A C 1
ATOM 2836 O O . ALA A 1 355 ? 6.544 8.277 14.904 1.00 80.00 355 ALA A O 1
ATOM 2837 N N . GLU A 1 356 ? 6.310 8.884 17.051 1.00 67.38 356 GLU A N 1
ATOM 2838 C CA . GLU A 1 356 ? 6.192 10.331 16.778 1.00 67.38 356 GLU A CA 1
ATOM 2839 C C . GLU A 1 356 ? 7.351 10.908 15.942 1.00 67.38 356 GLU A C 1
ATOM 2841 O O . GLU A 1 356 ? 7.160 11.893 15.235 1.00 67.38 356 GLU A O 1
ATOM 2846 N N . GLY A 1 357 ? 8.527 10.269 15.954 1.00 66.00 357 GLY A N 1
ATOM 2847 C CA . GLY A 1 357 ? 9.680 10.652 15.127 1.00 66.00 357 GLY A CA 1
ATOM 2848 C C . GLY A 1 357 ? 9.743 10.009 13.734 1.00 66.00 357 GLY A C 1
ATOM 2849 O O . GLY A 1 357 ? 10.550 10.431 12.909 1.00 66.00 357 GLY A O 1
ATOM 2850 N N . GLU A 1 358 ? 8.928 8.989 13.453 1.00 68.00 358 GLU A N 1
ATOM 2851 C CA . GLU A 1 358 ? 8.942 8.256 12.175 1.00 68.00 358 GLU A CA 1
ATOM 2852 C C . GLU A 1 358 ? 7.976 8.858 11.149 1.00 68.00 358 GLU A C 1
ATOM 2854 O O . GLU A 1 358 ? 8.192 8.744 9.939 1.00 68.00 358 GLU A O 1
ATOM 2859 N N . GLN A 1 359 ? 6.928 9.552 11.607 1.00 62.03 359 GLN A N 1
ATOM 2860 C CA . GLN A 1 359 ? 6.093 10.350 10.716 1.00 62.03 359 GLN A CA 1
ATOM 2861 C C . GLN A 1 359 ? 6.896 11.566 10.260 1.00 62.03 359 GLN A C 1
ATOM 2863 O O . GLN A 1 359 ? 7.025 12.554 10.983 1.00 62.03 359 GLN A O 1
ATOM 2868 N N . ARG A 1 360 ? 7.406 11.532 9.021 1.00 58.12 360 ARG A N 1
ATOM 2869 C CA . ARG A 1 360 ? 7.754 12.778 8.324 1.00 58.12 360 ARG A CA 1
ATOM 2870 C C . ARG A 1 360 ? 6.552 13.700 8.452 1.00 58.12 360 ARG A C 1
ATOM 2872 O O . ARG A 1 360 ? 5.452 13.274 8.095 1.00 58.12 360 ARG A O 1
ATOM 2879 N N . ALA A 1 361 ? 6.777 14.914 8.968 1.00 49.06 361 ALA A N 1
ATOM 2880 C CA . ALA A 1 361 ? 5.737 15.921 9.117 1.00 49.06 361 ALA A CA 1
ATOM 2881 C C . ALA A 1 361 ? 4.867 15.884 7.857 1.00 49.06 361 ALA A C 1
ATOM 2883 O O . ALA A 1 361 ? 5.427 15.986 6.753 1.00 49.06 361 ALA A O 1
ATOM 2884 N N . PRO A 1 362 ? 3.555 15.621 7.989 1.00 53.50 362 PRO A N 1
ATOM 2885 C CA . PRO A 1 362 ? 2.705 15.520 6.824 1.00 53.50 362 PRO A CA 1
ATOM 2886 C C . PRO A 1 362 ? 2.945 16.757 5.968 1.00 53.50 362 PRO A C 1
ATOM 2888 O O . PRO A 1 362 ? 3.037 17.871 6.495 1.00 53.50 362 PRO A O 1
ATOM 2891 N N . ARG A 1 363 ? 3.118 16.567 4.652 1.00 56.62 363 ARG A N 1
ATOM 2892 C CA . ARG A 1 363 ? 3.183 17.704 3.723 1.00 56.62 363 ARG A CA 1
ATOM 2893 C C . ARG A 1 363 ? 2.013 18.620 4.088 1.00 56.62 363 ARG A C 1
ATOM 2895 O O . ARG A 1 363 ? 0.901 18.104 4.188 1.00 56.62 363 ARG A O 1
ATOM 2902 N N . LYS A 1 364 ? 2.289 19.902 4.383 1.00 48.06 364 LYS A N 1
ATOM 2903 C CA . LYS A 1 364 ? 1.321 20.890 4.908 1.00 48.06 364 LYS A CA 1
ATOM 2904 C C . LYS A 1 364 ? -0.087 20.604 4.358 1.00 48.06 364 LYS A C 1
ATOM 2906 O O . LYS A 1 364 ? -0.288 20.731 3.155 1.00 48.06 364 LYS A O 1
ATOM 2911 N N . GLY A 1 365 ? -1.004 20.168 5.227 1.00 55.69 365 GLY A N 1
ATOM 2912 C CA . GLY A 1 365 ? -2.396 19.857 4.872 1.00 55.69 365 GLY A CA 1
ATOM 2913 C C . GLY A 1 365 ? -2.775 18.375 4.714 1.00 55.69 365 GLY A C 1
ATOM 2914 O O . GLY A 1 365 ? -3.935 18.106 4.428 1.00 55.69 365 GLY A O 1
ATOM 2915 N N . ARG A 1 366 ? -1.868 17.400 4.896 1.00 61.06 366 ARG A N 1
ATOM 2916 C CA . ARG A 1 366 ? -2.242 15.967 4.927 1.00 61.06 366 ARG A CA 1
ATOM 2917 C C . ARG A 1 366 ? -2.489 15.477 6.361 1.00 61.06 366 ARG A C 1
ATOM 2919 O O . ARG A 1 366 ? -1.645 15.638 7.233 1.00 61.06 366 ARG A O 1
ATOM 2926 N N . GLU A 1 367 ? -3.643 14.872 6.608 1.00 65.88 367 GLU A N 1
ATOM 2927 C CA . GLU A 1 367 ? -3.967 14.233 7.890 1.00 65.88 367 GLU A CA 1
ATOM 2928 C C . GLU A 1 367 ? -3.174 12.923 8.094 1.00 65.88 367 GLU A C 1
ATOM 2930 O O . GLU A 1 367 ? -2.641 12.341 7.142 1.00 65.88 367 GLU A O 1
ATOM 2935 N N . LYS A 1 368 ? -3.064 12.460 9.349 1.00 70.88 368 LYS A N 1
ATOM 2936 C CA . LYS A 1 368 ? -2.324 11.237 9.705 1.00 70.88 368 LYS A CA 1
ATOM 2937 C C . LYS A 1 368 ? -3.027 10.011 9.114 1.00 70.88 368 LYS A C 1
ATOM 2939 O O . LYS A 1 368 ? -4.133 9.672 9.513 1.00 70.88 368 LYS A O 1
ATOM 2944 N N . GLN A 1 369 ? -2.372 9.316 8.188 1.00 74.94 369 GLN A N 1
ATOM 2945 C CA . GLN A 1 369 ? -2.869 8.043 7.662 1.00 74.94 369 GLN A CA 1
ATOM 2946 C C . GLN A 1 369 ? -2.446 6.878 8.567 1.00 74.94 369 GLN A C 1
ATOM 2948 O O . GLN A 1 369 ? -1.368 6.900 9.165 1.00 74.94 369 GLN A O 1
ATOM 2953 N N . GLN A 1 370 ? -3.291 5.850 8.649 1.00 81.94 370 GLN A N 1
ATOM 2954 C CA . GLN A 1 370 ? -3.008 4.603 9.363 1.00 81.94 370 GLN A CA 1
ATOM 2955 C C . GLN A 1 370 ? -3.001 3.431 8.376 1.00 81.94 370 GLN A C 1
ATOM 2957 O O . GLN A 1 370 ? -3.732 3.431 7.386 1.00 81.94 370 GLN A O 1
ATOM 2962 N N . VAL A 1 371 ? -2.163 2.427 8.640 1.00 84.50 371 VAL A N 1
ATOM 2963 C CA . VAL A 1 371 ? -2.150 1.176 7.867 1.00 84.50 371 VAL A CA 1
ATOM 2964 C C . VAL A 1 371 ? -3.093 0.184 8.533 1.00 84.50 371 VAL A C 1
ATOM 2966 O O . VAL A 1 371 ? -2.924 -0.132 9.713 1.00 84.50 371 VAL A O 1
ATOM 2969 N N . LEU A 1 372 ? -4.054 -0.321 7.754 1.00 90.81 372 LEU A N 1
ATOM 2970 C CA . LEU A 1 372 ? -4.980 -1.372 8.159 1.00 90.81 372 LEU A CA 1
ATOM 2971 C C . LEU A 1 372 ? -4.734 -2.623 7.314 1.00 90.81 372 LEU A C 1
ATOM 2973 O O . LEU A 1 372 ? -4.888 -2.613 6.092 1.00 90.81 372 LEU A O 1
ATOM 2977 N N . LEU A 1 373 ? -4.385 -3.721 7.977 1.00 92.88 373 LEU A N 1
ATOM 2978 C CA . LEU A 1 373 ? -4.321 -5.038 7.350 1.00 92.88 373 LEU A CA 1
ATOM 2979 C C . LEU A 1 373 ? -5.507 -5.876 7.806 1.00 92.88 373 LEU A C 1
ATOM 2981 O O . LEU A 1 373 ? -5.744 -5.975 9.006 1.00 92.88 373 LEU A O 1
ATOM 2985 N N . LEU A 1 374 ? -6.218 -6.514 6.882 1.00 93.56 374 LEU A N 1
ATOM 2986 C CA . LEU A 1 374 ? -7.351 -7.393 7.179 1.00 93.56 374 LEU A CA 1
ATOM 2987 C C . LEU A 1 374 ? -7.029 -8.843 6.815 1.00 93.56 374 LEU A C 1
ATOM 2989 O O . LEU A 1 374 ? -6.287 -9.121 5.875 1.00 93.56 374 LEU A O 1
ATOM 2993 N N . ARG A 1 375 ? -7.611 -9.789 7.553 1.00 94.00 375 ARG A N 1
ATOM 2994 C CA . ARG A 1 375 ? -7.531 -11.219 7.246 1.00 94.00 375 ARG A CA 1
ATOM 2995 C C . ARG A 1 375 ? -8.758 -11.952 7.756 1.00 94.00 375 ARG A C 1
ATOM 2997 O O . ARG A 1 375 ? -9.159 -11.768 8.899 1.00 94.00 375 ARG A O 1
ATOM 3004 N N . GLY A 1 376 ? -9.240 -12.928 6.993 1.00 91.50 376 GLY A N 1
ATOM 3005 C CA . GLY A 1 376 ? -10.137 -13.961 7.505 1.00 91.50 376 GLY A CA 1
ATOM 3006 C C . GLY A 1 376 ? -11.288 -14.266 6.572 1.00 91.50 376 GLY A C 1
ATOM 3007 O O . GLY A 1 376 ? -11.218 -14.016 5.374 1.00 91.50 376 GLY A O 1
ATOM 3008 N N . ASN A 1 377 ? -12.357 -14.809 7.146 1.00 93.19 377 ASN A N 1
ATOM 3009 C CA . ASN A 1 377 ? -13.605 -15.024 6.428 1.00 93.19 377 ASN A CA 1
ATOM 3010 C C . ASN A 1 377 ? -14.208 -13.688 5.950 1.00 93.19 377 ASN A C 1
ATOM 3012 O O . ASN A 1 377 ? -14.372 -12.765 6.746 1.00 93.19 377 ASN A O 1
ATOM 3016 N N . GLU A 1 378 ? -14.581 -13.611 4.672 1.00 90.06 378 GLU A N 1
ATOM 3017 C CA . GLU A 1 378 ? -15.076 -12.380 4.041 1.00 90.06 378 GLU A CA 1
ATOM 3018 C C . GLU A 1 378 ? -16.344 -11.820 4.692 1.00 90.06 378 GLU A C 1
ATOM 3020 O O . GLU A 1 378 ? -16.454 -10.611 4.870 1.00 90.06 378 GLU A O 1
ATOM 3025 N N . GLU A 1 379 ? -17.298 -12.671 5.089 1.00 90.56 379 GLU A N 1
ATOM 3026 C CA . GLU A 1 379 ? -18.520 -12.204 5.758 1.00 90.56 379 GLU A CA 1
ATOM 3027 C C . GLU A 1 379 ? -18.201 -11.592 7.124 1.00 90.56 379 GLU A C 1
ATOM 3029 O O . GLU A 1 379 ? -18.710 -10.522 7.456 1.00 90.56 379 GLU A O 1
ATOM 3034 N N . LEU A 1 380 ? -17.314 -12.237 7.890 1.00 92.44 380 LEU A N 1
ATOM 3035 C CA . LEU A 1 380 ? -16.856 -11.708 9.171 1.00 92.44 380 LEU A CA 1
ATOM 3036 C C . LEU A 1 380 ? -16.124 -10.372 8.978 1.00 92.44 380 LEU A C 1
ATOM 3038 O O . LEU A 1 380 ? -16.401 -9.417 9.699 1.00 92.44 380 LEU A O 1
ATOM 3042 N N . MET A 1 381 ? -15.231 -10.279 7.987 1.00 92.50 381 MET A N 1
ATOM 3043 C CA . MET A 1 381 ? -14.514 -9.036 7.681 1.00 92.50 381 MET A CA 1
ATOM 3044 C C . MET A 1 381 ? -15.450 -7.935 7.190 1.00 92.50 381 MET A C 1
ATOM 3046 O O . MET A 1 381 ? -15.275 -6.789 7.586 1.00 92.50 381 MET A O 1
ATOM 3050 N N . ARG A 1 382 ? -16.510 -8.261 6.442 1.00 91.75 382 ARG A N 1
ATOM 3051 C CA . ARG A 1 382 ? -17.547 -7.291 6.060 1.00 91.75 382 ARG A CA 1
ATOM 3052 C C . ARG A 1 382 ? -18.210 -6.664 7.288 1.00 91.75 382 ARG A C 1
ATOM 3054 O O . ARG A 1 382 ? -18.425 -5.454 7.320 1.00 91.75 382 ARG A O 1
ATOM 3061 N N . TRP A 1 383 ? -18.504 -7.457 8.320 1.00 93.81 383 TRP A N 1
ATOM 3062 C CA . TRP A 1 383 ? -19.062 -6.930 9.570 1.00 93.81 383 TRP A CA 1
ATOM 3063 C C . TRP A 1 383 ? -18.054 -6.104 10.368 1.00 93.81 383 TRP A C 1
ATOM 3065 O O . TRP A 1 383 ? -18.429 -5.063 10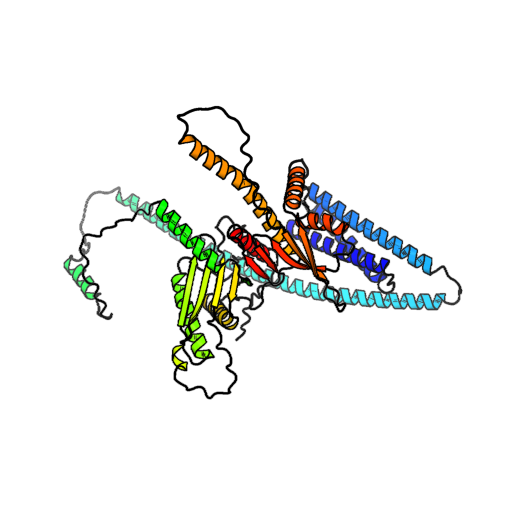.905 1.00 93.81 383 TRP A O 1
ATOM 3075 N N . VAL A 1 384 ? -16.785 -6.520 10.406 1.00 93.44 384 VAL A N 1
ATOM 3076 C CA . VAL A 1 384 ? -15.703 -5.744 11.036 1.00 93.44 384 VAL A CA 1
ATOM 3077 C C . VAL A 1 384 ? -15.529 -4.393 10.343 1.00 93.44 384 VAL A C 1
ATOM 3079 O O . VAL A 1 384 ? -15.523 -3.370 11.020 1.00 93.44 384 VAL A O 1
ATOM 3082 N N . CYS A 1 385 ? -15.470 -4.362 9.010 1.00 91.38 385 CYS A N 1
ATOM 3083 C CA . CYS A 1 385 ? -15.391 -3.120 8.242 1.00 91.38 385 CYS A CA 1
ATOM 3084 C C . CYS A 1 385 ? -16.603 -2.221 8.501 1.00 91.38 385 CYS A C 1
ATOM 3086 O O . CYS A 1 385 ? -16.430 -1.035 8.756 1.00 91.38 385 CYS A O 1
ATOM 3088 N N . SER A 1 386 ? -17.820 -2.779 8.528 1.00 91.56 386 SER A N 1
ATOM 3089 C CA . SER A 1 386 ? -19.032 -2.015 8.856 1.00 91.56 386 SER A CA 1
ATOM 3090 C C . SER A 1 386 ? -18.976 -1.407 10.263 1.00 91.56 386 SER A C 1
ATOM 3092 O O . SER A 1 386 ? -19.428 -0.281 10.472 1.00 91.56 386 SER A O 1
ATOM 3094 N N . TRP A 1 387 ? -18.416 -2.128 11.237 1.00 93.81 387 TRP A N 1
ATOM 3095 C CA . TRP A 1 387 ? -18.199 -1.595 12.581 1.00 93.81 387 TRP A CA 1
ATOM 3096 C C . TRP A 1 387 ? -17.154 -0.470 12.588 1.00 93.81 387 TRP A C 1
ATOM 3098 O O . TRP A 1 387 ? -17.446 0.598 13.122 1.00 93.81 387 TRP A O 1
ATOM 3108 N N . LEU A 1 388 ? -15.997 -0.659 11.941 1.00 91.12 388 LEU A N 1
ATOM 3109 C CA . LEU A 1 388 ? -14.954 0.371 11.821 1.00 91.12 388 LEU A CA 1
ATOM 3110 C C . LEU A 1 388 ? -15.508 1.658 11.189 1.00 91.12 388 LEU A C 1
ATOM 3112 O O . LEU A 1 388 ? -15.309 2.752 11.718 1.00 91.12 388 LEU A O 1
ATOM 3116 N N . GLN A 1 389 ? -16.266 1.521 10.100 1.00 89.19 389 GLN A N 1
ATOM 3117 C CA . GLN A 1 389 ? -16.890 2.646 9.403 1.00 89.19 389 GLN A CA 1
ATOM 3118 C C . GLN A 1 389 ? -17.863 3.411 10.313 1.00 89.19 389 GLN A C 1
ATOM 3120 O O . GLN A 1 389 ? -17.796 4.636 10.389 1.00 89.19 389 GLN A O 1
ATOM 3125 N N . ARG A 1 390 ? -18.724 2.709 11.066 1.00 90.31 390 ARG A N 1
ATOM 3126 C CA . ARG A 1 390 ? -19.677 3.345 11.996 1.00 90.31 390 ARG A CA 1
ATOM 3127 C C . ARG A 1 390 ? -18.995 3.997 13.195 1.00 90.31 390 ARG A C 1
ATOM 3129 O O . ARG A 1 390 ? -19.392 5.087 13.593 1.00 90.31 390 ARG A O 1
ATOM 3136 N N . ARG A 1 391 ? -18.005 3.328 13.794 1.00 90.19 391 ARG A N 1
ATOM 3137 C CA . ARG A 1 391 ? -17.386 3.776 15.050 1.00 90.19 391 ARG A CA 1
ATOM 3138 C C . ARG A 1 391 ? -16.503 5.004 14.860 1.00 90.19 391 ARG A C 1
ATOM 3140 O O . ARG A 1 391 ? -16.499 5.868 15.734 1.00 90.19 391 ARG A O 1
ATOM 3147 N N . PHE A 1 392 ? -15.780 5.060 13.742 1.00 85.81 392 PHE A N 1
ATOM 3148 C CA . PHE A 1 392 ? -14.780 6.094 13.461 1.00 85.81 392 PHE A CA 1
ATOM 3149 C C . PHE A 1 392 ? -15.199 7.054 12.347 1.00 85.81 392 PHE A C 1
ATOM 3151 O O . PHE A 1 392 ? -14.384 7.862 11.920 1.00 85.81 392 PHE A O 1
ATOM 3158 N N . GLN A 1 393 ? -16.439 6.942 11.849 1.00 81.25 393 GLN A N 1
ATOM 3159 C CA . GLN A 1 393 ? -16.951 7.740 10.724 1.00 81.25 393 GLN A CA 1
ATOM 3160 C C . GLN A 1 393 ? -15.972 7.755 9.539 1.00 81.25 393 GLN A C 1
ATOM 3162 O O . GLN A 1 393 ? -15.751 8.768 8.879 1.00 81.25 393 GLN A O 1
ATOM 3167 N N . CYS A 1 394 ? -15.338 6.609 9.303 1.00 76.06 394 CYS A N 1
ATOM 3168 C CA . CYS A 1 394 ? -14.266 6.468 8.335 1.00 76.06 394 CYS A CA 1
ATOM 3169 C C . CYS A 1 394 ? -14.757 5.699 7.111 1.00 76.06 394 CYS A C 1
ATOM 3171 O O . CYS A 1 394 ? -15.624 4.831 7.209 1.00 76.06 394 CYS A O 1
ATOM 3173 N N . VAL A 1 395 ? -14.153 5.969 5.957 1.00 67.69 395 VAL A N 1
ATOM 3174 C CA . VAL A 1 395 ? -14.240 5.065 4.811 1.00 67.69 395 VAL A CA 1
ATOM 3175 C C . VAL A 1 395 ? -13.122 4.043 4.974 1.00 67.69 395 VAL A C 1
ATOM 3177 O O . VAL A 1 395 ? -11.944 4.364 4.814 1.00 67.69 395 VAL A O 1
ATOM 3180 N N . VAL A 1 396 ? -13.489 2.818 5.346 1.00 72.25 396 VAL A N 1
ATOM 3181 C CA . VAL A 1 396 ? -12.638 1.652 5.091 1.00 72.25 396 VAL A CA 1
ATOM 3182 C C . VAL A 1 396 ? -12.954 1.227 3.672 1.00 72.25 396 VAL A C 1
ATOM 3184 O O . VAL A 1 396 ? -14.081 0.797 3.413 1.00 72.25 396 VAL A O 1
ATOM 3187 N N . SER A 1 397 ? -11.994 1.394 2.764 1.00 67.62 397 SER A N 1
ATOM 3188 C CA . SER A 1 397 ? -12.177 0.974 1.380 1.00 67.62 397 SER A CA 1
ATOM 3189 C C . SER A 1 397 ? -12.503 -0.520 1.346 1.00 67.62 397 SER A C 1
ATOM 3191 O O . SER A 1 397 ? -11.739 -1.354 1.844 1.00 67.62 397 SER A O 1
ATOM 3193 N N . THR A 1 398 ? -13.646 -0.862 0.751 1.00 63.78 398 THR A N 1
ATOM 3194 C CA . THR A 1 398 ? -13.983 -2.247 0.385 1.00 63.78 398 THR A CA 1
ATOM 3195 C C . THR A 1 398 ? -12.993 -2.787 -0.643 1.00 63.78 398 THR A C 1
ATOM 3197 O O . THR A 1 398 ? -12.767 -3.995 -0.710 1.00 63.78 398 THR A O 1
ATOM 3200 N N . HIS A 1 399 ? -12.366 -1.890 -1.407 1.00 68.75 399 HIS A N 1
ATOM 3201 C CA . HIS A 1 399 ? -11.321 -2.210 -2.358 1.00 68.75 399 HIS A CA 1
ATOM 3202 C C . HIS A 1 399 ? -9.973 -2.345 -1.659 1.00 68.75 399 HIS A C 1
ATOM 3204 O O . HIS A 1 399 ? -9.542 -1.483 -0.887 1.00 68.75 399 HIS A O 1
ATOM 3210 N N . VAL A 1 400 ? -9.306 -3.446 -1.972 1.00 81.56 400 VAL A N 1
ATOM 3211 C CA . VAL A 1 400 ? -7.924 -3.694 -1.590 1.00 81.56 400 VAL A CA 1
ATOM 3212 C C . VAL A 1 400 ? -7.018 -2.695 -2.305 1.00 81.56 400 VAL A C 1
ATOM 3214 O O . VAL A 1 400 ? -7.235 -2.389 -3.480 1.00 81.56 400 VAL A O 1
ATOM 3217 N N . VAL A 1 401 ? -6.004 -2.180 -1.611 1.00 84.56 401 VAL A N 1
ATOM 3218 C CA . VAL A 1 401 ? -5.043 -1.254 -2.216 1.00 84.56 401 VAL A CA 1
ATOM 3219 C C . VAL A 1 401 ? -4.222 -2.008 -3.257 1.00 84.56 401 VAL A C 1
ATOM 3221 O O . VAL A 1 401 ? -3.415 -2.875 -2.918 1.00 84.56 401 VAL A O 1
ATOM 3224 N N . ARG A 1 402 ? -4.411 -1.661 -4.534 1.00 88.56 402 ARG A N 1
ATOM 3225 C CA . ARG A 1 402 ? -3.609 -2.216 -5.625 1.00 88.56 402 ARG A CA 1
ATOM 3226 C C . ARG A 1 402 ? -2.237 -1.546 -5.651 1.00 88.56 402 ARG A C 1
ATOM 3228 O O . ARG A 1 402 ? -2.101 -0.356 -5.946 1.00 88.56 402 ARG A O 1
ATOM 3235 N N . ILE A 1 403 ? -1.206 -2.330 -5.373 1.00 89.56 403 ILE A N 1
ATOM 3236 C CA . ILE A 1 403 ? 0.183 -1.885 -5.382 1.00 89.56 403 ILE A CA 1
ATOM 3237 C C . ILE A 1 403 ? 0.658 -1.845 -6.838 1.00 89.56 403 ILE A C 1
ATOM 3239 O O . ILE A 1 403 ? 0.709 -2.864 -7.524 1.00 89.56 403 ILE A O 1
ATOM 3243 N N . GLN A 1 404 ? 1.009 -0.653 -7.325 1.00 88.75 404 GLN A N 1
ATOM 3244 C CA . GLN A 1 404 ? 1.589 -0.496 -8.661 1.00 88.75 404 GLN A CA 1
ATOM 3245 C C . GLN A 1 404 ? 2.953 -1.191 -8.741 1.00 88.75 404 GLN A C 1
ATOM 3247 O O . GLN A 1 404 ? 3.705 -1.215 -7.767 1.00 88.75 404 GLN A O 1
ATOM 3252 N N . GLN A 1 405 ? 3.310 -1.677 -9.931 1.00 87.75 405 GLN A N 1
ATOM 3253 C CA . GLN A 1 405 ? 4.557 -2.406 -10.183 1.00 87.75 405 GLN A CA 1
ATOM 3254 C C . GLN A 1 405 ? 5.804 -1.643 -9.707 1.00 87.75 405 GLN A C 1
ATOM 3256 O O . GLN A 1 405 ? 6.670 -2.224 -9.054 1.00 87.75 405 GLN A O 1
ATOM 3261 N N . LEU A 1 406 ? 5.871 -0.334 -9.974 1.00 86.62 406 LEU A N 1
ATOM 3262 C CA . LEU A 1 406 ? 6.975 0.522 -9.526 1.00 86.62 406 LEU A CA 1
ATOM 3263 C C . LEU A 1 406 ? 7.067 0.580 -7.993 1.00 86.62 406 LEU A C 1
ATOM 3265 O O . LEU A 1 406 ? 8.149 0.482 -7.420 1.00 86.62 406 LEU A O 1
ATOM 3269 N N . ASN A 1 407 ? 5.926 0.660 -7.310 1.00 88.50 407 ASN A N 1
ATOM 3270 C CA . ASN A 1 407 ? 5.900 0.683 -5.852 1.00 88.50 407 ASN A CA 1
ATOM 3271 C C . ASN A 1 407 ? 6.268 -0.674 -5.257 1.00 88.50 407 ASN A C 1
ATOM 3273 O O . ASN A 1 407 ? 6.937 -0.715 -4.231 1.00 88.50 407 ASN A O 1
ATOM 3277 N N . LEU A 1 408 ? 5.914 -1.778 -5.916 1.00 90.00 408 LEU A N 1
ATOM 3278 C CA . LEU A 1 408 ? 6.340 -3.108 -5.494 1.00 90.00 408 LEU A CA 1
ATOM 3279 C C . LEU A 1 408 ? 7.869 -3.267 -5.591 1.00 90.00 408 LEU A C 1
ATOM 3281 O O . LEU A 1 408 ? 8.481 -3.810 -4.672 1.00 90.00 408 LEU A O 1
ATOM 3285 N N . LYS A 1 409 ? 8.507 -2.718 -6.639 1.00 89.56 409 LYS A N 1
ATOM 3286 C CA . LYS A 1 409 ? 9.981 -2.641 -6.736 1.00 89.56 409 LYS A CA 1
ATOM 3287 C C . LYS A 1 409 ? 10.580 -1.805 -5.604 1.00 89.56 409 LYS A C 1
ATOM 3289 O O . LYS A 1 409 ? 11.542 -2.232 -4.964 1.00 89.56 409 LYS A O 1
ATOM 3294 N N . ARG A 1 410 ? 9.978 -0.653 -5.302 1.00 88.31 410 ARG A N 1
ATOM 3295 C CA . ARG A 1 410 ? 10.421 0.218 -4.207 1.00 88.31 410 ARG A CA 1
ATOM 3296 C C . ARG A 1 410 ? 10.291 -0.450 -2.835 1.00 88.31 410 ARG A C 1
ATOM 3298 O O . ARG A 1 410 ? 11.215 -0.358 -2.028 1.00 88.31 410 ARG A O 1
ATOM 3305 N N . LEU A 1 411 ? 9.188 -1.158 -2.581 1.00 90.44 411 LEU A N 1
ATOM 3306 C CA . LEU A 1 411 ? 9.000 -1.965 -1.373 1.00 90.44 411 LEU A CA 1
ATOM 3307 C C . LEU A 1 411 ? 10.085 -3.042 -1.268 1.00 90.44 411 LEU A C 1
ATOM 3309 O O . LEU A 1 411 ? 10.780 -3.114 -0.256 1.00 90.44 411 LEU A O 1
ATOM 3313 N N . ALA A 1 412 ? 10.297 -3.808 -2.343 1.00 91.44 412 ALA A N 1
ATOM 3314 C CA . ALA A 1 412 ? 11.332 -4.836 -2.411 1.00 91.44 412 ALA A CA 1
ATOM 3315 C C . ALA A 1 412 ? 12.722 -4.269 -2.090 1.00 91.44 412 ALA A C 1
ATOM 3317 O O . ALA A 1 412 ? 13.450 -4.829 -1.271 1.00 91.44 412 ALA A O 1
ATOM 3318 N N . ARG A 1 413 ? 13.072 -3.118 -2.679 1.00 90.38 413 ARG A N 1
ATOM 3319 C CA . ARG A 1 413 ? 14.318 -2.401 -2.387 1.00 90.38 413 ARG A CA 1
ATOM 3320 C C . ARG A 1 413 ? 14.432 -2.081 -0.897 1.00 90.38 413 ARG A C 1
ATOM 3322 O O . ARG A 1 413 ? 15.451 -2.408 -0.292 1.00 90.38 413 ARG A O 1
ATOM 3329 N N . ASN A 1 414 ? 13.422 -1.433 -0.319 1.00 89.56 414 ASN A N 1
ATOM 3330 C CA . ASN A 1 414 ? 13.444 -1.008 1.081 1.00 89.56 414 ASN A CA 1
ATOM 3331 C C . ASN A 1 414 ? 13.628 -2.204 2.024 1.00 89.56 414 ASN A C 1
ATOM 3333 O O . ASN A 1 414 ? 14.447 -2.145 2.942 1.00 89.56 414 ASN A O 1
ATOM 3337 N N . TRP A 1 415 ? 12.926 -3.307 1.763 1.00 91.94 415 TRP A N 1
ATOM 3338 C CA . TRP A 1 415 ? 13.013 -4.518 2.579 1.00 91.94 415 TRP A CA 1
ATOM 3339 C C . TRP A 1 415 ? 14.366 -5.207 2.446 1.00 91.94 415 TRP A C 1
ATOM 3341 O O . TRP A 1 415 ? 14.955 -5.579 3.457 1.00 91.94 415 TRP A O 1
ATOM 3351 N N . VAL A 1 416 ? 14.909 -5.313 1.229 1.00 91.25 416 VAL A N 1
ATOM 3352 C CA . VAL A 1 416 ? 16.254 -5.858 0.991 1.00 91.25 416 VAL A CA 1
ATOM 3353 C C . VAL A 1 416 ? 17.312 -5.022 1.707 1.00 91.25 416 VAL A C 1
ATOM 3355 O O . VAL A 1 416 ? 18.170 -5.580 2.388 1.00 91.25 416 VAL A O 1
ATOM 3358 N N . VAL A 1 417 ? 17.251 -3.693 1.599 1.00 89.06 417 VAL A N 1
ATOM 3359 C CA . VAL A 1 417 ? 18.212 -2.802 2.264 1.00 89.06 417 VAL A CA 1
ATOM 3360 C C . VAL A 1 417 ? 18.117 -2.946 3.779 1.00 89.06 417 VAL A C 1
ATOM 3362 O O . VAL A 1 417 ? 19.140 -3.172 4.420 1.00 89.06 417 VAL A O 1
ATOM 3365 N N . ALA A 1 418 ? 16.915 -2.881 4.356 1.00 88.31 418 ALA A N 1
ATOM 3366 C CA . ALA A 1 418 ? 16.730 -3.051 5.796 1.00 88.31 418 ALA A CA 1
ATOM 3367 C C . ALA A 1 418 ? 17.258 -4.409 6.275 1.00 88.31 418 ALA A C 1
ATOM 3369 O O . ALA A 1 418 ? 18.034 -4.482 7.223 1.00 88.31 418 ALA A O 1
ATOM 3370 N N . SER A 1 419 ? 16.926 -5.470 5.544 1.00 89.75 419 SER A N 1
ATOM 3371 C CA . SER A 1 419 ? 17.363 -6.839 5.799 1.00 89.75 419 SER A CA 1
ATOM 3372 C C . SER A 1 419 ? 18.891 -7.004 5.787 1.00 89.75 419 SER A C 1
ATOM 3374 O O . SER A 1 419 ? 19.453 -7.686 6.650 1.00 89.75 419 SER A O 1
ATOM 3376 N N . LEU A 1 420 ? 19.582 -6.346 4.849 1.00 88.44 420 LEU A N 1
ATOM 3377 C CA . LEU A 1 420 ? 21.046 -6.328 4.770 1.00 88.44 420 LEU A CA 1
ATOM 3378 C C . LEU A 1 420 ? 21.687 -5.475 5.874 1.00 88.44 420 LEU A C 1
ATOM 3380 O O . LEU A 1 420 ? 22.742 -5.834 6.399 1.00 88.44 420 LEU A O 1
ATOM 3384 N N . MET A 1 421 ? 21.058 -4.363 6.257 1.00 85.00 421 MET A N 1
ATOM 3385 C CA . MET A 1 421 ? 21.546 -3.514 7.349 1.00 85.00 421 MET A CA 1
ATOM 3386 C C . MET A 1 421 ? 21.395 -4.201 8.709 1.00 85.00 421 MET A C 1
ATOM 3388 O O . MET A 1 421 ? 22.331 -4.180 9.510 1.00 85.00 421 MET A O 1
ATOM 3392 N N . SER A 1 422 ? 20.275 -4.887 8.950 1.00 85.12 422 SER A N 1
ATOM 3393 C CA . SER A 1 422 ? 20.076 -5.709 10.148 1.00 85.12 422 SER A CA 1
ATOM 3394 C C . SER A 1 422 ? 21.105 -6.840 10.240 1.00 85.12 422 SER A C 1
ATOM 3396 O O . SER A 1 422 ? 21.608 -7.122 11.327 1.00 85.12 422 SER A O 1
ATOM 3398 N N . GLU A 1 423 ? 21.482 -7.449 9.108 1.00 83.12 423 GLU A N 1
ATOM 3399 C CA . GLU A 1 423 ? 22.540 -8.468 9.057 1.00 83.12 423 GLU A CA 1
ATOM 3400 C C . GLU A 1 423 ? 23.909 -7.896 9.459 1.00 83.12 423 GLU A C 1
ATOM 3402 O O . GLU A 1 423 ? 24.651 -8.569 10.169 1.00 83.12 423 GLU A O 1
ATOM 3407 N N . ARG A 1 424 ? 24.236 -6.652 9.077 1.00 79.75 424 ARG A N 1
ATOM 3408 C CA . ARG A 1 424 ? 25.503 -5.992 9.452 1.00 79.75 424 ARG A CA 1
ATOM 3409 C C . ARG A 1 424 ? 25.600 -5.621 10.931 1.00 79.75 424 ARG A C 1
ATOM 3411 O O . ARG A 1 424 ? 26.710 -5.526 11.443 1.00 79.75 424 ARG A O 1
ATOM 3418 N N . MET A 1 425 ? 24.478 -5.413 11.621 1.00 73.12 425 MET A N 1
ATOM 3419 C CA . MET A 1 425 ? 24.487 -5.040 13.044 1.00 73.12 425 MET A CA 1
ATOM 3420 C C . MET A 1 425 ? 24.630 -6.240 13.998 1.00 73.12 425 MET A C 1
ATOM 3422 O O . MET A 1 425 ? 25.108 -6.071 15.119 1.00 73.12 425 MET A O 1
ATOM 3426 N N . ARG A 1 426 ? 24.271 -7.459 13.568 1.00 66.56 426 ARG A N 1
ATOM 3427 C CA . ARG A 1 426 ? 24.344 -8.686 14.395 1.00 66.56 426 ARG A CA 1
ATOM 3428 C C . ARG A 1 426 ? 25.754 -9.192 14.763 1.00 66.56 426 ARG A C 1
ATOM 3430 O O . ARG A 1 426 ? 25.911 -9.638 15.899 1.00 66.56 426 ARG A O 1
ATOM 3437 N N . PRO A 1 427 ? 26.784 -9.143 13.890 1.00 56.66 427 PRO A N 1
ATOM 3438 C CA . PRO A 1 427 ? 28.125 -9.654 14.194 1.00 56.66 427 PRO A CA 1
ATOM 3439 C C . PRO A 1 427 ? 28.743 -9.009 15.442 1.00 56.66 427 PRO A C 1
ATOM 3441 O O . PRO A 1 427 ? 29.473 -9.656 16.188 1.00 56.66 427 PRO A O 1
ATOM 3444 N N . SER A 1 428 ? 28.398 -7.749 15.710 1.00 54.88 428 SER A N 1
ATOM 3445 C CA . SER A 1 428 ? 28.892 -6.970 16.848 1.00 54.88 428 SER A CA 1
ATOM 3446 C C . SER A 1 428 ? 28.330 -7.431 18.198 1.00 54.88 428 SER A C 1
ATOM 3448 O O . SER A 1 428 ? 28.971 -7.218 19.226 1.00 54.88 428 SER A O 1
ATOM 3450 N N . GLN A 1 429 ? 27.135 -8.033 18.218 1.00 52.81 429 GLN A N 1
ATOM 3451 C CA . GLN A 1 429 ? 26.497 -8.515 19.450 1.00 52.81 429 GLN A CA 1
ATOM 3452 C C . GLN A 1 429 ? 27.025 -9.890 19.855 1.00 52.81 429 GLN A C 1
ATOM 3454 O O . GLN A 1 429 ? 27.380 -10.070 21.014 1.00 52.81 429 GLN A O 1
ATOM 3459 N N . VAL A 1 430 ? 27.186 -10.808 18.895 1.00 54.56 430 VAL A N 1
ATOM 3460 C CA . VAL A 1 430 ? 27.722 -12.156 19.160 1.00 54.56 430 VAL A CA 1
ATOM 3461 C C . VAL A 1 430 ? 29.167 -12.087 19.656 1.00 54.56 430 VAL A C 1
ATOM 3463 O O . VAL A 1 430 ? 29.517 -12.777 20.607 1.00 54.56 430 VAL A O 1
ATOM 3466 N N . LYS A 1 431 ? 29.995 -11.195 19.089 1.00 56.72 431 LYS A N 1
ATOM 3467 C CA . LYS A 1 431 ? 31.369 -10.985 19.569 1.00 56.72 431 LYS A CA 1
ATOM 3468 C C . LYS A 1 431 ? 31.405 -10.415 20.993 1.00 56.72 431 LYS A C 1
ATOM 3470 O O . LYS A 1 431 ? 32.157 -10.909 21.818 1.00 56.72 431 LYS A O 1
ATOM 3475 N N . ARG A 1 432 ? 30.533 -9.451 21.317 1.00 56.88 432 ARG A N 1
ATOM 3476 C CA . ARG A 1 432 ? 30.422 -8.914 22.685 1.00 56.88 432 ARG A CA 1
ATOM 3477 C C . ARG A 1 432 ? 29.892 -9.933 23.687 1.00 56.88 432 ARG A C 1
ATOM 3479 O O . ARG A 1 432 ? 30.314 -9.882 24.831 1.00 56.88 432 ARG A O 1
ATOM 3486 N N . GLU A 1 433 ? 28.980 -10.821 23.301 1.00 54.16 433 GLU A N 1
ATOM 3487 C CA . GLU A 1 433 ? 28.489 -11.888 24.184 1.00 54.16 433 GLU A CA 1
ATOM 3488 C C . GLU A 1 433 ? 29.536 -12.981 24.411 1.00 54.16 433 GLU A C 1
ATOM 3490 O O . GLU A 1 433 ? 29.663 -13.447 25.540 1.00 54.16 433 GLU A O 1
ATOM 3495 N N . LEU A 1 434 ? 30.330 -13.333 23.393 1.00 59.84 434 LEU A N 1
ATOM 3496 C CA . LEU A 1 434 ? 31.480 -14.229 23.552 1.00 59.84 434 LEU A CA 1
ATOM 3497 C C . LEU A 1 434 ? 32.582 -13.606 24.417 1.00 59.84 434 LEU A C 1
ATOM 3499 O O . LEU A 1 434 ? 33.044 -14.269 25.339 1.00 59.84 434 LEU A O 1
ATOM 3503 N N . ASP A 1 435 ? 32.929 -12.332 24.213 1.00 58.69 435 ASP A N 1
ATOM 3504 C CA . ASP A 1 435 ? 33.918 -11.628 25.046 1.00 58.69 435 ASP A CA 1
ATOM 3505 C C . ASP A 1 435 ? 33.427 -11.484 26.506 1.00 58.69 435 ASP A C 1
ATOM 3507 O O . ASP A 1 435 ? 34.207 -11.553 27.454 1.00 58.69 435 ASP A O 1
ATOM 3511 N N . ARG A 1 436 ? 32.108 -11.347 26.724 1.00 56.06 436 ARG A N 1
ATOM 3512 C CA . ARG A 1 436 ? 31.515 -11.305 28.075 1.00 56.06 436 ARG A CA 1
ATOM 3513 C C . ARG A 1 436 ? 31.487 -12.669 28.764 1.00 56.06 436 ARG A C 1
ATOM 3515 O O . ARG A 1 436 ? 31.472 -12.705 29.991 1.00 56.06 436 ARG A O 1
ATOM 3522 N N . ARG A 1 437 ? 31.451 -13.759 27.992 1.00 54.69 437 ARG A N 1
ATOM 3523 C CA . ARG A 1 437 ? 31.541 -15.136 28.498 1.00 54.69 437 ARG A CA 1
ATOM 3524 C C . ARG A 1 437 ? 32.994 -15.554 28.741 1.00 54.69 437 ARG A C 1
ATOM 3526 O O . ARG A 1 437 ? 33.244 -16.231 29.726 1.00 54.69 437 ARG A O 1
ATOM 3533 N N . GLY A 1 438 ? 33.931 -15.092 27.909 1.00 52.62 438 GLY A N 1
ATOM 3534 C CA . GLY A 1 438 ? 35.372 -15.313 28.085 1.00 52.62 438 GLY A CA 1
ATOM 3535 C C . GLY A 1 438 ? 35.930 -14.655 29.349 1.00 52.62 438 GLY A C 1
ATOM 3536 O O . GLY A 1 438 ? 36.695 -15.271 30.077 1.00 52.62 438 GLY A O 1
ATOM 3537 N N . ASN A 1 439 ? 35.442 -13.465 29.713 1.00 53.06 439 ASN A N 1
ATOM 3538 C CA . ASN A 1 439 ? 35.872 -12.781 30.941 1.00 53.06 439 ASN A CA 1
ATOM 3539 C C . ASN A 1 439 ? 35.334 -13.388 32.259 1.00 53.06 439 ASN A C 1
ATOM 3541 O O . ASN A 1 439 ? 35.568 -12.811 33.320 1.00 53.06 439 ASN A O 1
ATOM 3545 N N . GLN A 1 440 ? 34.593 -14.503 32.226 1.00 52.94 440 GLN A N 1
ATOM 3546 C CA . GLN A 1 440 ? 34.203 -15.248 33.435 1.00 52.94 440 GLN A CA 1
ATOM 3547 C C . GLN A 1 440 ? 34.973 -16.565 33.619 1.00 52.94 440 GLN A C 1
ATOM 3549 O O . GLN A 1 440 ? 34.803 -17.198 34.658 1.00 52.94 440 GLN A O 1
ATOM 3554 N N . GLU A 1 441 ? 35.833 -16.958 32.672 1.00 52.03 441 GLU A N 1
ATOM 3555 C CA . GLU A 1 441 ? 36.544 -18.248 32.698 1.00 52.03 441 GLU A CA 1
ATOM 3556 C C . GLU A 1 441 ? 38.034 -18.130 32.308 1.00 52.03 441 GLU A C 1
ATOM 3558 O O . GLU A 1 441 ? 38.591 -19.043 31.710 1.00 52.03 441 GLU A O 1
ATOM 3563 N N . GLU A 1 442 ? 38.715 -17.035 32.663 1.00 50.12 442 GLU A N 1
ATOM 3564 C CA . GLU A 1 442 ? 40.179 -16.937 32.526 1.00 50.12 442 GLU A CA 1
ATOM 3565 C C . GLU A 1 442 ? 40.874 -16.773 33.885 1.00 50.12 442 GLU A C 1
ATOM 3567 O O . GLU A 1 442 ? 41.364 -15.709 34.252 1.00 50.12 442 GLU A O 1
ATOM 3572 N N . GLU A 1 443 ? 40.947 -17.887 34.613 1.00 49.91 443 GLU A N 1
ATOM 3573 C CA . GLU A 1 443 ? 42.090 -18.228 35.462 1.00 49.91 443 GLU A CA 1
ATOM 3574 C C . GLU A 1 443 ? 42.348 -19.740 35.311 1.00 49.91 443 GLU A C 1
ATOM 3576 O O . GLU A 1 443 ? 41.992 -20.516 36.182 1.00 49.91 443 GLU A O 1
ATOM 3581 N N . GLU A 1 444 ? 42.843 -20.169 34.139 1.00 46.22 444 GLU A N 1
ATOM 3582 C CA . GLU A 1 444 ? 43.823 -21.264 33.965 1.00 46.22 444 GLU A CA 1
ATOM 3583 C C . GLU A 1 444 ? 44.048 -21.613 32.471 1.00 46.22 444 GLU A C 1
ATOM 3585 O O . GLU A 1 444 ? 43.249 -22.283 31.830 1.00 46.22 444 GLU A O 1
ATOM 3590 N N . VAL A 1 445 ? 45.225 -21.214 31.973 1.00 45.09 445 VAL A N 1
ATOM 3591 C CA . VAL A 1 445 ? 46.166 -22.047 31.194 1.00 45.09 445 VAL A CA 1
ATOM 3592 C C . VAL A 1 445 ? 45.845 -22.457 29.731 1.00 45.09 445 VAL A C 1
ATOM 3594 O O . VAL A 1 445 ? 44.894 -23.158 29.409 1.00 45.09 445 VAL A O 1
ATOM 3597 N N . CYS A 1 446 ? 46.856 -22.157 28.899 1.00 40.12 446 CYS A N 1
ATOM 3598 C CA . CYS A 1 446 ? 47.291 -22.753 27.624 1.00 40.12 446 CYS A CA 1
ATOM 3599 C C . CYS A 1 446 ? 46.920 -22.076 26.290 1.00 40.12 446 CYS A C 1
ATOM 3601 O O . CYS A 1 446 ? 45.857 -22.248 25.701 1.00 40.12 446 CYS A O 1
ATOM 3603 N N . GLU A 1 447 ? 47.957 -21.412 25.769 1.00 48.47 447 GLU A N 1
ATOM 3604 C CA . GLU A 1 447 ? 48.224 -21.045 24.383 1.00 48.47 447 GLU A CA 1
ATOM 3605 C C . GLU A 1 447 ? 47.863 -22.153 23.379 1.00 48.47 447 GLU A C 1
ATOM 3607 O O . GLU A 1 447 ? 48.354 -23.280 23.436 1.00 48.47 447 GLU A O 1
ATOM 3612 N N . GLY A 1 448 ? 47.045 -21.789 22.396 1.00 41.53 448 GLY A N 1
ATOM 3613 C CA . GLY A 1 448 ? 46.676 -22.651 21.280 1.00 41.53 448 GLY A CA 1
ATOM 3614 C C . GLY A 1 448 ? 45.772 -21.911 20.306 1.00 41.53 448 GLY A C 1
ATOM 3615 O O . GLY A 1 448 ? 44.602 -22.248 20.162 1.00 41.53 448 GLY A O 1
ATOM 3616 N N . ALA A 1 449 ? 46.299 -20.864 19.666 1.00 46.25 449 ALA A N 1
ATOM 3617 C CA . ALA A 1 449 ? 45.588 -20.043 18.688 1.00 46.25 449 ALA A CA 1
ATOM 3618 C C . ALA A 1 449 ? 45.248 -20.839 17.409 1.00 46.25 449 ALA A C 1
ATOM 3620 O O . ALA A 1 449 ? 45.901 -20.717 16.374 1.00 46.25 449 ALA A O 1
ATOM 3621 N N . MET A 1 450 ? 44.200 -21.658 17.475 1.00 43.12 450 MET A N 1
ATOM 3622 C CA . MET A 1 450 ? 43.499 -22.204 16.317 1.00 43.12 450 MET A CA 1
ATOM 3623 C C . MET A 1 450 ? 42.328 -21.279 15.991 1.00 43.12 450 MET A C 1
ATOM 3625 O O . MET A 1 450 ? 41.421 -21.085 16.795 1.00 43.12 450 MET A O 1
ATOM 3629 N N . SER A 1 451 ? 42.376 -20.708 14.789 1.00 46.31 451 SER A N 1
ATOM 3630 C CA . SER A 1 451 ? 41.312 -19.938 14.147 1.00 46.31 451 SER A CA 1
ATOM 3631 C C . SER A 1 451 ? 39.940 -20.598 14.358 1.00 46.31 451 SER A C 1
ATOM 3633 O O . SER A 1 451 ? 39.602 -21.586 13.701 1.00 46.31 451 SER A O 1
ATOM 3635 N N . SER A 1 452 ? 39.143 -20.053 15.279 1.00 40.03 452 SER A N 1
ATOM 3636 C CA . SER A 1 452 ? 37.750 -20.439 15.492 1.00 40.03 452 SER A CA 1
ATOM 3637 C C . SER A 1 452 ? 36.920 -19.923 14.320 1.00 40.03 452 SER A C 1
ATOM 3639 O O . SER A 1 452 ? 36.359 -18.829 14.309 1.00 40.03 452 SER A O 1
ATOM 3641 N N . ARG A 1 453 ? 36.899 -20.730 13.260 1.00 45.09 453 ARG A N 1
ATOM 3642 C CA . ARG A 1 453 ? 36.051 -20.543 12.089 1.00 45.09 453 ARG A CA 1
ATOM 3643 C C . ARG A 1 453 ? 34.594 -20.646 12.549 1.00 45.09 453 ARG A C 1
ATOM 3645 O O . ARG A 1 453 ? 34.103 -21.743 12.805 1.00 45.09 453 ARG A O 1
ATOM 3652 N N . GLU A 1 454 ? 33.946 -19.490 12.696 1.00 39.94 454 GLU A N 1
ATOM 3653 C CA . GLU A 1 454 ? 32.511 -19.335 12.974 1.00 39.94 454 GLU A CA 1
ATOM 3654 C C . GLU A 1 454 ? 31.724 -20.334 12.095 1.00 39.94 454 GLU A C 1
ATOM 3656 O O . GLU A 1 454 ? 32.011 -20.434 10.892 1.00 39.94 454 GLU A O 1
ATOM 3661 N N . PRO A 1 455 ? 30.790 -21.128 12.658 1.00 47.22 455 PRO A N 1
ATOM 3662 C CA . PRO A 1 455 ? 30.069 -22.128 11.882 1.00 47.22 455 PRO A CA 1
ATOM 3663 C C . PRO A 1 455 ? 29.355 -21.451 10.702 1.00 47.22 455 PRO A C 1
ATOM 3665 O O . PRO A 1 455 ? 28.775 -20.372 10.872 1.00 47.22 455 PRO A O 1
ATOM 3668 N N . PRO A 1 456 ? 29.397 -22.044 9.493 1.00 51.81 456 PRO A N 1
ATOM 3669 C CA . PRO A 1 456 ? 28.795 -21.447 8.311 1.00 51.81 456 PRO A CA 1
ATOM 3670 C C . PRO A 1 456 ? 27.301 -21.228 8.559 1.00 51.81 456 PRO A C 1
ATOM 3672 O O . PRO A 1 456 ? 26.542 -22.177 8.755 1.00 51.81 456 PRO A O 1
ATOM 3675 N N . ARG A 1 457 ? 26.887 -19.954 8.580 1.00 58.53 457 ARG A N 1
ATOM 3676 C CA . ARG A 1 457 ? 25.480 -19.566 8.731 1.00 58.53 457 ARG A CA 1
ATOM 3677 C C . ARG A 1 457 ? 24.652 -20.262 7.657 1.00 58.53 457 ARG A C 1
ATOM 3679 O O . ARG A 1 457 ? 25.065 -20.318 6.496 1.00 58.53 457 ARG A O 1
ATOM 3686 N N . ALA A 1 458 ? 23.483 -20.768 8.049 1.00 61.66 458 ALA A N 1
ATOM 3687 C CA . ALA A 1 458 ? 22.553 -21.391 7.119 1.00 61.66 458 ALA A CA 1
ATOM 3688 C C . ALA A 1 458 ? 22.283 -20.446 5.927 1.00 61.66 458 ALA A C 1
ATOM 3690 O O . ALA A 1 458 ? 22.101 -19.240 6.133 1.00 61.66 458 ALA A O 1
ATOM 3691 N N . PRO A 1 459 ? 22.292 -20.957 4.684 1.00 70.50 459 PRO A N 1
ATOM 3692 C CA . PRO A 1 459 ? 22.125 -20.128 3.500 1.00 70.50 459 PRO A CA 1
ATOM 3693 C C . PRO A 1 459 ? 20.749 -19.455 3.512 1.00 70.50 459 PRO A C 1
ATOM 3695 O O . PRO A 1 459 ? 19.713 -20.117 3.564 1.00 70.50 459 PRO A O 1
ATOM 3698 N N . ARG A 1 460 ? 20.754 -18.119 3.475 1.00 81.44 460 ARG A N 1
ATOM 3699 C CA . ARG A 1 460 ? 19.550 -17.281 3.444 1.00 81.44 460 ARG A CA 1
ATOM 3700 C C . ARG A 1 460 ? 18.783 -17.521 2.140 1.00 81.44 460 ARG A C 1
ATOM 3702 O O . ARG A 1 460 ? 19.398 -17.536 1.070 1.00 81.44 460 ARG A O 1
ATOM 3709 N N . ALA A 1 461 ? 17.462 -17.696 2.211 1.00 87.75 461 ALA A N 1
ATOM 3710 C CA . ALA A 1 461 ? 16.653 -17.976 1.021 1.00 87.75 461 ALA A CA 1
ATOM 3711 C C . ALA A 1 461 ? 16.679 -16.766 0.066 1.00 87.75 461 ALA A C 1
ATOM 3713 O O . ALA A 1 461 ? 16.488 -15.646 0.538 1.00 87.75 461 ALA A O 1
ATOM 3714 N N . PRO A 1 462 ? 16.937 -16.950 -1.241 1.00 91.44 462 PRO A N 1
ATOM 3715 C CA . PRO A 1 462 ? 17.156 -15.849 -2.180 1.00 91.44 462 PRO A CA 1
ATOM 3716 C C . PRO A 1 462 ? 15.913 -14.968 -2.363 1.00 91.44 462 PRO A C 1
ATOM 3718 O O . PRO A 1 462 ? 14.787 -15.416 -2.150 1.00 91.44 462 PRO A O 1
ATOM 3721 N N . LEU A 1 463 ? 16.121 -13.728 -2.814 1.00 93.00 463 LEU A N 1
ATOM 3722 C CA . LEU A 1 463 ? 15.032 -12.844 -3.231 1.00 93.00 463 LEU A CA 1
ATOM 3723 C C . LEU A 1 463 ? 14.398 -13.400 -4.511 1.00 93.00 463 LEU A C 1
ATOM 3725 O O . LEU A 1 463 ? 15.101 -13.717 -5.468 1.00 93.00 463 LEU A O 1
ATOM 3729 N N . GLN A 1 464 ? 13.077 -13.494 -4.538 1.00 94.38 464 GLN A N 1
ATOM 3730 C CA . GLN A 1 464 ? 12.297 -13.957 -5.676 1.00 94.38 464 GLN A CA 1
ATOM 3731 C C . GLN A 1 464 ? 11.408 -12.826 -6.188 1.00 94.38 464 GLN A C 1
ATOM 3733 O O . GLN A 1 464 ? 10.619 -12.262 -5.432 1.00 94.38 464 GLN A O 1
ATOM 3738 N N . ILE A 1 465 ? 11.500 -12.520 -7.480 1.00 93.44 465 ILE A N 1
ATOM 3739 C CA . ILE A 1 465 ? 10.622 -11.559 -8.157 1.00 93.44 465 ILE A CA 1
ATOM 3740 C C . ILE A 1 465 ? 9.870 -12.309 -9.252 1.00 93.44 465 ILE A C 1
ATOM 3742 O O . ILE A 1 465 ? 10.478 -12.891 -10.151 1.00 93.44 465 ILE A O 1
ATOM 3746 N N . LYS A 1 466 ? 8.542 -12.345 -9.152 1.00 93.25 466 LYS A N 1
ATOM 3747 C CA . LYS A 1 466 ? 7.669 -13.068 -10.078 1.00 93.25 466 LYS A CA 1
ATOM 3748 C C . LYS A 1 466 ? 7.113 -12.108 -11.120 1.00 93.25 466 LYS A C 1
ATOM 3750 O O . LYS A 1 466 ? 6.504 -11.102 -10.771 1.00 93.25 466 LYS A O 1
ATOM 3755 N N . TYR A 1 467 ? 7.266 -12.465 -12.386 1.00 91.31 467 TYR A N 1
ATOM 3756 C CA . TYR A 1 467 ? 6.794 -11.732 -13.553 1.00 91.31 467 TYR A CA 1
ATOM 3757 C C . TYR A 1 467 ? 5.742 -12.555 -14.295 1.00 91.31 467 TYR A C 1
ATOM 3759 O O . TYR A 1 467 ? 5.902 -13.766 -14.452 1.00 91.31 467 TYR A O 1
ATOM 3767 N N . ARG A 1 468 ? 4.688 -11.910 -14.792 1.00 90.50 468 ARG A N 1
ATOM 3768 C CA . ARG A 1 468 ? 3.650 -12.513 -15.637 1.00 90.50 468 ARG A CA 1
ATOM 3769 C C . ARG A 1 468 ? 3.587 -11.770 -16.965 1.00 90.50 468 ARG A C 1
ATOM 3771 O O . ARG A 1 468 ? 3.604 -10.543 -16.975 1.00 90.50 468 ARG A O 1
ATOM 3778 N N . ALA A 1 469 ? 3.520 -12.510 -18.069 1.00 88.00 469 ALA A N 1
ATOM 3779 C CA . ALA A 1 469 ? 3.336 -11.920 -19.394 1.00 88.00 469 ALA A CA 1
ATOM 3780 C C . ALA A 1 469 ? 1.986 -11.185 -19.475 1.00 88.00 469 ALA A C 1
ATOM 3782 O O . ALA A 1 469 ? 0.973 -11.724 -19.028 1.00 88.00 469 ALA A O 1
ATOM 3783 N N . THR A 1 470 ? 1.969 -9.981 -20.052 1.00 83.06 470 THR A N 1
ATOM 3784 C CA . THR A 1 470 ? 0.744 -9.173 -20.207 1.00 83.06 470 THR A CA 1
ATOM 3785 C C . THR A 1 470 ? -0.028 -9.481 -21.485 1.00 83.06 470 THR A C 1
ATOM 3787 O O . THR A 1 470 ? -1.225 -9.217 -21.555 1.00 83.06 470 THR A O 1
ATOM 3790 N N . LYS A 1 471 ? 0.634 -10.042 -22.506 1.00 79.12 471 LYS A N 1
ATOM 3791 C CA . LYS A 1 471 ? 0.015 -10.329 -23.806 1.00 79.12 471 LYS A CA 1
ATOM 3792 C C . LYS A 1 471 ? -0.724 -11.671 -23.805 1.00 79.12 471 LYS A C 1
ATOM 3794 O O . LYS A 1 471 ? -0.160 -12.697 -23.430 1.00 79.12 471 LYS A O 1
ATOM 3799 N N . GLU A 1 472 ? -1.973 -11.630 -24.272 1.00 53.16 472 GLU A N 1
ATOM 3800 C CA . GLU A 1 472 ? -2.938 -12.733 -24.407 1.00 53.16 472 GLU A CA 1
ATOM 3801 C C . GLU A 1 472 ? -2.574 -13.751 -25.506 1.00 53.16 472 GLU A C 1
ATOM 3803 O O . GLU A 1 472 ? -3.362 -14.032 -26.407 1.00 53.16 472 GLU A O 1
ATOM 3808 N N . GLU A 1 473 ? -1.392 -14.357 -25.457 1.00 58.88 473 GLU A N 1
ATOM 3809 C CA . GLU A 1 473 ? -1.265 -15.678 -26.079 1.00 58.88 473 GLU A CA 1
ATOM 3810 C C . GLU A 1 473 ? -1.773 -16.722 -25.079 1.00 58.88 473 GLU A C 1
ATOM 3812 O O . GLU A 1 473 ? -1.584 -16.568 -23.874 1.00 58.88 473 GLU A O 1
ATOM 3817 N N . ALA A 1 474 ? -2.446 -17.773 -25.562 1.00 52.94 474 ALA A N 1
ATOM 3818 C CA . ALA A 1 474 ? -3.240 -18.745 -24.788 1.00 52.94 474 ALA A CA 1
ATOM 3819 C C . ALA A 1 474 ? -2.506 -19.488 -23.640 1.00 52.94 474 ALA A C 1
ATOM 3821 O O . ALA A 1 474 ? -3.084 -20.355 -22.985 1.00 52.94 474 ALA A O 1
ATOM 3822 N N . VAL A 1 475 ? -1.241 -19.161 -23.373 1.00 73.06 475 VAL A N 1
ATOM 3823 C CA . VAL A 1 475 ? -0.410 -19.709 -22.305 1.00 73.06 475 VAL A CA 1
ATOM 3824 C C . VAL A 1 475 ? 0.116 -18.566 -21.434 1.00 73.06 475 VAL A C 1
ATOM 3826 O O . VAL A 1 475 ? 1.056 -17.865 -21.806 1.00 73.06 475 VAL A O 1
ATOM 3829 N N . VAL A 1 476 ? -0.445 -18.415 -20.230 1.00 74.81 476 VAL A N 1
ATOM 3830 C CA . VAL A 1 476 ? 0.067 -17.482 -19.212 1.00 74.81 476 VAL A CA 1
ATOM 3831 C C . VAL A 1 476 ? 1.457 -17.945 -18.769 1.00 74.81 476 VAL A C 1
ATOM 3833 O O . VAL A 1 476 ? 1.596 -18.870 -17.967 1.00 74.81 476 VAL A O 1
ATOM 3836 N N . ARG A 1 477 ? 2.509 -17.305 -19.287 1.00 83.62 477 ARG A N 1
ATOM 3837 C CA . ARG A 1 477 ? 3.889 -17.577 -18.865 1.00 83.62 477 ARG A CA 1
ATOM 3838 C C . ARG A 1 477 ? 4.222 -16.760 -17.620 1.00 83.62 477 ARG A C 1
ATOM 3840 O O . ARG A 1 477 ? 4.083 -15.537 -17.614 1.00 83.62 477 ARG A O 1
ATOM 3847 N N . THR A 1 478 ? 4.682 -17.450 -16.578 1.00 88.69 478 THR A N 1
ATOM 3848 C CA . THR A 1 478 ? 5.182 -16.836 -15.342 1.00 88.69 478 THR A CA 1
ATOM 3849 C C . THR A 1 478 ? 6.676 -17.112 -15.223 1.00 88.69 478 THR A C 1
ATOM 3851 O O . THR A 1 478 ? 7.094 -18.264 -15.312 1.00 88.69 478 THR A O 1
ATOM 3854 N N . TYR A 1 479 ? 7.473 -16.070 -15.005 1.00 89.12 479 TYR A N 1
ATOM 3855 C CA . TYR A 1 479 ? 8.918 -16.161 -14.792 1.00 89.12 479 TYR A CA 1
ATOM 3856 C C . TYR A 1 479 ? 9.243 -15.757 -13.360 1.00 89.12 479 TYR A C 1
ATOM 3858 O O . TYR A 1 479 ? 8.692 -14.789 -12.850 1.00 89.12 479 TYR A O 1
ATOM 3866 N N . THR A 1 480 ? 10.132 -16.494 -12.695 1.00 91.81 480 THR A N 1
ATOM 3867 C CA . THR A 1 480 ? 10.599 -16.142 -11.346 1.00 91.81 480 THR A CA 1
ATOM 3868 C C . THR A 1 480 ? 12.087 -15.842 -11.398 1.00 91.81 480 THR A C 1
ATOM 3870 O O . THR A 1 480 ? 12.903 -16.747 -11.570 1.00 91.81 480 THR A O 1
ATOM 3873 N N . LEU A 1 481 ? 12.441 -14.570 -11.242 1.00 91.25 481 LEU A N 1
ATOM 3874 C CA . LEU A 1 481 ? 13.819 -14.132 -11.096 1.00 91.25 481 LEU A CA 1
ATOM 3875 C C . LEU A 1 481 ? 14.278 -14.428 -9.668 1.00 91.25 481 LEU A C 1
ATOM 3877 O O . LEU A 1 481 ? 13.708 -13.904 -8.714 1.00 91.25 481 LEU A O 1
ATOM 3881 N N . THR A 1 482 ? 15.300 -15.270 -9.528 1.00 92.31 482 THR A N 1
ATOM 3882 C CA . THR A 1 482 ? 15.868 -15.644 -8.227 1.00 92.31 482 THR A CA 1
ATOM 3883 C C . THR A 1 482 ? 17.225 -14.984 -8.053 1.00 92.31 482 THR A C 1
ATOM 3885 O O . THR A 1 482 ? 18.158 -15.261 -8.804 1.00 92.31 482 THR A O 1
ATOM 3888 N N . VAL A 1 483 ? 17.341 -14.120 -7.051 1.00 92.00 483 VAL A N 1
ATOM 3889 C CA . VAL A 1 483 ? 18.509 -13.271 -6.834 1.00 92.00 483 VAL A CA 1
ATOM 3890 C C . VAL A 1 483 ? 19.224 -13.699 -5.550 1.00 92.00 483 VAL A C 1
ATOM 3892 O O . VAL A 1 483 ? 18.664 -13.577 -4.455 1.00 92.00 483 VAL A O 1
ATOM 3895 N N . PRO A 1 484 ? 20.477 -14.177 -5.644 1.00 92.38 484 PRO A N 1
ATOM 3896 C CA . PRO A 1 484 ? 21.286 -14.497 -4.477 1.00 92.38 484 PRO A CA 1
ATOM 3897 C C . PRO A 1 484 ? 21.594 -13.262 -3.621 1.00 92.38 484 PRO A C 1
ATOM 3899 O O . PRO A 1 484 ? 21.927 -12.191 -4.132 1.00 92.38 484 PRO A O 1
ATOM 3902 N N . TRP A 1 485 ? 21.593 -13.434 -2.297 1.00 90.69 485 TRP A N 1
ATOM 3903 C CA . TRP A 1 485 ? 21.931 -12.362 -1.352 1.00 90.69 485 TRP A CA 1
ATOM 3904 C C . TRP A 1 485 ? 23.352 -11.822 -1.516 1.00 90.69 485 TRP A C 1
ATOM 3906 O O . TRP A 1 485 ? 23.579 -10.634 -1.304 1.00 90.69 485 TRP A O 1
ATOM 3916 N N . SER A 1 486 ? 24.309 -12.657 -1.927 1.00 90.06 486 SER A N 1
ATOM 3917 C CA . SER A 1 486 ? 25.678 -12.220 -2.228 1.00 90.06 486 SER A CA 1
ATOM 3918 C C . SER A 1 486 ? 25.713 -11.175 -3.347 1.00 90.06 486 SER A C 1
ATOM 3920 O O . SER A 1 486 ? 26.431 -10.182 -3.233 1.00 90.06 486 SER A O 1
ATOM 3922 N N . THR A 1 487 ? 24.894 -11.354 -4.387 1.00 91.06 487 THR A N 1
ATOM 3923 C CA . THR A 1 487 ? 24.741 -10.388 -5.481 1.00 91.06 487 THR A CA 1
ATOM 3924 C C . THR A 1 487 ? 24.159 -9.077 -4.966 1.00 91.06 487 THR A C 1
ATOM 3926 O O . THR A 1 487 ? 24.724 -8.020 -5.240 1.00 91.06 487 THR A O 1
ATOM 3929 N N . LEU A 1 488 ? 23.085 -9.137 -4.168 1.00 90.56 488 LEU A N 1
ATOM 3930 C CA . LEU A 1 488 ? 22.447 -7.949 -3.587 1.00 90.56 488 LEU A CA 1
ATOM 3931 C C . LEU A 1 488 ? 23.397 -7.170 -2.670 1.00 90.56 488 LEU A C 1
ATOM 3933 O O . LEU A 1 488 ? 23.452 -5.946 -2.755 1.00 90.56 488 LEU A O 1
ATOM 3937 N N . ARG A 1 489 ? 24.190 -7.861 -1.838 1.00 90.25 489 ARG A N 1
ATOM 3938 C CA . ARG A 1 489 ? 25.222 -7.229 -0.997 1.00 90.25 489 ARG A CA 1
ATOM 3939 C C . ARG A 1 489 ? 26.264 -6.507 -1.834 1.00 90.25 489 ARG A C 1
ATOM 3941 O O . ARG A 1 489 ? 26.526 -5.335 -1.585 1.00 90.25 489 ARG A O 1
ATOM 3948 N N . ARG A 1 490 ? 26.817 -7.190 -2.840 1.00 90.19 490 ARG A N 1
ATOM 3949 C CA . ARG A 1 490 ? 27.831 -6.620 -3.733 1.00 90.19 490 ARG A CA 1
ATOM 3950 C C . ARG A 1 490 ? 27.298 -5.380 -4.450 1.00 90.19 490 ARG A C 1
ATOM 3952 O O . ARG A 1 490 ? 27.991 -4.3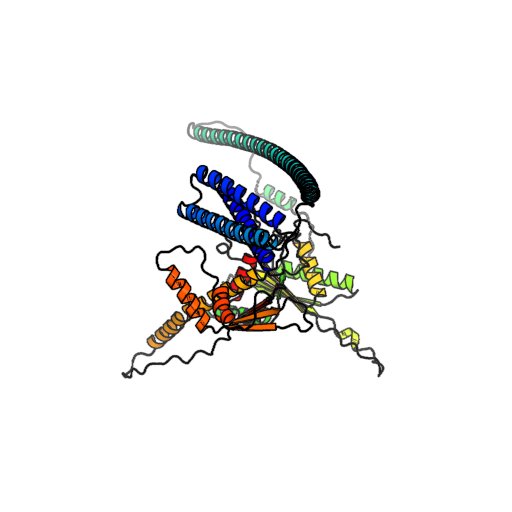72 -4.504 1.00 90.19 490 ARG A O 1
ATOM 3959 N N . LEU A 1 491 ? 26.070 -5.440 -4.968 1.00 88.56 491 LEU A N 1
ATOM 3960 C CA . LEU A 1 491 ? 25.431 -4.297 -5.623 1.00 88.56 491 LEU A CA 1
ATOM 3961 C C . LEU A 1 491 ? 25.197 -3.143 -4.646 1.00 88.56 491 LEU A C 1
ATOM 3963 O O . LEU A 1 491 ? 25.512 -2.002 -4.967 1.00 88.56 491 LEU A O 1
ATOM 3967 N N . LEU A 1 492 ? 24.704 -3.430 -3.438 1.00 87.12 492 LEU A N 1
ATOM 3968 C CA . LEU A 1 492 ? 24.504 -2.411 -2.410 1.00 87.12 492 LEU A CA 1
ATOM 3969 C C . LEU A 1 492 ? 25.834 -1.744 -2.016 1.00 87.12 492 LEU A C 1
ATOM 3971 O O . LEU A 1 492 ? 25.906 -0.525 -1.881 1.00 87.12 492 LEU A O 1
ATOM 3975 N N . GLU A 1 493 ? 26.907 -2.520 -1.874 1.00 87.00 493 GLU A N 1
ATOM 3976 C CA . GLU A 1 493 ? 28.256 -2.014 -1.600 1.00 87.00 493 GLU A CA 1
ATOM 3977 C C . GLU A 1 493 ? 28.794 -1.147 -2.732 1.00 87.00 493 GLU A C 1
ATOM 3979 O O . GLU A 1 493 ? 29.321 -0.075 -2.452 1.00 87.00 493 GLU A O 1
ATOM 3984 N N . GLN A 1 494 ? 28.588 -1.549 -3.988 1.00 84.56 494 GLN A N 1
ATOM 3985 C CA . GLN A 1 494 ? 28.921 -0.734 -5.158 1.00 84.56 494 GLN A CA 1
ATOM 3986 C C . GLN A 1 494 ? 28.141 0.586 -5.170 1.00 84.56 494 GLN A C 1
ATOM 3988 O O . GLN A 1 494 ? 28.717 1.638 -5.429 1.00 84.56 494 GLN A O 1
ATOM 3993 N N . THR A 1 495 ? 26.845 0.567 -4.839 1.00 81.44 495 THR A N 1
ATOM 3994 C CA . THR A 1 495 ? 26.056 1.808 -4.772 1.00 81.44 495 THR A CA 1
ATOM 3995 C C . THR A 1 495 ? 26.499 2.724 -3.630 1.00 81.44 495 THR A C 1
ATOM 3997 O O . THR A 1 495 ? 26.512 3.942 -3.792 1.00 81.44 495 THR A O 1
ATOM 4000 N N . ASN A 1 496 ? 26.920 2.157 -2.496 1.00 77.31 496 ASN A N 1
ATOM 4001 C CA . ASN A 1 496 ? 27.379 2.927 -1.341 1.00 77.31 496 ASN A CA 1
ATOM 4002 C C . ASN A 1 496 ? 28.804 3.473 -1.524 1.00 77.31 496 ASN A C 1
ATOM 4004 O O . ASN A 1 496 ? 29.086 4.585 -1.084 1.00 77.31 496 ASN A O 1
ATOM 4008 N N . SER A 1 497 ? 29.703 2.727 -2.176 1.00 66.56 497 SER A N 1
ATOM 4009 C CA . SER A 1 497 ? 31.079 3.175 -2.430 1.00 66.56 497 SER A CA 1
ATOM 4010 C C . SER A 1 497 ? 31.128 4.323 -3.436 1.00 66.56 497 SER A C 1
ATOM 4012 O O . SER A 1 497 ? 31.890 5.267 -3.247 1.00 66.56 497 SER A O 1
ATOM 4014 N N . VAL A 1 498 ? 30.252 4.299 -4.445 1.00 62.41 498 VAL A N 1
ATOM 4015 C CA . VAL A 1 498 ? 30.094 5.395 -5.412 1.00 62.41 498 VAL A CA 1
ATOM 4016 C C . VAL A 1 498 ? 29.491 6.643 -4.754 1.00 62.41 498 VAL A C 1
ATOM 4018 O O . VAL A 1 498 ? 29.879 7.756 -5.092 1.00 62.41 498 VAL A O 1
ATOM 4021 N N . ALA A 1 499 ? 28.598 6.482 -3.770 1.00 57.84 499 ALA A N 1
ATOM 4022 C CA . ALA A 1 499 ? 28.009 7.606 -3.038 1.00 57.84 499 ALA A CA 1
ATOM 4023 C C . ALA A 1 499 ? 28.995 8.314 -2.086 1.00 57.84 499 ALA A C 1
ATOM 4025 O O . ALA A 1 499 ? 28.783 9.475 -1.744 1.00 57.84 499 ALA A O 1
ATOM 4026 N N . SER A 1 500 ? 30.074 7.642 -1.669 1.00 54.31 500 SER A N 1
ATOM 4027 C CA . SER A 1 500 ? 31.073 8.204 -0.748 1.00 54.31 500 SER A CA 1
ATOM 4028 C C . SER A 1 500 ? 32.171 9.027 -1.444 1.00 54.31 500 SER A C 1
ATOM 4030 O O . SER A 1 500 ? 32.984 9.640 -0.754 1.00 54.31 500 SER A O 1
ATOM 4032 N N . GLY A 1 501 ? 32.205 9.048 -2.783 1.00 49.00 501 GLY A N 1
ATOM 4033 C CA . GLY A 1 501 ? 33.186 9.775 -3.595 1.00 49.00 501 GLY A CA 1
ATOM 4034 C C . GLY A 1 501 ? 32.547 10.876 -4.447 1.00 49.00 501 GLY A C 1
ATOM 4035 O O . GLY A 1 501 ? 32.265 10.676 -5.621 1.00 49.00 501 GLY A O 1
ATOM 4036 N N . ASP A 1 502 ? 32.320 12.041 -3.847 1.00 43.94 502 ASP A N 1
ATOM 4037 C CA . ASP A 1 502 ? 32.293 13.367 -4.491 1.00 43.94 502 ASP A CA 1
ATOM 4038 C C . ASP A 1 502 ? 31.367 13.636 -5.708 1.00 43.94 502 ASP A C 1
ATOM 4040 O O . ASP A 1 502 ? 31.578 14.591 -6.457 1.00 43.94 502 ASP A O 1
ATOM 4044 N N . ARG A 1 503 ? 30.288 12.868 -5.925 1.00 38.00 503 ARG A N 1
ATOM 4045 C CA . ARG A 1 503 ? 29.235 13.239 -6.896 1.00 38.00 503 ARG A CA 1
ATOM 4046 C C . ARG A 1 503 ? 27.833 12.940 -6.378 1.00 38.00 503 ARG A C 1
ATOM 4048 O O . ARG A 1 503 ? 27.430 11.791 -6.229 1.00 38.00 503 ARG A O 1
ATOM 4055 N N . THR A 1 504 ? 27.052 14.002 -6.200 1.00 35.25 504 THR A N 1
ATOM 4056 C CA . THR A 1 504 ? 25.606 14.016 -5.944 1.00 35.25 504 THR A CA 1
ATOM 4057 C C . THR A 1 504 ? 24.816 13.511 -7.162 1.00 35.25 504 THR A C 1
ATOM 4059 O O . THR A 1 504 ? 24.054 14.244 -7.792 1.00 35.25 504 THR A O 1
ATOM 4062 N N . SER A 1 505 ? 24.990 12.236 -7.528 1.00 33.91 505 SER A N 1
ATOM 4063 C CA . SER A 1 505 ? 24.107 11.580 -8.496 1.00 33.91 505 SER A CA 1
ATOM 4064 C C . SER A 1 505 ? 22.705 11.491 -7.897 1.00 33.91 505 SER A C 1
ATOM 4066 O O . SER A 1 505 ? 22.437 10.709 -6.988 1.00 33.91 505 SER A O 1
ATOM 4068 N N . THR A 1 506 ? 21.799 12.313 -8.419 1.00 37.44 506 THR A N 1
ATOM 4069 C CA . THR A 1 506 ? 20.381 12.425 -8.036 1.00 37.44 506 THR A CA 1
ATOM 4070 C C . THR A 1 506 ? 19.544 11.208 -8.442 1.00 37.44 506 THR A C 1
ATOM 4072 O O . THR A 1 506 ? 18.341 11.176 -8.199 1.00 37.44 506 THR A O 1
ATOM 4075 N N . TYR A 1 507 ? 20.169 10.209 -9.061 1.00 42.06 507 TYR A N 1
ATOM 4076 C CA . TYR A 1 507 ? 19.561 8.946 -9.440 1.00 42.06 507 TYR A CA 1
ATOM 4077 C C . TYR A 1 507 ? 20.506 7.837 -8.983 1.00 42.06 507 TYR A C 1
ATOM 4079 O O . TYR A 1 507 ? 21.449 7.473 -9.684 1.00 42.06 507 TYR A O 1
ATOM 4087 N N . VAL A 1 508 ? 20.309 7.358 -7.756 1.00 41.16 508 VAL A N 1
ATOM 4088 C CA . VAL A 1 508 ? 20.844 6.055 -7.353 1.00 41.16 508 VAL A CA 1
ATOM 4089 C C . VAL A 1 508 ? 19.923 5.046 -8.031 1.00 41.16 508 VAL A C 1
ATOM 4091 O O . VAL A 1 508 ? 18.752 5.007 -7.647 1.00 41.16 508 VAL A O 1
ATOM 4094 N N . PRO A 1 509 ? 20.385 4.286 -9.045 1.00 53.16 509 PRO A N 1
ATOM 4095 C CA . PRO A 1 509 ? 19.551 3.266 -9.664 1.00 53.16 509 PRO A CA 1
ATOM 4096 C C . PRO A 1 509 ? 19.021 2.352 -8.565 1.00 53.16 509 PRO A C 1
ATOM 4098 O O . PRO A 1 509 ? 19.779 1.962 -7.665 1.00 53.16 509 PRO A O 1
ATOM 4101 N N . GLU A 1 510 ? 17.722 2.065 -8.580 1.00 71.56 510 GLU A N 1
ATOM 4102 C CA . GLU A 1 510 ? 17.143 1.257 -7.516 1.00 71.56 510 GLU A CA 1
ATOM 4103 C C . GLU A 1 510 ? 17.845 -0.109 -7.520 1.00 71.56 510 GLU A C 1
ATOM 4105 O O . GLU A 1 510 ? 18.057 -0.707 -8.571 1.00 71.56 510 GLU A O 1
ATOM 4110 N N . LEU A 1 511 ? 18.255 -0.613 -6.350 1.00 83.06 511 LEU A N 1
ATOM 4111 C CA . LEU A 1 511 ? 18.978 -1.891 -6.211 1.00 83.06 511 LEU A CA 1
ATOM 4112 C C . LEU A 1 511 ? 18.320 -3.031 -7.015 1.00 83.06 511 LEU A C 1
ATOM 4114 O O . LEU A 1 511 ? 18.998 -3.904 -7.558 1.00 83.06 511 LEU A O 1
ATOM 4118 N N . ILE A 1 512 ? 16.990 -2.991 -7.101 1.00 86.69 512 ILE A N 1
ATOM 4119 C CA . ILE A 1 512 ? 16.172 -3.922 -7.872 1.00 86.69 512 ILE A CA 1
ATOM 4120 C C . ILE A 1 512 ? 16.336 -3.714 -9.380 1.00 86.69 512 ILE A C 1
ATOM 4122 O O . ILE A 1 512 ? 16.517 -4.696 -10.083 1.00 86.69 512 ILE A O 1
ATOM 4126 N N . GLU A 1 513 ? 16.374 -2.481 -9.884 1.00 85.62 513 GLU A N 1
ATOM 4127 C CA . GLU A 1 513 ? 16.632 -2.195 -11.304 1.00 85.62 513 GLU A CA 1
ATOM 4128 C C . GLU A 1 513 ? 18.041 -2.621 -11.733 1.00 85.62 513 GLU A C 1
ATOM 4130 O O . GLU A 1 513 ? 18.219 -3.167 -12.819 1.00 85.62 513 GLU A O 1
ATOM 4135 N N . LEU A 1 514 ? 19.054 -2.414 -10.881 1.00 85.69 514 LEU A N 1
ATOM 4136 C CA . LEU A 1 514 ? 20.412 -2.912 -11.147 1.00 85.69 514 LEU A CA 1
ATOM 4137 C C . LEU A 1 514 ? 20.435 -4.434 -11.234 1.00 85.69 514 LEU A C 1
ATOM 4139 O O . LEU A 1 514 ? 21.106 -5.006 -12.089 1.00 85.69 514 LEU A O 1
ATOM 4143 N N . THR A 1 515 ? 19.687 -5.078 -10.344 1.00 87.06 515 THR A N 1
ATOM 4144 C CA . THR A 1 515 ? 19.538 -6.527 -10.347 1.00 87.06 515 THR A CA 1
ATOM 4145 C C . THR A 1 515 ? 18.822 -6.987 -11.612 1.00 87.06 515 THR A C 1
ATOM 4147 O O . THR A 1 515 ? 19.316 -7.885 -12.281 1.00 87.06 515 THR A O 1
ATOM 4150 N N . GLU A 1 516 ? 17.714 -6.349 -11.988 1.00 86.38 516 GLU A N 1
ATOM 4151 C CA . GLU A 1 516 ? 17.007 -6.639 -13.234 1.00 86.38 516 GLU A CA 1
ATOM 4152 C C . GLU A 1 516 ? 17.953 -6.520 -14.426 1.00 86.38 516 GLU A C 1
ATOM 4154 O O . GLU A 1 516 ? 18.101 -7.501 -15.134 1.00 86.38 516 GLU A O 1
ATOM 4159 N N . ARG A 1 517 ? 18.681 -5.410 -14.601 1.00 85.94 517 ARG A N 1
ATOM 4160 C CA . ARG A 1 517 ? 19.627 -5.246 -15.724 1.00 85.94 517 ARG A CA 1
ATOM 4161 C C . ARG A 1 517 ? 20.650 -6.380 -15.809 1.00 85.94 517 ARG A C 1
ATOM 4163 O O . ARG A 1 517 ? 20.831 -6.954 -16.875 1.00 85.94 517 ARG A O 1
ATOM 4170 N N . LEU A 1 518 ? 21.246 -6.768 -14.678 1.00 85.81 518 LEU A N 1
ATOM 4171 C CA . LEU A 1 518 ? 22.234 -7.853 -14.636 1.00 85.81 518 LEU A CA 1
ATOM 4172 C C . LEU A 1 518 ? 21.694 -9.204 -15.117 1.00 85.81 518 LEU A C 1
ATOM 4174 O O . LEU A 1 518 ? 22.459 -10.001 -15.655 1.00 85.81 518 LEU A O 1
ATOM 4178 N N . TYR A 1 519 ? 20.414 -9.488 -14.877 1.00 82.94 519 TYR A N 1
ATOM 4179 C CA . TYR A 1 519 ? 19.803 -10.760 -15.263 1.00 82.94 519 TYR A CA 1
ATOM 4180 C C . TYR A 1 519 ? 19.028 -10.671 -16.583 1.00 82.94 519 TYR A C 1
ATOM 4182 O O . TYR A 1 519 ? 18.966 -11.662 -17.301 1.00 82.94 519 TYR A O 1
ATOM 4190 N N . VAL A 1 520 ? 18.473 -9.506 -16.923 1.00 80.88 520 VAL A N 1
ATOM 4191 C CA . VAL A 1 520 ? 17.703 -9.242 -18.148 1.00 80.88 520 VAL A CA 1
ATOM 4192 C C . VAL A 1 520 ? 18.580 -9.334 -19.380 1.00 80.88 520 VAL A C 1
ATOM 4194 O O . VAL A 1 520 ? 18.167 -9.973 -20.340 1.00 80.88 520 VAL A O 1
ATOM 4197 N N . ASP A 1 521 ? 19.803 -8.805 -19.331 1.00 77.19 521 ASP A N 1
ATOM 4198 C CA . ASP A 1 521 ? 20.737 -8.885 -20.461 1.00 77.19 521 ASP A CA 1
ATOM 4199 C C . ASP A 1 521 ? 21.097 -10.342 -20.820 1.00 77.19 521 ASP A C 1
ATOM 4201 O O . ASP A 1 521 ? 21.506 -10.634 -21.942 1.00 77.19 521 ASP A O 1
ATOM 4205 N N . ALA A 1 522 ? 20.919 -11.274 -19.877 1.00 76.00 522 ALA A N 1
ATOM 4206 C CA . ALA A 1 522 ? 21.143 -12.703 -20.070 1.00 76.00 522 ALA A CA 1
ATOM 4207 C C . ALA A 1 522 ? 19.866 -13.488 -20.433 1.00 76.00 522 ALA A C 1
ATOM 4209 O O . ALA A 1 522 ? 19.950 -14.681 -20.737 1.00 76.00 522 ALA A O 1
ATOM 4210 N N . LEU A 1 523 ? 18.683 -12.864 -20.382 1.00 75.94 523 LEU A N 1
ATOM 4211 C CA . LEU A 1 523 ? 17.422 -13.524 -20.701 1.00 75.94 523 LEU A CA 1
ATOM 4212 C C . LEU A 1 523 ? 17.132 -13.433 -22.206 1.00 75.94 523 LEU A C 1
ATOM 4214 O O . LEU A 1 523 ? 17.200 -12.356 -22.789 1.00 75.94 523 LEU A O 1
ATOM 4218 N N . PRO A 1 524 ? 16.699 -14.532 -22.849 1.00 72.12 524 PRO A N 1
ATOM 4219 C CA . PRO A 1 524 ? 16.309 -14.521 -24.260 1.00 72.12 524 PRO A CA 1
ATOM 4220 C C . PRO A 1 524 ? 14.934 -13.863 -24.503 1.00 72.12 524 PRO A C 1
ATOM 4222 O O . PRO A 1 524 ? 14.337 -14.059 -25.559 1.00 72.12 524 PRO A O 1
ATOM 4225 N N . VAL A 1 525 ? 14.383 -13.150 -23.514 1.00 73.94 525 VAL A N 1
ATOM 4226 C CA . VAL A 1 525 ? 13.005 -12.648 -23.508 1.00 73.94 525 VAL A CA 1
ATOM 4227 C C . VAL A 1 525 ? 12.985 -11.193 -23.062 1.00 73.94 525 VAL A C 1
ATOM 4229 O O . VAL A 1 525 ? 13.569 -10.844 -22.039 1.00 73.94 525 VAL A O 1
ATOM 4232 N N . ASP A 1 526 ? 12.252 -10.364 -23.803 1.00 77.19 526 ASP A N 1
ATOM 4233 C CA . ASP A 1 526 ? 12.034 -8.965 -23.457 1.00 77.19 526 ASP A CA 1
ATOM 4234 C C . ASP A 1 526 ? 11.027 -8.827 -22.298 1.00 77.19 526 ASP A C 1
ATOM 4236 O O . ASP A 1 526 ? 9.817 -9.037 -22.461 1.00 77.19 526 ASP A O 1
ATOM 4240 N N . LEU A 1 527 ? 11.536 -8.453 -21.117 1.00 75.56 527 LEU A N 1
ATOM 4241 C CA . LEU A 1 527 ? 10.724 -8.214 -19.921 1.00 75.56 527 LEU A CA 1
ATOM 4242 C C . LEU A 1 527 ? 9.832 -6.965 -20.021 1.00 75.56 527 LEU A C 1
ATOM 4244 O O . LEU A 1 527 ? 8.977 -6.783 -19.157 1.00 75.56 527 LEU A O 1
ATOM 4248 N N . SER A 1 528 ? 9.952 -6.138 -21.068 1.00 80.00 528 SER A N 1
ATOM 4249 C CA . SER A 1 528 ? 9.052 -4.993 -21.291 1.00 80.00 528 SER A CA 1
ATOM 4250 C C . SER A 1 528 ? 7.578 -5.406 -21.436 1.00 80.00 528 SER A C 1
ATOM 4252 O O . SER A 1 528 ? 6.672 -4.621 -21.167 1.00 80.00 528 SER A O 1
ATOM 4254 N N . THR A 1 529 ? 7.332 -6.664 -21.817 1.00 84.44 529 THR A N 1
ATOM 4255 C CA . THR A 1 529 ? 5.993 -7.259 -21.964 1.00 84.44 529 THR A CA 1
ATOM 4256 C C . THR A 1 529 ? 5.500 -7.987 -20.708 1.00 84.44 529 THR A C 1
ATOM 4258 O O . THR A 1 529 ? 4.519 -8.732 -20.765 1.00 84.44 529 THR A O 1
ATOM 4261 N N . TYR A 1 530 ? 6.176 -7.799 -19.570 1.00 87.31 530 TYR A N 1
ATOM 4262 C CA . TYR A 1 530 ? 5.889 -8.498 -18.323 1.00 87.31 530 TYR A CA 1
ATOM 4263 C C . TYR A 1 530 ? 5.584 -7.539 -17.170 1.00 87.31 530 TYR A C 1
ATOM 4265 O O . TYR A 1 530 ? 6.259 -6.534 -16.949 1.00 87.31 530 TYR A O 1
ATOM 4273 N N . GLU A 1 531 ? 4.601 -7.918 -16.360 1.00 89.56 531 GLU A N 1
ATOM 4274 C CA . GLU A 1 531 ? 4.241 -7.234 -15.121 1.00 89.56 531 GLU A CA 1
ATOM 4275 C C . GLU A 1 531 ? 4.732 -8.022 -13.906 1.00 89.56 531 GLU A C 1
ATOM 4277 O O . GLU A 1 531 ? 4.679 -9.254 -13.888 1.00 89.56 531 GLU A O 1
ATOM 4282 N N . ILE A 1 532 ? 5.195 -7.326 -12.862 1.00 90.56 532 ILE A N 1
ATOM 4283 C CA . ILE A 1 532 ? 5.536 -7.983 -11.592 1.00 90.56 532 ILE A CA 1
ATOM 4284 C C . ILE A 1 532 ? 4.240 -8.361 -10.884 1.00 90.56 532 ILE A C 1
ATOM 4286 O O . ILE A 1 532 ? 3.417 -7.507 -10.563 1.00 90.56 532 ILE A O 1
ATOM 4290 N N . VAL A 1 533 ? 4.103 -9.652 -10.602 1.00 92.50 533 VAL A N 1
ATOM 4291 C CA . VAL A 1 533 ? 2.955 -10.244 -9.907 1.00 92.50 533 VAL A CA 1
ATOM 4292 C C . VAL A 1 533 ? 3.260 -10.654 -8.475 1.00 92.50 533 VAL A C 1
ATOM 4294 O O . VAL A 1 533 ? 2.359 -11.089 -7.769 1.00 92.50 533 VAL A O 1
ATOM 4297 N N . GLY A 1 534 ? 4.504 -10.516 -8.027 1.00 93.38 534 GLY A N 1
ATOM 4298 C CA . GLY A 1 534 ? 4.830 -10.680 -6.619 1.00 93.38 534 GLY A CA 1
ATOM 4299 C C . GLY A 1 534 ? 6.317 -10.574 -6.334 1.00 93.38 534 GLY A C 1
ATOM 4300 O O . GLY A 1 534 ? 7.158 -10.830 -7.198 1.00 93.38 534 GLY A O 1
ATOM 4301 N N . VAL A 1 535 ? 6.632 -10.218 -5.098 1.00 94.31 535 VAL A N 1
ATOM 4302 C CA . VAL A 1 535 ? 7.987 -10.204 -4.545 1.00 94.31 535 VAL A CA 1
ATOM 4303 C C . VAL A 1 535 ? 7.981 -11.056 -3.287 1.00 94.31 535 VAL A C 1
ATOM 4305 O O . VAL A 1 535 ? 7.109 -10.890 -2.443 1.00 94.31 535 VAL A O 1
ATOM 4308 N N . ALA A 1 536 ? 8.954 -11.950 -3.144 1.00 95.38 536 ALA A N 1
ATOM 4309 C CA . ALA A 1 536 ? 9.112 -12.781 -1.958 1.00 95.38 536 ALA A CA 1
ATOM 4310 C C . ALA A 1 536 ? 10.577 -12.843 -1.518 1.00 95.38 536 ALA A C 1
ATOM 4312 O O . ALA A 1 536 ? 11.488 -12.959 -2.333 1.00 95.38 536 ALA A O 1
ATOM 4313 N N . MET A 1 537 ? 10.800 -12.791 -0.213 1.00 93.81 537 MET A N 1
ATOM 4314 C CA . MET A 1 537 ? 12.085 -13.014 0.446 1.00 93.81 537 MET A CA 1
ATOM 4315 C C . MET A 1 537 ? 11.872 -13.899 1.676 1.00 93.81 537 MET A C 1
ATOM 4317 O O . MET A 1 537 ? 10.741 -14.265 1.995 1.00 93.81 537 MET A O 1
ATOM 4321 N N . GLN A 1 538 ? 12.948 -14.261 2.375 1.00 91.62 538 GLN A N 1
ATOM 4322 C CA . GLN A 1 538 ? 12.865 -15.164 3.526 1.00 91.62 538 GLN A CA 1
ATOM 4323 C C . GLN A 1 538 ? 11.935 -14.650 4.636 1.00 91.62 538 GLN A C 1
ATOM 4325 O O . GLN A 1 538 ? 11.373 -15.446 5.380 1.00 91.62 538 GLN A O 1
ATOM 4330 N N . GLU A 1 539 ? 11.779 -13.334 4.755 1.00 92.44 539 GLU A N 1
ATOM 4331 C CA . GLU A 1 539 ? 11.056 -12.684 5.845 1.00 92.44 539 GLU A CA 1
ATOM 4332 C C . GLU A 1 539 ? 9.647 -12.212 5.468 1.00 92.44 539 GLU A C 1
ATOM 4334 O O . GLU A 1 539 ? 8.805 -12.088 6.357 1.00 92.44 539 GLU A O 1
ATOM 4339 N N . VAL A 1 540 ? 9.391 -11.909 4.191 1.00 94.69 540 VAL A N 1
ATOM 4340 C CA . VAL A 1 540 ? 8.137 -11.289 3.731 1.00 94.69 540 VAL A CA 1
ATOM 4341 C C . VAL A 1 540 ? 7.854 -11.607 2.262 1.00 94.69 540 VAL A C 1
ATOM 4343 O O . VAL A 1 540 ? 8.778 -11.734 1.459 1.00 94.69 540 VAL A O 1
ATOM 4346 N N . ALA A 1 541 ? 6.577 -11.690 1.895 1.00 95.50 541 ALA A N 1
ATOM 4347 C CA . ALA A 1 541 ? 6.124 -11.671 0.508 1.00 95.50 541 ALA A CA 1
ATOM 4348 C C . ALA A 1 541 ? 4.993 -10.655 0.303 1.00 95.50 541 ALA A C 1
ATOM 4350 O O . ALA A 1 541 ? 4.233 -10.377 1.230 1.00 95.50 541 ALA A O 1
ATOM 4351 N N . ALA A 1 542 ? 4.888 -10.097 -0.903 1.00 95.69 542 ALA A N 1
ATOM 4352 C CA . ALA A 1 542 ? 3.807 -9.198 -1.279 1.00 95.69 542 ALA A CA 1
ATOM 4353 C C . ALA A 1 542 ? 3.412 -9.301 -2.756 1.00 95.69 542 ALA A C 1
ATOM 4355 O O . ALA A 1 542 ? 4.254 -9.536 -3.626 1.00 95.69 542 ALA A O 1
ATOM 4356 N N . ASP A 1 543 ? 2.132 -9.039 -3.011 1.00 94.25 543 ASP A N 1
ATOM 4357 C CA . ASP A 1 543 ? 1.467 -9.145 -4.309 1.00 94.25 543 ASP A CA 1
ATOM 4358 C C . ASP A 1 543 ? 0.939 -7.768 -4.772 1.00 94.25 543 ASP A C 1
ATOM 4360 O O . ASP A 1 543 ? 0.638 -6.909 -3.936 1.00 94.25 543 ASP A O 1
ATOM 4364 N N . PRO A 1 544 ? 0.736 -7.542 -6.086 1.00 90.25 544 PRO A N 1
ATOM 4365 C CA . PRO A 1 544 ? 0.125 -6.312 -6.599 1.00 90.25 544 PRO A CA 1
ATOM 4366 C C . PRO A 1 544 ? -1.316 -6.122 -6.112 1.00 90.25 544 PRO A C 1
ATOM 4368 O O . PRO A 1 544 ? -1.791 -4.994 -6.026 1.00 90.25 544 PRO A O 1
ATOM 4371 N N . ASP A 1 545 ? -1.996 -7.202 -5.732 1.00 90.19 545 ASP A N 1
ATOM 4372 C CA . ASP A 1 545 ? -3.344 -7.167 -5.162 1.00 90.19 545 ASP A CA 1
ATOM 4373 C C . ASP A 1 545 ? -3.345 -6.750 -3.682 1.00 90.19 545 ASP A C 1
ATOM 4375 O O . ASP A 1 545 ? -4.298 -7.050 -2.980 1.00 90.19 545 ASP A O 1
ATOM 4379 N N . GLY A 1 546 ? -2.267 -6.155 -3.157 1.00 89.81 546 GLY A N 1
ATOM 4380 C CA . GLY A 1 546 ? -2.180 -5.712 -1.760 1.00 89.81 546 GLY A CA 1
ATOM 4381 C C . GLY A 1 546 ? -2.080 -6.850 -0.739 1.00 89.81 546 GLY A C 1
ATOM 4382 O O . GLY A 1 546 ? -2.186 -6.612 0.464 1.00 89.81 546 GLY A O 1
ATOM 4383 N N . GLY A 1 547 ? -1.889 -8.089 -1.199 1.00 94.19 547 GLY A N 1
ATOM 4384 C CA . GLY A 1 547 ? -1.608 -9.237 -0.342 1.00 94.19 547 GLY A CA 1
ATOM 4385 C C . GLY A 1 547 ? -0.203 -9.137 0.247 1.00 94.19 547 GLY A C 1
ATOM 4386 O O . GLY A 1 547 ? 0.740 -8.879 -0.493 1.00 94.19 547 GLY A O 1
ATOM 4387 N N . VAL A 1 548 ? -0.059 -9.343 1.555 1.00 95.56 548 VAL A N 1
ATOM 4388 C CA . VAL A 1 548 ? 1.219 -9.324 2.281 1.00 95.56 548 VAL A CA 1
ATOM 4389 C C . VAL A 1 548 ? 1.291 -10.526 3.220 1.00 95.56 548 VAL A C 1
ATOM 4391 O O . VAL A 1 548 ? 0.362 -10.790 3.981 1.00 95.56 548 VAL A O 1
ATOM 4394 N N . GLU A 1 549 ? 2.398 -11.256 3.190 1.00 96.00 549 GLU A N 1
ATOM 4395 C CA . GLU A 1 549 ? 2.671 -12.404 4.055 1.00 96.00 549 GLU A CA 1
ATOM 4396 C C . GLU A 1 549 ? 3.948 -12.167 4.849 1.00 96.00 549 GLU A C 1
ATOM 4398 O O . GLU A 1 549 ? 4.973 -11.787 4.290 1.00 96.00 549 GLU A O 1
ATOM 4403 N N . PHE A 1 550 ? 3.897 -12.423 6.155 1.00 95.06 550 PHE A N 1
ATOM 4404 C CA . PHE A 1 550 ? 5.056 -12.319 7.036 1.00 95.06 550 PHE A CA 1
ATOM 4405 C C . PHE A 1 550 ? 5.580 -13.712 7.375 1.00 95.06 550 PHE A C 1
ATOM 4407 O O . PHE A 1 550 ? 4.815 -14.591 7.773 1.00 95.06 550 PHE A O 1
ATOM 4414 N N . TYR A 1 551 ? 6.890 -13.899 7.280 1.00 93.44 551 TYR A N 1
ATOM 4415 C CA . TYR A 1 551 ? 7.583 -15.130 7.672 1.00 93.44 551 TYR A CA 1
ATOM 4416 C C . TYR A 1 551 ? 8.578 -14.898 8.816 1.00 93.44 551 TYR A C 1
ATOM 4418 O O . TYR A 1 551 ? 8.977 -15.849 9.481 1.00 93.44 551 TYR A O 1
ATOM 4426 N N . SER A 1 552 ? 8.940 -13.639 9.088 1.00 91.12 552 SER A N 1
ATOM 4427 C CA . SER A 1 552 ? 9.783 -13.242 10.217 1.00 91.12 552 SER A CA 1
ATOM 4428 C C . SER A 1 552 ? 9.276 -11.955 10.867 1.00 91.12 552 SER A C 1
ATOM 4430 O O . SER A 1 552 ? 8.842 -11.031 10.179 1.00 91.12 552 SER A O 1
ATOM 4432 N N . MET A 1 553 ? 9.381 -11.868 12.197 1.00 90.00 553 MET A N 1
ATOM 4433 C CA . MET A 1 553 ? 9.035 -10.657 12.956 1.00 90.00 553 MET A CA 1
ATOM 4434 C C . MET A 1 553 ? 10.027 -9.511 12.747 1.00 90.00 553 MET A C 1
ATOM 4436 O O . MET A 1 553 ? 9.695 -8.355 12.997 1.00 90.00 553 MET A O 1
ATOM 4440 N N . GLU A 1 554 ? 11.237 -9.817 12.280 1.00 88.88 554 GLU A N 1
ATOM 4441 C CA . GLU A 1 554 ? 12.349 -8.867 12.208 1.00 88.88 554 GLU A CA 1
ATOM 4442 C C . GLU A 1 554 ? 12.076 -7.692 11.261 1.00 88.88 554 GLU A C 1
ATOM 4444 O O . GLU A 1 554 ? 12.549 -6.587 11.513 1.00 88.88 554 GLU A O 1
ATOM 4449 N N . LEU A 1 555 ? 11.290 -7.912 10.200 1.00 88.75 555 LEU A N 1
ATOM 4450 C CA . LEU A 1 555 ? 10.955 -6.889 9.205 1.00 88.75 555 LEU A CA 1
ATOM 4451 C C . LEU A 1 555 ? 9.523 -6.361 9.307 1.00 88.75 555 LEU A C 1
ATOM 4453 O O . LEU A 1 555 ? 9.170 -5.481 8.529 1.00 88.75 555 LEU A O 1
ATOM 4457 N N . VAL A 1 556 ? 8.698 -6.834 10.248 1.00 92.06 556 VAL A N 1
ATOM 4458 C CA . VAL A 1 556 ? 7.278 -6.430 10.325 1.00 92.06 556 VAL A CA 1
ATOM 4459 C C . VAL A 1 556 ? 7.139 -4.911 10.426 1.00 92.06 556 VAL A C 1
ATOM 4461 O O . VAL A 1 556 ? 6.387 -4.317 9.659 1.00 92.06 556 VAL A O 1
ATOM 4464 N N . HIS A 1 557 ? 7.914 -4.270 11.307 1.00 90.94 557 HIS A N 1
ATOM 4465 C CA . HIS A 1 557 ? 7.906 -2.809 11.451 1.00 90.94 557 HIS A CA 1
ATOM 4466 C C . HIS A 1 557 ? 8.287 -2.105 10.148 1.00 90.94 557 HIS A C 1
ATOM 4468 O O . HIS A 1 557 ? 7.561 -1.236 9.678 1.00 90.94 557 HIS A O 1
ATOM 4474 N N . THR A 1 558 ? 9.388 -2.524 9.518 1.00 90.44 558 THR A N 1
ATOM 4475 C CA . THR A 1 558 ? 9.857 -1.954 8.249 1.00 90.44 558 THR A CA 1
ATOM 4476 C C . THR A 1 558 ? 8.832 -2.121 7.132 1.00 90.44 558 THR A C 1
ATOM 4478 O O . THR A 1 558 ? 8.644 -1.208 6.329 1.00 90.44 558 THR A O 1
ATOM 4481 N N . VAL A 1 559 ? 8.167 -3.273 7.064 1.00 92.50 559 VAL A N 1
ATOM 4482 C CA . VAL A 1 559 ? 7.138 -3.554 6.062 1.00 92.50 559 VAL A CA 1
ATOM 4483 C C . VAL A 1 559 ? 5.934 -2.646 6.280 1.00 92.50 559 VAL A C 1
ATOM 4485 O O . VAL A 1 559 ? 5.543 -1.953 5.346 1.00 92.50 559 VAL A O 1
ATOM 4488 N N . LEU A 1 560 ? 5.396 -2.581 7.502 1.00 92.44 560 LEU A N 1
ATOM 4489 C CA . LEU A 1 560 ? 4.263 -1.711 7.837 1.00 92.44 560 LEU A CA 1
ATOM 4490 C C . LEU A 1 560 ? 4.584 -0.233 7.586 1.00 92.44 560 LEU A C 1
ATOM 4492 O O . LEU A 1 560 ? 3.778 0.477 6.988 1.00 92.44 560 LEU A O 1
ATOM 4496 N N . PHE A 1 561 ? 5.788 0.207 7.951 1.00 90.25 561 PHE A N 1
ATOM 4497 C CA . PHE A 1 561 ? 6.268 1.553 7.658 1.00 90.25 561 PHE A CA 1
ATOM 4498 C C . PHE A 1 561 ? 6.358 1.819 6.148 1.00 90.25 561 PHE A C 1
ATOM 4500 O O . PHE A 1 561 ? 5.892 2.847 5.666 1.00 90.25 561 PHE A O 1
ATOM 4507 N N . SER A 1 562 ? 6.893 0.873 5.372 1.00 89.94 562 SER A N 1
ATOM 4508 C CA . SER A 1 562 ? 6.998 1.016 3.913 1.00 89.94 562 SER A CA 1
ATOM 4509 C C . SER A 1 562 ? 5.621 1.063 3.235 1.00 89.94 562 SER A C 1
ATOM 4511 O O . SER A 1 562 ? 5.446 1.782 2.254 1.00 89.94 562 SER A O 1
ATOM 4513 N N . LEU A 1 563 ? 4.632 0.328 3.760 1.00 90.81 563 LEU A N 1
ATOM 4514 C CA . LEU A 1 563 ? 3.239 0.396 3.300 1.00 90.81 563 LEU A CA 1
ATOM 4515 C C . LEU A 1 563 ? 2.591 1.743 3.641 1.00 90.81 563 LEU A C 1
ATOM 4517 O O . LEU A 1 563 ? 1.830 2.275 2.837 1.00 90.81 563 LEU A O 1
ATOM 4521 N N . LEU A 1 564 ? 2.921 2.327 4.795 1.00 87.69 564 LEU A N 1
ATOM 4522 C CA . LEU A 1 564 ? 2.482 3.676 5.147 1.00 87.69 564 LEU A CA 1
ATOM 4523 C C . LEU A 1 564 ? 3.081 4.723 4.198 1.00 87.69 564 LEU A C 1
ATOM 4525 O O . LEU A 1 564 ? 2.358 5.577 3.690 1.00 87.69 564 LEU A O 1
ATOM 4529 N N . GLU A 1 565 ? 4.383 4.641 3.908 1.00 85.25 565 GLU A N 1
ATOM 4530 C CA . GLU A 1 565 ? 5.023 5.528 2.927 1.00 85.25 565 GLU A CA 1
ATOM 4531 C C . GLU A 1 565 ? 4.399 5.389 1.535 1.00 85.25 565 GLU A C 1
ATOM 4533 O O . GLU A 1 565 ? 4.292 6.372 0.800 1.00 85.25 565 GLU A O 1
ATOM 4538 N N . LEU A 1 566 ? 3.965 4.182 1.170 1.00 85.38 566 LEU A N 1
ATOM 4539 C CA . LEU A 1 566 ? 3.299 3.927 -0.099 1.00 85.38 566 LEU A CA 1
ATOM 4540 C C . LEU A 1 566 ? 1.969 4.684 -0.213 1.00 85.38 566 LEU A C 1
ATOM 4542 O O . LEU A 1 566 ? 1.713 5.244 -1.276 1.00 85.38 566 LEU A O 1
ATOM 4546 N N . LEU A 1 567 ? 1.182 4.795 0.865 1.00 81.38 567 LEU A N 1
ATOM 4547 C CA . LEU A 1 567 ? -0.044 5.614 0.882 1.00 81.38 567 LEU A CA 1
ATOM 4548 C C . LEU A 1 567 ? 0.233 7.115 0.732 1.00 81.38 567 LEU A C 1
ATOM 4550 O O . LEU A 1 567 ? -0.625 7.861 0.268 1.00 81.38 567 LEU A O 1
ATOM 4554 N N . ALA A 1 568 ? 1.430 7.571 1.104 1.00 75.62 568 ALA A N 1
ATOM 4555 C CA . ALA A 1 568 ? 1.831 8.957 0.894 1.00 75.62 568 ALA A CA 1
ATOM 4556 C C . ALA A 1 568 ? 2.282 9.232 -0.553 1.00 75.62 568 ALA A C 1
ATOM 4558 O O . ALA A 1 568 ? 2.236 10.382 -0.996 1.00 75.62 568 ALA A O 1
ATOM 4559 N N . VAL A 1 569 ? 2.763 8.204 -1.263 1.00 75.25 569 VAL A N 1
ATOM 4560 C CA . VAL A 1 569 ? 3.335 8.302 -2.617 1.00 75.25 569 VAL A CA 1
ATOM 4561 C C . VAL A 1 569 ? 2.289 8.038 -3.690 1.00 75.25 569 VAL A C 1
ATOM 4563 O O . VAL A 1 569 ? 2.219 8.781 -4.665 1.00 75.25 569 VAL A O 1
ATOM 4566 N N . GLN A 1 570 ? 1.487 6.989 -3.525 1.00 70.69 570 GLN A N 1
ATOM 4567 C CA . GLN A 1 570 ? 0.289 6.827 -4.325 1.00 70.69 570 GLN A CA 1
ATOM 4568 C C . GLN A 1 570 ? -0.724 7.825 -3.779 1.00 70.69 570 GLN A C 1
ATOM 4570 O O . GLN A 1 570 ? -1.184 7.655 -2.654 1.00 70.69 570 GLN A O 1
ATOM 4575 N N . ASP A 1 571 ? -1.103 8.836 -4.565 1.00 59.75 571 ASP A N 1
ATOM 4576 C CA . ASP A 1 571 ? -2.378 9.534 -4.364 1.00 59.75 571 ASP A CA 1
ATOM 4577 C C . ASP A 1 571 ? -3.500 8.523 -4.650 1.00 59.75 571 ASP A C 1
ATOM 4579 O O . ASP A 1 571 ? -4.211 8.588 -5.651 1.00 59.75 571 ASP A O 1
ATOM 4583 N N . VAL A 1 572 ? -3.611 7.503 -3.791 1.00 57.69 572 VAL A N 1
ATOM 4584 C CA . VAL A 1 572 ? -4.784 6.655 -3.713 1.00 57.69 572 VAL A CA 1
ATOM 4585 C C . VAL A 1 572 ? -5.868 7.635 -3.334 1.00 57.69 572 VAL A C 1
ATOM 4587 O O . VAL A 1 572 ? -5.870 8.138 -2.211 1.00 57.69 572 VAL A O 1
ATOM 4590 N N . ALA A 1 573 ? -6.723 7.968 -4.299 1.00 48.91 573 ALA A N 1
ATOM 4591 C CA . ALA A 1 573 ? -7.912 8.750 -4.049 1.00 48.91 573 ALA A CA 1
ATOM 4592 C C . ALA A 1 573 ? -8.733 7.973 -3.018 1.00 48.91 573 ALA A C 1
ATOM 4594 O O . ALA A 1 573 ? -9.522 7.093 -3.353 1.00 48.91 573 ALA A O 1
ATOM 4595 N N . THR A 1 574 ? -8.500 8.250 -1.737 1.00 48.22 574 THR A N 1
ATOM 4596 C CA . THR A 1 574 ? -9.478 7.963 -0.712 1.00 48.22 574 THR A CA 1
ATOM 4597 C C . THR A 1 574 ? -10.655 8.816 -1.133 1.00 48.22 574 THR A C 1
ATOM 4599 O O . THR A 1 574 ? -10.540 10.038 -1.236 1.00 48.22 574 THR A O 1
ATOM 4602 N N . THR A 1 575 ? -11.758 8.184 -1.519 1.00 42.72 575 THR A N 1
ATOM 4603 C CA . THR A 1 575 ? -12.989 8.915 -1.781 1.00 42.72 575 THR A CA 1
ATOM 4604 C C . THR A 1 575 ? -13.291 9.688 -0.500 1.00 42.72 575 THR A C 1
ATOM 4606 O O . THR A 1 575 ? -13.707 9.121 0.507 1.00 42.72 575 THR A O 1
ATOM 4609 N N . SER A 1 576 ? -12.986 10.987 -0.501 1.00 37.97 576 SER A N 1
ATOM 4610 C CA . SER A 1 576 ? -13.271 11.895 0.612 1.00 37.97 576 SER A CA 1
ATOM 4611 C C . SER A 1 576 ? -14.776 12.061 0.796 1.00 37.97 576 SER A C 1
ATOM 4613 O O . SER A 1 576 ? -15.239 12.490 1.850 1.00 37.97 576 SER A O 1
ATOM 4615 N N . ARG A 1 577 ? -15.557 11.659 -0.215 1.00 38.41 577 ARG A N 1
ATOM 4616 C CA . ARG A 1 577 ? -16.977 11.397 -0.062 1.00 38.41 577 ARG A CA 1
ATOM 4617 C C . ARG A 1 577 ? -17.186 10.050 0.630 1.00 38.41 577 ARG A C 1
ATOM 4619 O O . ARG A 1 577 ? -16.723 9.039 0.100 1.00 38.41 577 ARG A O 1
ATOM 4626 N N . PRO A 1 578 ? -17.918 10.009 1.757 1.00 39.91 578 PRO A N 1
ATOM 4627 C CA . PRO A 1 578 ? -18.450 8.758 2.265 1.00 39.91 578 PRO A CA 1
ATOM 4628 C C . PRO A 1 578 ? -19.354 8.172 1.180 1.00 39.91 578 PRO A C 1
ATOM 4630 O O . PRO A 1 578 ? -20.464 8.654 0.953 1.00 39.91 578 PRO A O 1
ATOM 4633 N N . GLU A 1 579 ? -18.873 7.150 0.474 1.00 37.72 579 GLU A N 1
ATOM 4634 C CA . GLU A 1 579 ? -19.765 6.285 -0.279 1.00 37.72 579 GLU A CA 1
ATOM 4635 C C . GLU A 1 579 ? -20.631 5.577 0.755 1.00 37.72 579 GLU A C 1
ATOM 4637 O O . GLU A 1 579 ? -20.207 4.676 1.478 1.00 37.72 579 GLU A O 1
ATOM 4642 N N . THR A 1 580 ? -21.856 6.069 0.889 1.00 33.97 580 THR A N 1
ATOM 4643 C CA . THR A 1 580 ? -22.922 5.420 1.639 1.00 33.97 580 THR A CA 1
ATOM 4644 C C . THR A 1 580 ? -23.356 4.190 0.849 1.00 33.97 580 THR A C 1
ATOM 4646 O O . THR A 1 580 ? -24.428 4.151 0.257 1.00 33.97 580 THR A O 1
ATOM 4649 N N . THR A 1 581 ? -22.510 3.162 0.805 1.00 33.97 581 THR A N 1
ATOM 4650 C CA . THR A 1 581 ? -22.975 1.818 0.464 1.00 33.97 581 THR A CA 1
ATOM 4651 C C . THR A 1 581 ? -23.766 1.302 1.661 1.00 33.97 581 THR A C 1
ATOM 4653 O O . THR A 1 581 ? -23.184 0.860 2.655 1.00 33.97 581 THR A O 1
ATOM 4656 N N . LEU A 1 582 ? -25.090 1.467 1.580 1.00 31.80 582 LEU A N 1
ATOM 4657 C CA . LEU A 1 582 ? -26.078 0.785 2.417 1.00 31.80 582 LEU A CA 1
ATOM 4658 C C . LEU A 1 582 ? -26.103 -0.715 2.117 1.00 31.80 582 LEU A C 1
ATOM 4660 O O . LEU A 1 582 ? -26.065 -1.072 0.917 1.00 31.80 582 LEU A O 1
#

pLDDT: mean 76.91, std 18.49, range [30.66, 96.69]

Foldseek 3Di:
DQPVLVVVLVVLLVVLVVLLVVLVVCLVVVVLPCNVVSLVVSVVSLVVSVVSLVVSVVVDDDDDDPVRNVVVVVSSVVSVVSSVVSVVSSVVVVVVVPPPDDDPPCVVVVVVVVVVVVVVVVVVVVVVVVVVVVVVVVVVVVVVVVVVVVVVVVVVVVVVVVVVVVVVVVVVVVVVVVVVVVVVVVDDDDDDDDDDDDDDDPVVVVVVVVVPDDDDDDDDDDDDDDDPPDDDPPVPCPPVNVVVVVVVLVVVVCVQAAPDKWFWWWKFLLQDDDPVCVVVLQVLLQVLLQVVCCVPPVDGWDKDWDWRDDPWKIKIKIKTHDPPPPPPPDDDDPDDPPPPPDDTWIWMKMKTHDDPVLPPPAPPPDHDIIIMIIDTDPVSVVSVQVSSCVVSVMDTDPATQQQALVLQLVLLLLLLVLVVVVVVVPVVVVVVVVVVVVVVPPDDDDDDPDPPPDPPPDQFAFKWWKKWFQDPDPDTDIDIDTHGSVLLVVLVVVLVVVVVPDDPPVPSDRSSNVSCVVVVVVDPDDCVRIGTQKIDGCAKIAGSSRMIHGNDPSCPSVSSSSVSVSCSVPPPVPVPDPPPPD

Secondary structure (DSSP, 8-state):
-HHHHHHHHHHHHHHHHHHHHHHHHHHHHT-GGGHHHHHHHHHHHHHHHHHHHHHHHHH-SSSS-HHHHHHHHHHHHHHHHHHHHHHHHHHHHHHHTT-S---TT-HHHHHHHHHHHHHHHHHHHHHHHHHHHHHHHHHHHHHHHHHHHHHHHHHHHHHHHHHHHHHHHHHHHHHHHHHHHHHTTSS---------PPPPPHHHHHHHHHHT---------------TT---------HHHHHHHHHHHHHHHHHHHBTSEEEEEEB-TT----GGGHHHHHHHHHHHHHHHHHHHHSS--EEEEEEEE-SSEEEEEEEEE--GGGGTTS---TTS----PPP--EEEEEEE---TTTS---STT-----EEEEEE-HHHHHHHHHHHHHHHT--B-SS-----HHHHHHHHHHHHHHHHHHHHHSHHHHHHHHHHHHTTS-SS------------PPPPPPEEEEEEE-S--SS--EEEEEE-HHHHHHHHHHHHHHHTSS---S----HHHHHHHHHHTT-SS-GGGEEEEEEE-SSEEE-TTSEEEES-GGGHHHHHHHHHHHHHHS-----SS-----

InterPro domains:
  IPR000727 Target SNARE coiled-coil homology domain [PS50192] (116-178)
  IPR0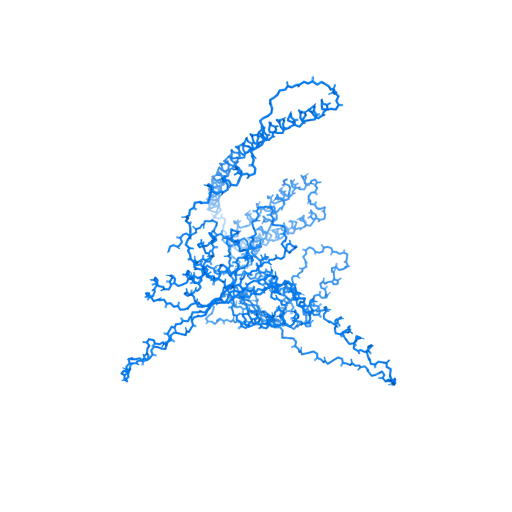25204 Centromere subunit L [PF13092] (257-549)

Radius of gyration: 36.93 Å; chains: 1; bounding box: 80×96×127 Å

Organism: NCBI:txid325452

Sequence (582 aa):
MSATAWASWLDRLESARGQEQVLANKIRSGNAAAIGTSVFALQQSVSRLKRDFDQLKRSSTTAVTKQEIERRERLLDQLEQDQKDDLDVYNNRKNSQSAVSPGAADAPARLLSMQNQIMKDQDQQLELIGQGVSNLHNYSMTVKDETELHVRLLNEIDDDVSRATDGLESESARAHRSDQGEQQVETLSVPMENSRPQPPSAEQQQKLREAYTSPMRPTQYTRSPEDPSEQQKEIVETPREAAARKERERLSMEQVLLGRRWVFHCTSPLFHFHREQLSEYAHDLVKALRAAALRACGQQFGYSVSIRNTDTFVAFQIREERDRRSKAKRPTLPGAPTKREAPERTGGFVLYFPAEGEQRAPRKGREKQQVLLLRGNEELMRWVCSWLQRRFQCVVSTHVVRIQQLNLKRLARNWVVASLMSERMRPSQVKRELDRRGNQEEEEVCEGAMSSREPPRAPRAPLQIKYRATKEEAVVRTYTLTVPWSTLRRLLEQTNSVASGDRTSTYVPELIELTERLYVDALPVDLSTYEIVGVAMQEVAADPDGGVEFYSMELVHTVLFSLLELLAVQDVATTSRPETTL